Protein AF-A0A9E4C095-F1 (afdb_monomer)

pLDDT: mean 87.99, std 12.73, range [24.22, 98.44]

Radius of gyration: 31.72 Å; Cα contacts (8 Å, |Δi|>4): 831; chains: 1; bounding box: 72×78×76 Å

Secondary structure (DSSP, 8-state):
-PPPP--SS-HHHHHHHHHHHHHHSTT--EEEESTTTTT---TT--EEEEE---GGGHHHHHHHHHHHHTS--SS-EEEEEGGGS-HHHHHHHTTS-EEEES----S--TTPEEEEHHHHS--EE-----GGG--TT-SEEEEETTEEEEEESS-SSSS-EEEEE-SSSTT-EEEESS--EE-TTEEEEE-S-HHHHHHHHHHHHHTTGGG-B-TTSSSSB-HHHHHT-EEEE--HHHHHHHHHHHHHHHHHHHHHHHHHHHHHHHHHHHHHHHHTS-HHHHHHHTT---SS-HHHHTTS-S-EEEETTEEEETT-EEEEHHHHEEEE--EE-GGGSTT-EEEEE-HHHHHHHS--EEEEGGG--S-EEE--TT-EEEE-BSTTS--EEE----TT--EEE-TTEEEEEEPTT--HHHHHHHHTSHHHHHHHHHT---S-SSS-B--HHHHHTSEEEE---S-----

Solvent-accessible surface area (backbone atoms only — not comparable to full-atom values): 26067 Å² total; per-residue (Å²): 131,81,83,75,73,81,51,68,66,53,75,67,56,46,52,53,53,53,52,48,41,53,72,43,47,61,98,42,40,30,35,30,23,60,44,23,35,67,69,68,51,55,87,72,44,54,44,40,32,36,30,65,68,56,83,89,40,50,66,33,54,50,52,37,54,53,53,56,74,72,41,92,59,85,42,56,69,47,78,45,48,52,90,76,49,55,68,82,53,50,60,58,44,70,73,53,57,38,72,75,40,66,77,81,73,90,63,72,69,90,76,44,45,81,42,38,33,41,78,77,59,50,78,38,79,28,54,78,71,58,74,93,77,46,35,80,88,32,85,22,45,25,29,41,21,87,38,77,75,51,21,16,83,65,55,79,43,91,36,37,32,36,38,32,6,25,36,83,46,32,30,39,69,42,79,37,87,47,40,27,27,48,18,57,38,16,30,33,38,76,54,96,46,62,45,55,46,50,28,50,45,56,56,54,67,70,65,52,45,55,78,49,61,40,88,86,82,53,85,25,46,50,64,68,68,54,26,66,38,73,44,76,39,62,51,70,69,55,37,38,52,52,22,50,57,54,45,54,50,51,53,50,52,52,51,51,50,54,50,51,53,51,54,50,51,51,52,45,52,51,46,40,38,58,78,69,71,31,48,50,27,55,21,45,55,70,73,44,85,65,88,54,60,69,81,59,48,69,73,44,42,57,44,75,39,85,52,99,90,41,76,40,53,54,69,44,44,84,48,32,41,46,76,46,35,44,74,60,79,53,70,41,57,37,52,82,40,42,87,44,68,28,44,35,45,37,71,69,32,49,75,69,74,66,47,67,42,83,44,45,9,64,78,35,87,56,71,27,26,48,47,59,57,65,26,35,33,41,42,28,52,38,46,85,53,90,48,68,42,83,46,87,47,56,91,87,54,57,33,29,27,40,71,52,37,46,35,28,34,46,32,84,92,49,47,50,68,56,52,56,46,47,65,70,29,72,68,46,42,54,53,50,39,66,57,48,85,68,90,60,93,67,87,37,58,40,52,70,70,60,57,32,59,36,78,35,82,42,91,47,88,71,88,84,69,85,127

Foldseek 3Di:
DDDAWDWQDDPVLLVLLVVLCCVLPNPKWKKWAPCRLVVNDDQADETEMEIQDDPVSPVSQVVSQVSQVPDPRSYGYHYYYLVPDDPVVNVVCVVGMITSDDDDCPDDPDAWDKDFCCVLFNWDAFAADDPVNADQPADAFEQAQLGGPGHHPDAPDAAKKWKAFWADQALDIDIDRGGHGYYRRIIMGDDPDPLSNLLSSVVSVPPPRSVQQDPPPDGTRDSVVRRRDIDTHHPPVVSSVVSVVVVVVVVVVVVVVVVVVVVVVVLLVVCCCCFPVNVLLCCLLVVHDSVDDPVVSVLFHVDWDQDPVGTDGPQWDKAFLLVFKDWQPAKDQQLVVQADWEFEAEPVCCVRPNGTDTDGSVVVRDMWGWAAALWWWAFQWLLLDGRIDRDHADRPHGYTYHPRTGTIHTDPPDHSSSSRSCCVHPQLSVQSNVQFDDPDSHGTGRDPVSSRRHMGIGSDDDPCPDD

Mean predicted aligned error: 14.76 Å

Structure (mmCIF, N/CA/C/O backbone):
data_AF-A0A9E4C095-F1
#
_entry.id   AF-A0A9E4C095-F1
#
loop_
_atom_site.group_PDB
_atom_site.id
_atom_site.type_symbol
_atom_site.label_atom_id
_atom_site.label_alt_id
_atom_site.label_comp_id
_atom_site.label_asym_id
_atom_site.label_entity_id
_atom_site.label_seq_id
_atom_site.pdbx_PDB_ins_code
_atom_site.Cartn_x
_atom_site.Cartn_y
_atom_site.Cartn_z
_atom_site.occupancy
_atom_site.B_iso_or_equiv
_atom_site.auth_seq_id
_atom_site.auth_comp_id
_atom_site.auth_asym_id
_atom_site.auth_atom_id
_atom_site.pdbx_PDB_model_num
ATOM 1 N N . MET A 1 1 ? 17.125 -26.404 -6.401 1.00 29.09 1 MET A N 1
ATOM 2 C CA . MET A 1 1 ? 16.774 -27.495 -7.334 1.00 29.09 1 MET A CA 1
ATOM 3 C C . MET A 1 1 ? 16.048 -26.858 -8.496 1.00 29.09 1 MET A C 1
ATOM 5 O O . MET A 1 1 ? 15.035 -26.214 -8.259 1.00 29.09 1 MET A O 1
ATOM 9 N N . GLY A 1 2 ? 16.640 -26.899 -9.690 1.00 34.38 2 GLY A N 1
ATOM 10 C CA . GLY A 1 2 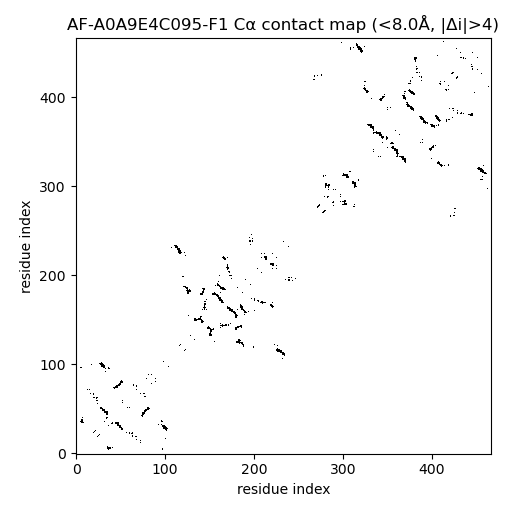? 16.036 -26.310 -10.883 1.00 34.38 2 GLY A CA 1
ATOM 11 C C . GLY A 1 2 ? 14.759 -27.060 -11.240 1.00 34.38 2 GLY A C 1
ATOM 12 O O . GLY A 1 2 ? 14.731 -28.285 -11.168 1.00 34.38 2 GLY A O 1
ATOM 13 N N . ILE A 1 3 ? 13.706 -26.315 -11.557 1.00 37.75 3 ILE A N 1
ATOM 14 C CA . ILE A 1 3 ? 12.447 -26.854 -12.062 1.00 37.75 3 ILE A CA 1
ATOM 15 C C . ILE A 1 3 ? 12.774 -27.581 -13.370 1.00 37.75 3 ILE A C 1
ATOM 17 O O . ILE A 1 3 ? 13.321 -26.978 -14.291 1.00 37.75 3 ILE A O 1
ATOM 21 N N . GLU A 1 4 ? 12.514 -28.884 -13.426 1.00 54.03 4 GLU A N 1
ATOM 22 C CA . GLU A 1 4 ? 12.708 -29.655 -14.650 1.00 54.03 4 GLU A CA 1
ATOM 23 C C . GLU A 1 4 ? 11.759 -29.142 -15.753 1.00 54.03 4 GLU A C 1
ATOM 25 O O . GLU A 1 4 ? 10.588 -28.892 -15.460 1.00 54.03 4 GLU A O 1
ATOM 30 N N . PRO A 1 5 ? 12.201 -29.005 -17.019 1.00 58.38 5 PRO A N 1
ATOM 31 C CA . PRO A 1 5 ? 11.330 -28.520 -18.092 1.00 58.38 5 PRO A CA 1
ATOM 32 C C . PRO A 1 5 ? 10.124 -29.458 -18.263 1.00 58.38 5 PRO A C 1
ATOM 34 O O . PRO A 1 5 ? 10.302 -30.673 -18.243 1.00 58.38 5 PRO A O 1
ATOM 37 N N . ALA A 1 6 ? 8.903 -28.955 -18.430 1.00 72.88 6 ALA A N 1
ATOM 38 C CA . ALA A 1 6 ? 7.708 -29.801 -18.523 1.00 72.88 6 ALA A CA 1
ATOM 39 C C . ALA A 1 6 ? 7.380 -30.152 -19.989 1.00 72.88 6 ALA A C 1
ATOM 41 O O . ALA A 1 6 ? 6.766 -29.348 -20.683 1.00 72.88 6 ALA A O 1
ATOM 42 N N . ILE A 1 7 ? 7.755 -31.350 -20.456 1.00 87.12 7 ILE A N 1
ATOM 43 C CA . ILE A 1 7 ? 7.345 -31.902 -21.766 1.00 87.12 7 ILE A CA 1
ATOM 44 C C . ILE A 1 7 ? 6.691 -33.278 -21.601 1.00 87.12 7 ILE A C 1
ATOM 46 O O . ILE A 1 7 ? 7.011 -34.002 -20.658 1.00 87.12 7 ILE A O 1
ATOM 50 N N . ASP A 1 8 ? 5.815 -33.645 -22.537 1.00 89.75 8 ASP A N 1
ATOM 51 C CA . ASP A 1 8 ? 5.017 -34.879 -22.530 1.00 89.75 8 ASP A CA 1
ATOM 52 C C . ASP A 1 8 ? 5.832 -36.117 -22.972 1.00 89.75 8 ASP A C 1
ATOM 54 O O . ASP A 1 8 ? 5.663 -36.663 -24.072 1.00 89.75 8 ASP A O 1
ATOM 58 N N . ILE A 1 9 ? 6.782 -36.515 -22.115 1.00 88.94 9 ILE A N 1
ATOM 59 C CA . ILE A 1 9 ? 7.549 -37.774 -22.156 1.00 88.94 9 ILE A CA 1
ATOM 60 C C . ILE A 1 9 ? 7.789 -38.291 -20.727 1.00 88.94 9 ILE A C 1
ATOM 62 O O . ILE A 1 9 ? 7.848 -37.518 -19.771 1.00 88.94 9 ILE A O 1
ATOM 66 N N . THR A 1 10 ? 7.968 -39.603 -20.560 1.00 87.75 10 THR A N 1
ATOM 67 C CA . THR A 1 10 ? 8.254 -40.199 -19.243 1.00 87.75 10 THR A CA 1
ATOM 68 C C . THR A 1 10 ? 9.679 -39.898 -18.774 1.00 87.75 10 THR A C 1
ATOM 70 O O . THR A 1 10 ? 10.572 -39.602 -19.571 1.00 87.75 10 THR A O 1
ATOM 73 N N . THR A 1 11 ? 9.933 -40.042 -17.470 1.00 84.50 11 THR A N 1
ATOM 74 C CA . THR A 1 11 ? 11.272 -39.860 -16.885 1.00 84.50 11 THR A CA 1
ATOM 75 C C . THR A 1 11 ? 12.325 -40.773 -17.525 1.00 84.50 11 THR A C 1
ATOM 77 O O . THR A 1 11 ? 13.444 -40.331 -17.771 1.00 84.50 11 THR A O 1
ATOM 80 N N . GLU A 1 12 ? 11.978 -42.022 -17.852 1.00 86.25 12 GLU A N 1
ATOM 81 C CA . GLU A 1 12 ? 12.902 -42.957 -18.513 1.00 86.25 12 GLU A CA 1
ATOM 82 C C . GLU A 1 12 ? 13.170 -42.569 -19.972 1.00 86.25 12 GLU A C 1
ATOM 84 O O . GLU A 1 12 ? 14.323 -42.542 -20.397 1.00 86.25 12 GLU A O 1
ATOM 89 N N . GLN A 1 13 ? 12.137 -42.162 -20.719 1.00 91.38 13 GLN A N 1
ATOM 90 C CA . GLN A 1 13 ? 12.301 -41.654 -22.088 1.00 91.38 13 GLN A CA 1
ATOM 91 C C . GLN A 1 13 ? 13.191 -40.410 -22.109 1.00 91.38 13 GLN A C 1
ATOM 93 O O . GLN A 1 13 ? 14.106 -40.309 -22.924 1.00 91.38 13 GLN A O 1
ATOM 98 N N . ARG A 1 14 ? 12.976 -39.486 -21.167 1.00 89.25 14 ARG A N 1
ATOM 99 C CA . ARG A 1 14 ? 13.822 -38.304 -20.984 1.00 89.25 14 ARG A CA 1
ATOM 100 C C . ARG A 1 14 ? 15.276 -38.685 -20.732 1.00 89.25 14 ARG A C 1
ATOM 102 O O . ARG A 1 14 ? 16.151 -38.116 -21.377 1.00 89.25 14 ARG A O 1
ATOM 109 N N . LYS A 1 15 ? 15.549 -39.634 -19.830 1.00 88.00 15 LYS A N 1
ATOM 110 C CA . LYS A 1 15 ? 16.922 -40.102 -19.567 1.00 88.00 15 LYS A CA 1
ATOM 111 C C . LYS A 1 15 ? 17.584 -40.622 -20.839 1.00 88.00 15 LYS A C 1
ATOM 113 O O . LYS A 1 15 ? 18.732 -40.273 -21.094 1.00 88.00 15 LYS A O 1
ATOM 118 N N . THR A 1 16 ? 16.867 -41.399 -21.652 1.00 92.12 16 THR A N 1
ATOM 119 C CA . THR A 1 16 ? 17.376 -41.876 -22.946 1.00 92.12 16 THR A CA 1
ATOM 120 C C . THR A 1 16 ? 17.697 -40.715 -23.887 1.00 92.12 16 THR A C 1
ATOM 122 O O . THR A 1 16 ? 18.798 -40.672 -24.429 1.00 92.12 16 THR A O 1
ATOM 125 N N . VAL A 1 17 ? 16.786 -39.747 -24.042 1.00 92.44 17 VAL A N 1
ATOM 126 C CA . VAL A 1 17 ? 17.001 -38.586 -24.925 1.00 92.44 17 VAL A CA 1
ATOM 127 C C . VAL A 1 17 ? 18.208 -37.757 -24.481 1.00 92.44 17 VAL A C 1
ATOM 129 O O . VAL A 1 17 ? 19.065 -37.432 -25.301 1.00 92.44 17 VAL A O 1
ATOM 132 N N . LEU A 1 18 ? 18.318 -37.465 -23.183 1.00 91.50 18 LEU A N 1
ATOM 133 C CA . LEU A 1 18 ? 19.435 -36.702 -22.623 1.00 91.50 18 LEU A CA 1
ATOM 134 C C . LEU A 1 18 ? 20.770 -37.447 -22.754 1.00 91.50 18 LEU A C 1
ATOM 136 O O . LEU A 1 18 ? 21.775 -36.834 -23.101 1.00 91.50 18 LEU A O 1
ATOM 140 N N . ALA A 1 19 ? 20.788 -38.764 -22.531 1.00 90.75 19 ALA A N 1
ATOM 141 C CA . ALA A 1 19 ? 21.998 -39.573 -22.670 1.00 90.75 19 ALA A CA 1
ATOM 142 C C . ALA A 1 19 ? 22.506 -39.623 -24.120 1.00 90.75 19 ALA A C 1
ATOM 144 O O . ALA A 1 19 ? 23.715 -39.593 -24.347 1.00 90.75 19 ALA A O 1
ATOM 145 N N . LEU A 1 20 ? 21.600 -39.685 -25.101 1.00 94.62 20 LEU A N 1
ATOM 146 C CA . LEU A 1 20 ? 21.966 -39.650 -26.518 1.00 94.62 20 LEU A CA 1
ATOM 147 C C . LEU A 1 20 ? 22.491 -38.272 -26.936 1.00 94.62 20 LEU A C 1
ATOM 149 O O . LEU A 1 20 ? 23.521 -38.204 -27.607 1.00 94.62 20 LEU A O 1
ATOM 153 N N . LEU A 1 21 ? 21.839 -37.191 -26.492 1.00 92.19 21 LEU A N 1
ATOM 154 C CA . LEU A 1 21 ? 22.309 -35.821 -26.721 1.00 92.19 21 LEU A CA 1
ATOM 155 C C . LEU A 1 21 ? 23.715 -35.610 -26.151 1.00 92.19 21 LEU A C 1
ATOM 157 O O . LEU A 1 21 ? 24.601 -35.192 -26.886 1.00 92.19 21 LEU A O 1
ATOM 161 N N . GLU A 1 22 ? 23.949 -35.979 -24.892 1.00 90.75 22 GLU A N 1
ATOM 162 C CA . GLU A 1 22 ? 25.260 -35.824 -24.248 1.00 90.75 22 GLU A CA 1
ATOM 163 C C . GLU A 1 22 ? 26.347 -36.666 -24.932 1.00 90.75 22 GLU A C 1
ATOM 165 O O . GLU A 1 22 ? 27.478 -36.220 -25.110 1.00 90.75 22 GLU A O 1
ATOM 170 N N . LYS A 1 23 ? 26.012 -37.889 -25.357 1.00 92.31 23 LYS A N 1
ATOM 171 C CA . LYS A 1 23 ? 26.971 -38.798 -25.997 1.00 92.31 23 LYS A CA 1
ATOM 172 C C . LYS A 1 23 ? 27.398 -38.327 -27.385 1.00 92.31 23 LYS A C 1
ATOM 174 O O . LYS A 1 23 ? 28.565 -38.480 -27.743 1.00 92.31 23 LYS A O 1
ATOM 179 N N . HIS A 1 24 ? 26.455 -37.848 -28.192 1.00 92.19 24 HIS A N 1
ATOM 180 C CA . HIS A 1 24 ? 26.703 -37.573 -29.607 1.00 92.19 24 HIS A CA 1
ATOM 181 C C . HIS A 1 24 ? 26.906 -36.088 -29.905 1.00 92.19 24 HIS A C 1
ATOM 183 O O . HIS A 1 24 ? 27.619 -35.776 -30.852 1.00 92.19 24 HIS A O 1
ATOM 189 N N . LEU A 1 25 ? 26.324 -35.187 -29.112 1.00 89.69 25 LEU A N 1
ATOM 190 C CA . LEU A 1 25 ? 26.346 -33.742 -29.336 1.00 89.69 25 LEU A CA 1
ATOM 191 C C . LEU A 1 25 ? 26.507 -32.966 -28.001 1.00 89.69 25 LEU A C 1
ATOM 193 O O . LEU A 1 25 ? 25.621 -32.197 -27.616 1.00 89.69 25 LEU A O 1
ATOM 197 N N . PRO A 1 26 ? 27.614 -33.179 -27.257 1.00 86.25 26 PRO A N 1
ATOM 198 C CA . PRO A 1 26 ? 27.821 -32.577 -25.939 1.00 86.25 26 PRO A CA 1
ATOM 199 C C . PRO A 1 26 ? 27.955 -31.054 -26.015 1.00 86.25 26 PRO A C 1
ATOM 201 O O . PRO A 1 26 ? 28.501 -30.510 -26.974 1.00 86.25 26 PRO A O 1
ATOM 204 N N . ASN A 1 27 ? 27.533 -30.363 -24.952 1.00 81.00 27 ASN A N 1
ATOM 205 C CA . ASN A 1 27 ? 27.565 -28.896 -24.832 1.00 81.00 27 ASN A CA 1
ATOM 206 C C . ASN A 1 27 ? 26.759 -28.129 -25.901 1.00 81.00 27 ASN A C 1
ATOM 208 O O . ASN A 1 27 ? 26.956 -26.924 -26.061 1.00 81.00 27 ASN A O 1
ATOM 212 N N . THR A 1 28 ? 25.838 -28.789 -26.605 1.00 82.81 28 THR A N 1
ATOM 213 C CA . THR A 1 28 ? 24.967 -28.152 -27.600 1.00 82.81 28 THR A CA 1
ATOM 214 C C . THR A 1 28 ? 23.559 -27.932 -27.043 1.00 82.81 28 THR A C 1
ATOM 216 O O . THR A 1 28 ? 22.968 -28.817 -26.424 1.00 82.81 28 THR A O 1
ATOM 219 N N . THR A 1 29 ? 23.004 -26.739 -27.273 1.00 88.62 29 THR A N 1
ATOM 220 C CA . THR A 1 29 ? 21.623 -26.411 -26.893 1.00 88.62 29 THR A CA 1
ATOM 221 C C . THR A 1 29 ? 20.630 -27.204 -27.746 1.00 88.62 29 THR A C 1
ATOM 223 O O . THR A 1 29 ? 20.799 -27.314 -28.963 1.00 88.62 29 THR A O 1
ATOM 226 N N . ALA A 1 30 ? 19.577 -27.724 -27.113 1.00 90.25 30 ALA A N 1
ATOM 227 C CA . ALA A 1 30 ? 18.498 -28.462 -27.763 1.00 90.25 30 ALA A CA 1
ATOM 228 C C . ALA A 1 30 ? 17.129 -27.980 -27.269 1.00 90.25 30 ALA A C 1
ATOM 230 O O . ALA A 1 30 ? 16.884 -27.904 -26.059 1.00 90.25 30 ALA A O 1
ATOM 231 N N . TRP A 1 31 ? 16.225 -27.677 -28.199 1.00 92.94 31 TRP A N 1
ATOM 232 C CA . TRP A 1 31 ? 14.843 -27.285 -27.913 1.00 92.94 31 TRP A CA 1
ATOM 233 C C . TRP A 1 31 ? 13.872 -28.334 -28.432 1.00 92.94 31 TRP A C 1
ATOM 235 O O . TRP A 1 31 ? 14.042 -28.847 -29.534 1.00 92.94 31 TRP A O 1
ATOM 245 N N . VAL A 1 32 ? 12.817 -28.590 -27.668 1.00 92.56 32 VAL A N 1
ATOM 246 C CA . VAL A 1 32 ? 11.664 -29.388 -28.091 1.00 92.56 32 VAL A CA 1
ATOM 247 C C . VAL A 1 32 ? 10.517 -28.447 -28.425 1.00 92.56 32 VAL A C 1
ATOM 249 O O . VAL A 1 32 ? 10.270 -27.489 -27.696 1.00 92.56 32 VAL A O 1
ATOM 252 N N . TYR A 1 33 ? 9.804 -28.718 -29.510 1.00 90.38 33 TYR A N 1
ATOM 253 C CA . TYR A 1 33 ? 8.619 -27.961 -29.907 1.00 90.38 33 TYR A CA 1
ATOM 254 C C . TYR A 1 33 ? 7.491 -28.914 -30.320 1.00 90.38 33 TYR A C 1
ATOM 256 O O . TYR A 1 33 ? 7.587 -30.129 -30.155 1.00 90.38 33 TYR A O 1
ATOM 264 N N . GLY A 1 34 ? 6.366 -28.369 -30.781 1.00 87.38 34 GLY A N 1
ATOM 265 C CA . GLY A 1 34 ? 5.266 -29.187 -31.289 1.00 87.38 34 GLY A CA 1
ATOM 266 C C . GLY A 1 34 ? 4.426 -29.852 -30.195 1.00 87.38 34 GLY A C 1
ATOM 267 O O . GLY A 1 34 ? 4.287 -29.345 -29.080 1.00 87.38 34 GLY A O 1
ATOM 268 N N . SER A 1 35 ? 3.783 -30.968 -30.537 1.00 88.06 35 SER A N 1
ATOM 269 C CA . SER A 1 35 ? 2.695 -31.541 -29.727 1.00 88.06 35 SER A CA 1
ATOM 270 C C . SER A 1 35 ? 3.134 -31.977 -28.321 1.00 88.06 35 SER A C 1
ATOM 272 O O . SER A 1 35 ? 2.402 -31.751 -27.354 1.00 88.06 35 SER A O 1
ATOM 274 N N . ARG A 1 36 ? 4.352 -32.526 -28.191 1.00 89.00 36 ARG A N 1
ATOM 275 C CA . ARG A 1 36 ? 4.931 -32.973 -26.911 1.00 89.00 36 ARG A CA 1
ATOM 276 C C . ARG A 1 36 ? 5.423 -31.824 -26.033 1.00 89.00 36 ARG A C 1
ATOM 278 O O . ARG A 1 36 ? 5.391 -31.949 -24.813 1.00 89.00 36 ARG A O 1
ATOM 285 N N . ALA A 1 37 ? 5.816 -30.692 -26.622 1.00 88.12 37 ALA A N 1
ATOM 286 C CA . ALA A 1 37 ? 6.082 -29.467 -25.864 1.00 88.12 37 ALA A CA 1
ATOM 287 C C . ALA A 1 37 ? 4.789 -28.861 -25.295 1.00 88.12 37 ALA A C 1
ATOM 289 O O . ALA A 1 37 ? 4.768 -28.371 -24.170 1.00 88.12 37 ALA A O 1
ATOM 290 N N . LYS A 1 38 ? 3.691 -28.942 -26.057 1.00 85.38 38 LYS A N 1
ATOM 291 C CA . LYS A 1 38 ? 2.392 -28.342 -25.709 1.00 85.38 38 LYS A CA 1
ATOM 292 C C . LYS A 1 38 ? 1.465 -29.246 -24.889 1.00 85.38 38 LYS A C 1
ATOM 294 O O . LYS A 1 38 ? 0.323 -28.859 -24.670 1.00 85.38 38 LYS A O 1
ATOM 299 N N . TRP A 1 39 ? 1.897 -30.446 -24.487 1.00 87.56 39 TRP A N 1
ATOM 300 C CA . TRP A 1 39 ? 1.049 -31.433 -23.788 1.00 87.56 39 TRP A CA 1
ATOM 301 C C . TRP A 1 39 ? -0.239 -31.805 -24.548 1.00 87.56 39 TRP A C 1
ATOM 303 O O . TRP A 1 39 ? -1.287 -32.071 -23.965 1.00 87.56 39 TRP A O 1
ATOM 313 N N . THR A 1 40 ? -0.161 -31.815 -25.879 1.00 86.75 40 THR A N 1
ATOM 314 C CA . THR A 1 40 ? -1.271 -32.181 -26.784 1.00 86.75 40 THR A CA 1
ATOM 315 C C . THR A 1 40 ? -0.950 -33.420 -27.621 1.00 86.75 40 THR A C 1
ATOM 317 O O . THR A 1 40 ? -1.666 -33.742 -28.572 1.00 86.75 40 THR A O 1
ATOM 320 N N . ALA A 1 41 ? 0.145 -34.111 -27.295 1.00 85.12 41 ALA A N 1
ATOM 321 C CA . ALA A 1 41 ? 0.615 -35.265 -28.036 1.00 85.12 41 ALA A CA 1
ATOM 322 C C . ALA A 1 41 ? -0.291 -3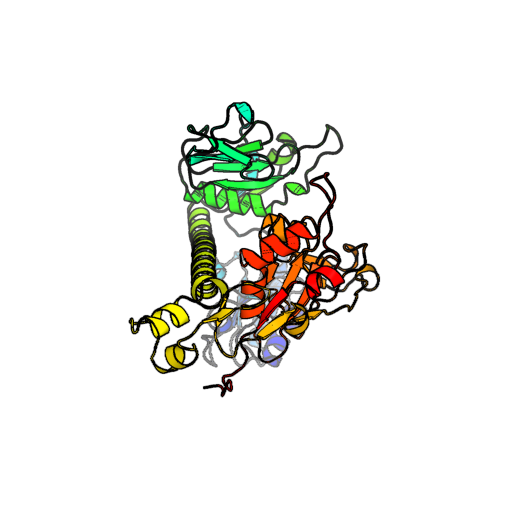6.484 -27.838 1.00 85.12 41 ALA A C 1
ATOM 324 O O . ALA A 1 41 ? -0.914 -36.699 -26.799 1.00 85.12 41 ALA A O 1
ATOM 325 N N . ARG A 1 42 ? -0.355 -37.318 -28.875 1.00 86.94 42 ARG A N 1
ATOM 326 C CA . ARG A 1 42 ? -0.905 -38.673 -28.790 1.00 86.94 42 ARG A CA 1
ATOM 327 C C . ARG A 1 42 ? 0.246 -39.643 -28.503 1.00 86.94 42 ARG A C 1
ATOM 329 O O . ARG A 1 42 ? 1.394 -39.311 -28.791 1.00 86.94 42 ARG A O 1
ATOM 336 N N . PRO A 1 43 ? -0.022 -40.876 -28.035 1.00 79.12 43 PRO A N 1
ATOM 337 C CA . PRO A 1 43 ? 1.041 -41.840 -27.738 1.00 79.12 43 PRO A CA 1
ATOM 338 C C . PRO A 1 43 ? 2.047 -42.060 -28.884 1.00 79.12 43 PRO A C 1
ATOM 340 O O . PRO A 1 43 ? 3.236 -42.207 -28.620 1.00 79.12 43 PRO A O 1
ATOM 343 N N . GLN A 1 44 ? 1.584 -42.014 -30.140 1.00 81.56 44 GLN A N 1
ATOM 344 C CA . GLN A 1 44 ? 2.398 -42.198 -31.352 1.00 81.56 44 GLN A CA 1
ATOM 345 C C . GLN A 1 44 ? 2.981 -40.902 -31.941 1.00 81.56 44 GLN A C 1
ATOM 347 O O . GLN A 1 44 ? 3.687 -40.971 -32.943 1.00 81.56 44 GLN A O 1
ATOM 352 N N . SER A 1 45 ? 2.670 -39.728 -31.379 1.00 89.50 45 SER A N 1
ATOM 353 C CA . SER A 1 45 ? 3.223 -38.457 -31.862 1.00 89.50 45 SER A CA 1
ATOM 354 C C . SER A 1 45 ? 4.747 -38.467 -31.768 1.00 89.50 45 SER A C 1
ATOM 356 O O . SER A 1 45 ? 5.308 -38.997 -30.808 1.00 89.50 45 SER A O 1
ATOM 358 N N . ASP A 1 46 ? 5.418 -37.869 -32.738 1.00 92.88 46 ASP A N 1
ATOM 359 C CA . ASP A 1 46 ? 6.859 -37.652 -32.715 1.00 92.88 46 ASP A CA 1
ATOM 360 C C . ASP A 1 46 ? 7.281 -36.635 -31.646 1.00 92.88 46 ASP A C 1
ATOM 362 O O . ASP A 1 46 ? 6.470 -35.932 -31.033 1.00 92.88 46 ASP A O 1
ATOM 366 N N . LEU A 1 47 ? 8.580 -36.633 -31.362 1.00 93.56 47 LEU A N 1
ATOM 367 C CA . LEU A 1 47 ? 9.258 -35.610 -30.583 1.00 93.56 47 LEU A CA 1
ATOM 368 C C . LEU A 1 47 ? 10.002 -34.685 -31.548 1.00 93.56 47 LEU A C 1
ATOM 370 O O . LEU A 1 47 ? 11.092 -35.024 -32.007 1.00 93.56 47 LEU A O 1
ATOM 374 N N . ASP A 1 48 ? 9.411 -33.528 -31.836 1.00 94.88 48 ASP A N 1
ATOM 375 C CA . ASP A 1 48 ? 10.036 -32.497 -32.660 1.00 94.88 48 ASP A CA 1
ATOM 376 C C . ASP A 1 48 ? 11.126 -31.769 -31.868 1.00 94.88 48 ASP A C 1
ATOM 378 O O . ASP A 1 48 ? 10.869 -31.186 -30.808 1.00 94.88 48 ASP A O 1
ATOM 382 N N . MET A 1 49 ? 12.350 -31.781 -32.387 1.00 93.88 49 MET A N 1
ATOM 383 C CA . MET A 1 49 ? 13.516 -31.203 -31.733 1.00 93.88 49 MET A CA 1
ATOM 384 C C . MET A 1 49 ? 14.377 -30.404 -32.708 1.00 93.88 49 MET A C 1
ATOM 386 O O . MET A 1 49 ? 14.535 -30.746 -33.881 1.00 93.88 49 MET A O 1
ATOM 390 N N . VAL A 1 50 ? 14.978 -29.333 -32.201 1.00 93.62 50 VAL A N 1
ATOM 391 C CA . VAL A 1 50 ? 15.996 -28.566 -32.913 1.00 93.62 50 VAL A CA 1
ATOM 392 C C . VAL A 1 50 ? 17.256 -28.422 -32.066 1.00 93.62 50 VAL A C 1
ATOM 394 O O . VAL A 1 50 ? 17.172 -28.229 -30.853 1.00 93.62 50 VAL A O 1
ATOM 397 N N . VAL A 1 51 ? 18.421 -28.536 -32.704 1.00 92.12 51 VAL A N 1
ATOM 398 C CA . VAL A 1 51 ? 19.740 -28.363 -32.078 1.00 92.12 51 VAL A CA 1
ATOM 399 C C . VAL A 1 51 ? 20.505 -27.203 -32.703 1.00 92.12 51 VAL A C 1
ATOM 401 O O . VAL A 1 51 ? 20.412 -26.949 -33.905 1.00 92.12 51 VAL A O 1
ATOM 404 N N . PHE A 1 52 ? 21.291 -26.518 -31.878 1.00 89.06 52 PHE A N 1
ATOM 405 C CA . PHE A 1 52 ? 22.133 -25.385 -32.270 1.00 89.06 52 PHE A CA 1
ATOM 406 C C . PHE A 1 52 ? 23.557 -25.871 -32.551 1.00 89.06 52 PHE A C 1
ATOM 408 O O . PHE A 1 52 ? 24.482 -25.606 -31.786 1.00 89.06 52 PHE A O 1
ATOM 415 N N . ALA A 1 53 ? 23.699 -26.673 -33.605 1.00 84.81 53 ALA A N 1
ATOM 416 C CA . ALA A 1 53 ? 24.962 -27.285 -34.003 1.00 84.81 53 ALA A CA 1
ATOM 417 C C . ALA A 1 53 ? 25.666 -26.452 -35.084 1.00 84.81 53 ALA A C 1
ATOM 419 O O . ALA A 1 53 ? 25.005 -25.931 -35.981 1.00 84.81 53 ALA A O 1
ATOM 420 N N . THR A 1 54 ? 26.996 -26.363 -35.031 1.00 82.19 54 THR A N 1
ATOM 421 C CA . THR A 1 54 ? 27.788 -25.702 -36.081 1.00 82.19 54 THR A CA 1
ATOM 422 C C . THR A 1 54 ? 28.009 -26.631 -37.286 1.00 82.19 54 THR A C 1
ATOM 424 O O . THR A 1 54 ? 27.871 -27.853 -37.153 1.00 82.19 54 THR A O 1
ATOM 427 N N . PRO A 1 55 ? 28.397 -26.111 -38.470 1.00 77.12 55 PRO A N 1
ATOM 428 C CA . PRO A 1 55 ? 28.690 -26.945 -39.639 1.00 77.12 55 PRO A CA 1
ATOM 429 C C . PRO A 1 55 ? 29.727 -28.047 -39.373 1.00 77.12 55 PRO A C 1
ATOM 431 O O . PRO A 1 55 ? 29.609 -29.152 -39.911 1.00 77.12 55 PRO A O 1
ATOM 434 N N . GLU A 1 56 ? 30.701 -27.801 -38.494 1.00 82.50 56 GLU A N 1
ATOM 435 C CA . GLU A 1 56 ? 31.728 -28.774 -38.093 1.00 82.50 56 GLU A CA 1
ATOM 436 C C . GLU A 1 56 ? 31.147 -29.966 -37.313 1.00 82.50 56 GLU A C 1
ATOM 438 O O . GLU A 1 56 ? 31.737 -31.047 -37.299 1.00 82.50 56 GLU A O 1
ATOM 443 N N . GLN A 1 57 ? 29.971 -29.798 -36.702 1.00 86.38 57 GLN A N 1
ATOM 444 C CA . GLN A 1 57 ? 29.263 -30.832 -35.944 1.00 86.38 57 GLN A CA 1
ATOM 445 C C . GLN A 1 57 ? 28.294 -31.655 -36.812 1.00 86.38 57 GLN A C 1
ATOM 447 O O . GLN A 1 57 ? 27.586 -32.520 -36.297 1.00 86.38 57 GLN A O 1
ATOM 452 N N . SER A 1 58 ? 28.258 -31.456 -38.134 1.00 81.75 58 SER A N 1
ATOM 453 C CA . SER A 1 58 ? 27.313 -32.154 -39.027 1.00 81.75 58 SER A CA 1
ATOM 454 C C . SER A 1 58 ? 27.384 -33.686 -38.923 1.00 81.75 58 SER A C 1
ATOM 456 O O . SER A 1 58 ? 26.357 -34.365 -38.941 1.00 81.75 58 SER A O 1
ATOM 458 N N . SER A 1 59 ? 28.587 -34.250 -38.762 1.00 84.06 59 SER A N 1
ATOM 459 C CA . SER A 1 59 ? 28.785 -35.698 -38.583 1.00 84.06 59 SER A CA 1
ATOM 460 C C . SER A 1 59 ? 28.237 -36.211 -37.245 1.00 84.06 59 SER A C 1
ATOM 462 O O . SER A 1 59 ? 27.711 -37.321 -37.175 1.00 84.06 59 SER A O 1
ATOM 464 N N . GLN A 1 60 ? 28.305 -35.389 -36.196 1.00 91.25 60 GLN A N 1
ATOM 465 C CA . GLN A 1 60 ? 27.747 -35.674 -34.874 1.00 91.25 60 GLN A CA 1
ATOM 466 C C . GLN A 1 60 ? 26.218 -35.629 -34.890 1.00 91.25 60 GLN A C 1
ATOM 468 O O . GLN A 1 60 ? 25.573 -36.531 -34.358 1.00 91.25 60 GLN A O 1
ATOM 473 N N . VAL A 1 61 ? 25.633 -34.632 -35.563 1.00 88.69 61 VAL A N 1
ATOM 474 C CA . VAL A 1 61 ? 24.178 -34.542 -35.763 1.00 88.69 61 VAL A CA 1
ATOM 475 C C . VAL A 1 61 ? 23.666 -35.754 -36.541 1.00 88.69 61 VAL A C 1
ATOM 477 O O . VAL A 1 61 ? 22.640 -36.326 -36.176 1.00 88.69 61 VAL A O 1
ATOM 480 N N . PHE A 1 62 ? 24.388 -36.187 -37.579 1.00 86.88 62 PHE A N 1
ATOM 481 C CA . PHE A 1 62 ? 24.047 -37.403 -38.317 1.00 86.88 62 PHE A CA 1
ATOM 482 C C . PHE A 1 62 ? 24.082 -38.645 -37.414 1.00 86.88 62 PHE A C 1
ATOM 484 O O . PHE A 1 62 ? 23.100 -39.380 -37.351 1.00 86.88 62 PHE A O 1
ATOM 491 N N . ALA A 1 63 ? 25.158 -38.839 -36.647 1.00 90.12 63 ALA A N 1
ATOM 492 C CA . ALA A 1 63 ? 25.266 -39.958 -35.709 1.00 90.12 63 ALA A CA 1
ATOM 493 C C . ALA A 1 63 ? 24.167 -39.941 -34.630 1.00 90.12 63 ALA A C 1
ATOM 495 O O . ALA A 1 63 ? 23.682 -40.995 -34.228 1.00 90.12 63 ALA A O 1
ATOM 496 N N . LEU A 1 64 ? 23.755 -38.754 -34.174 1.00 94.44 64 LEU A N 1
ATOM 497 C CA . LEU A 1 64 ? 22.656 -38.592 -33.225 1.00 94.44 64 LEU A CA 1
ATOM 498 C C . LEU A 1 64 ? 21.300 -38.972 -33.844 1.00 94.44 64 LEU A C 1
ATOM 500 O O . LEU A 1 64 ? 20.494 -39.615 -33.175 1.00 94.44 64 LEU A O 1
ATOM 504 N N . ARG A 1 65 ? 21.047 -38.615 -35.112 1.00 91.56 65 ARG A N 1
ATOM 505 C CA . ARG A 1 65 ? 19.830 -39.033 -35.834 1.00 91.56 65 ARG A CA 1
ATOM 506 C C . ARG A 1 65 ? 19.730 -40.554 -35.926 1.00 91.56 65 ARG A C 1
ATOM 508 O O . ARG A 1 65 ? 18.685 -41.103 -35.588 1.00 91.56 65 ARG A O 1
ATOM 515 N N . GLU A 1 66 ? 20.819 -41.218 -36.308 1.00 90.88 66 GLU A N 1
ATOM 516 C CA . GLU A 1 66 ? 20.881 -42.685 -36.361 1.00 90.88 66 GLU A CA 1
ATOM 517 C C . GLU A 1 66 ? 20.651 -43.296 -34.971 1.00 90.88 66 GLU A C 1
ATOM 519 O O . GLU A 1 66 ? 19.816 -44.182 -34.805 1.00 90.88 66 GLU A O 1
ATOM 524 N N . ALA A 1 67 ? 21.298 -42.754 -33.935 1.00 93.31 67 ALA A N 1
ATOM 525 C CA . ALA A 1 67 ? 21.138 -43.247 -32.569 1.00 93.31 67 ALA A CA 1
ATOM 526 C C . ALA A 1 67 ? 19.704 -43.089 -32.029 1.00 93.31 67 ALA A C 1
ATOM 528 O O . ALA A 1 67 ? 19.245 -43.932 -31.257 1.00 93.31 67 ALA A O 1
ATOM 529 N N . PHE A 1 68 ? 18.975 -42.040 -32.427 1.00 95.50 68 PHE A N 1
ATOM 530 C CA . PHE A 1 68 ? 17.550 -41.918 -32.113 1.00 95.50 68 PHE A CA 1
ATOM 531 C C . PHE A 1 68 ? 16.702 -42.944 -32.862 1.00 95.50 68 PHE A C 1
ATOM 533 O O . PHE A 1 68 ? 15.802 -43.528 -32.254 1.00 95.50 68 PHE A O 1
ATOM 540 N N . ALA A 1 69 ? 16.993 -43.185 -34.142 1.00 90.94 69 ALA A N 1
ATOM 541 C CA . ALA A 1 69 ? 16.287 -44.171 -34.955 1.00 90.94 69 ALA A CA 1
ATOM 542 C C . ALA A 1 69 ? 16.469 -45.609 -34.430 1.00 90.94 69 ALA A C 1
ATOM 544 O O . ALA A 1 69 ? 15.538 -46.407 -34.507 1.00 90.94 69 ALA A O 1
ATOM 545 N N . GLU A 1 70 ? 17.631 -45.919 -33.850 1.00 92.25 70 GLU A N 1
ATOM 546 C CA . GLU A 1 70 ? 17.945 -47.221 -33.242 1.00 92.25 70 GLU A CA 1
ATOM 547 C C . GLU A 1 70 ? 17.525 -47.341 -31.763 1.00 92.25 70 GLU A C 1
ATOM 549 O O . GLU A 1 70 ? 17.690 -48.394 -31.143 1.00 92.25 70 GLU A O 1
ATOM 554 N N . SER A 1 71 ? 17.004 -46.269 -31.160 1.00 92.88 71 SER A N 1
ATOM 555 C CA . SER A 1 71 ? 16.645 -46.259 -29.740 1.00 92.88 71 SER A CA 1
ATOM 556 C C . SER A 1 71 ? 15.341 -47.014 -29.446 1.00 92.88 71 SER A C 1
ATOM 558 O O . SER A 1 71 ? 14.452 -47.126 -30.283 1.00 92.88 71 SER A O 1
ATOM 560 N N . ASN A 1 72 ? 15.171 -47.460 -28.195 1.00 91.38 72 ASN A N 1
ATOM 561 C CA . ASN A 1 72 ? 13.931 -48.094 -27.719 1.00 91.38 72 ASN A CA 1
ATOM 562 C C . ASN A 1 72 ? 12.817 -47.079 -27.367 1.00 91.38 72 ASN A C 1
ATOM 564 O O . ASN A 1 72 ? 11.926 -47.388 -26.570 1.00 91.38 72 ASN A O 1
ATOM 568 N N . LEU A 1 73 ? 12.876 -45.848 -27.887 1.00 90.69 73 LEU A N 1
ATOM 569 C CA . LEU A 1 73 ? 11.817 -44.861 -27.672 1.00 90.69 73 LEU A CA 1
ATOM 570 C C . LEU A 1 73 ? 10.543 -45.299 -28.420 1.00 90.69 73 LEU A C 1
ATOM 572 O O . LEU A 1 73 ? 10.619 -45.705 -29.576 1.00 90.69 73 LEU A O 1
ATOM 576 N N . PRO A 1 74 ? 9.348 -45.200 -27.808 1.00 90.12 74 PRO A N 1
ATOM 577 C CA . PRO A 1 74 ? 8.103 -45.650 -28.440 1.00 90.12 74 PRO A CA 1
ATOM 578 C C . PRO A 1 74 ? 7.573 -44.684 -29.518 1.00 90.12 74 PRO A C 1
ATOM 580 O O . PRO A 1 74 ? 6.462 -44.865 -30.014 1.00 90.12 74 PRO A O 1
ATOM 583 N N . PHE A 1 75 ? 8.335 -43.644 -29.854 1.00 91.88 75 PHE A N 1
ATOM 584 C CA . PHE A 1 75 ? 8.009 -42.617 -30.837 1.00 91.88 75 PHE A CA 1
ATOM 585 C C . PHE A 1 75 ? 9.273 -42.171 -31.577 1.00 91.88 75 PHE A C 1
ATOM 587 O O . PHE A 1 75 ? 10.386 -42.292 -31.063 1.00 91.88 75 PHE A O 1
ATOM 594 N N . ARG A 1 76 ? 9.089 -41.614 -32.777 1.00 92.62 76 ARG A N 1
ATOM 595 C CA . ARG A 1 76 ? 10.172 -41.042 -33.585 1.00 92.62 76 ARG A CA 1
ATOM 596 C C . ARG A 1 76 ? 10.641 -39.708 -32.997 1.00 92.62 76 ARG A C 1
ATOM 598 O O . ARG A 1 76 ? 9.831 -38.956 -32.459 1.00 92.62 76 ARG A O 1
ATOM 605 N N . VAL A 1 77 ? 11.929 -39.404 -33.133 1.00 94.31 77 VAL A N 1
ATOM 606 C CA . VAL A 1 77 ? 12.497 -38.085 -32.817 1.00 94.31 77 VAL A CA 1
ATOM 607 C C . VAL A 1 77 ? 12.855 -37.380 -34.122 1.00 94.31 77 VAL A C 1
ATOM 609 O O . VAL A 1 77 ? 13.715 -37.856 -34.864 1.00 94.31 77 VAL A O 1
ATOM 612 N N . ASP A 1 78 ? 12.211 -36.246 -34.387 1.00 92.31 78 ASP A N 1
ATOM 613 C CA . ASP A 1 78 ? 12.467 -35.422 -35.567 1.00 92.31 78 ASP A CA 1
ATOM 614 C C . ASP A 1 78 ? 13.476 -34.334 -35.225 1.00 92.31 78 ASP A C 1
ATOM 616 O O . ASP A 1 78 ? 13.152 -33.336 -34.588 1.00 92.31 78 ASP A O 1
ATOM 620 N N . LEU A 1 79 ? 14.728 -34.552 -35.631 1.00 91.94 79 LEU A N 1
ATOM 621 C CA . LEU A 1 79 ? 15.852 -33.690 -35.280 1.00 91.94 79 LEU A CA 1
ATOM 622 C C . LEU A 1 79 ? 16.248 -32.760 -36.431 1.00 91.94 79 LEU A C 1
ATOM 624 O O . LEU A 1 79 ? 16.783 -33.212 -37.450 1.00 91.94 79 LEU A O 1
ATOM 628 N N . PHE A 1 80 ? 16.094 -31.455 -36.227 1.00 90.94 80 PHE A N 1
ATOM 629 C CA . PHE A 1 80 ? 16.538 -30.401 -37.143 1.00 90.94 80 PHE A CA 1
ATOM 630 C C . PHE A 1 80 ? 17.752 -29.642 -36.594 1.00 90.94 80 PHE A C 1
ATOM 632 O O . PHE A 1 80 ? 17.928 -29.531 -35.383 1.00 90.94 80 PHE A O 1
ATOM 639 N N . VAL A 1 81 ? 18.582 -29.090 -37.480 1.00 87.50 81 VAL A N 1
ATOM 640 C CA . VAL A 1 81 ? 19.609 -28.102 -37.110 1.00 87.50 81 VAL A CA 1
ATOM 641 C C . VAL A 1 81 ? 18.987 -26.721 -37.264 1.00 87.50 81 VAL A C 1
ATOM 643 O O . VAL A 1 81 ? 18.377 -26.452 -38.297 1.00 87.50 81 VAL A O 1
ATOM 646 N N . TRP A 1 82 ? 19.105 -25.859 -36.253 1.00 89.88 82 TRP A N 1
ATOM 647 C CA . TRP A 1 82 ? 18.445 -24.546 -36.227 1.00 89.88 82 TRP A CA 1
ATOM 648 C C . TRP A 1 82 ? 18.715 -23.719 -37.487 1.00 89.88 82 TRP A C 1
ATOM 650 O O . TRP A 1 82 ? 17.785 -23.161 -38.074 1.00 89.88 82 TRP A O 1
ATOM 660 N N . ASP A 1 83 ? 19.966 -23.718 -37.944 1.00 82.62 83 ASP A N 1
ATOM 661 C CA . ASP A 1 83 ? 20.393 -22.946 -39.108 1.00 82.62 83 ASP A CA 1
ATOM 662 C C . ASP A 1 83 ? 19.827 -23.465 -40.440 1.00 82.62 83 ASP A C 1
ATOM 664 O O . ASP A 1 83 ? 19.659 -22.682 -41.376 1.00 82.62 83 ASP A O 1
ATOM 668 N N . ASP A 1 84 ? 19.392 -24.725 -40.494 1.00 82.81 84 ASP A N 1
ATOM 669 C CA . ASP A 1 84 ? 18.737 -25.315 -41.667 1.00 82.81 84 ASP A CA 1
ATOM 670 C C . ASP A 1 84 ? 17.217 -25.085 -41.672 1.00 82.81 84 ASP A C 1
ATOM 672 O O . ASP A 1 84 ? 16.540 -25.286 -42.686 1.00 82.81 84 ASP A O 1
ATOM 676 N N . VAL A 1 85 ? 16.641 -24.662 -40.541 1.00 83.50 85 VAL A N 1
ATOM 677 C CA . VAL A 1 85 ? 15.202 -24.418 -40.431 1.00 83.50 85 VAL A CA 1
ATOM 678 C C . VAL A 1 85 ? 14.832 -23.127 -41.178 1.00 83.50 85 VAL A C 1
ATOM 680 O O . VAL A 1 85 ? 15.390 -22.074 -40.865 1.00 83.50 85 VAL A O 1
ATOM 683 N N . PRO A 1 86 ? 13.846 -23.134 -42.097 1.00 83.31 86 PRO A N 1
ATOM 684 C CA . PRO A 1 86 ? 13.395 -21.917 -42.775 1.00 83.31 86 PRO A CA 1
ATOM 685 C C . PRO A 1 86 ? 12.889 -20.847 -41.794 1.00 83.31 86 PRO A C 1
ATOM 687 O O . PRO A 1 86 ? 12.154 -21.168 -40.859 1.00 83.31 86 PRO A O 1
ATOM 690 N N . GLU A 1 87 ? 13.176 -19.565 -42.041 1.00 78.19 87 GLU A N 1
ATOM 691 C CA . GLU A 1 87 ? 12.813 -18.448 -41.140 1.00 78.19 87 GLU A CA 1
ATOM 692 C C . GLU A 1 87 ? 11.328 -18.425 -40.742 1.00 78.19 87 GLU A C 1
ATOM 694 O O . GLU A 1 87 ? 10.988 -18.260 -39.568 1.00 78.19 87 GLU A O 1
ATOM 699 N N . ARG A 1 88 ? 10.427 -18.674 -41.705 1.00 76.19 88 ARG A N 1
ATOM 700 C CA . ARG A 1 88 ? 8.976 -18.768 -41.452 1.00 76.19 88 ARG A CA 1
ATOM 701 C C . ARG A 1 88 ? 8.623 -19.823 -40.398 1.00 76.19 88 ARG A C 1
ATOM 703 O O . ARG A 1 88 ? 7.664 -19.646 -39.655 1.00 76.19 88 ARG A O 1
ATOM 710 N N . PHE A 1 89 ? 9.394 -20.909 -40.338 1.00 73.75 89 PHE A N 1
ATOM 711 C CA . PHE A 1 89 ? 9.195 -22.012 -39.404 1.00 73.75 89 PHE A CA 1
ATOM 712 C C . PHE A 1 89 ? 9.903 -21.753 -38.069 1.00 73.75 89 PHE A C 1
ATOM 714 O O . PHE A 1 89 ? 9.337 -22.050 -37.021 1.00 73.75 89 PHE A O 1
ATOM 721 N N . ARG A 1 90 ? 11.059 -21.071 -38.072 1.00 83.62 90 ARG A N 1
ATOM 722 C CA . ARG A 1 90 ? 11.707 -20.578 -36.839 1.00 83.62 90 ARG A CA 1
ATOM 723 C C . ARG A 1 90 ? 10.766 -19.705 -36.009 1.00 83.62 90 ARG A C 1
ATOM 725 O O . ARG A 1 90 ? 10.730 -19.842 -34.789 1.00 83.62 90 ARG A O 1
ATOM 732 N N . LYS A 1 91 ? 9.967 -18.846 -36.660 1.00 79.00 91 LYS A N 1
ATOM 733 C CA . LYS A 1 91 ? 8.948 -18.019 -35.985 1.00 79.00 91 LYS A CA 1
ATOM 734 C C . LYS A 1 91 ? 7.893 -18.863 -35.262 1.00 79.00 91 LYS A C 1
ATOM 736 O O . LYS A 1 91 ? 7.474 -18.482 -34.179 1.00 79.00 91 LYS A O 1
ATOM 741 N N . TYR A 1 92 ? 7.490 -19.994 -35.841 1.00 79.44 92 TYR A N 1
ATOM 742 C CA . TYR A 1 92 ? 6.537 -20.923 -35.227 1.00 79.44 92 TYR A CA 1
ATOM 743 C C . TYR A 1 92 ? 7.152 -21.672 -34.037 1.00 79.44 92 TYR A C 1
ATOM 745 O O . TYR A 1 92 ? 6.536 -21.744 -32.979 1.00 79.44 92 TYR A O 1
ATOM 753 N N . ILE A 1 93 ? 8.388 -22.168 -34.172 1.00 81.44 93 ILE A N 1
ATOM 754 C CA . ILE A 1 93 ? 9.098 -22.861 -33.082 1.00 81.44 93 ILE A CA 1
ATOM 755 C C . ILE A 1 93 ? 9.258 -21.937 -31.866 1.00 81.44 93 ILE A C 1
ATOM 757 O O . ILE A 1 93 ? 8.967 -22.341 -30.745 1.00 81.44 93 ILE A O 1
ATOM 761 N N . LYS A 1 94 ? 9.640 -20.673 -32.090 1.00 81.69 94 LYS A N 1
ATOM 762 C CA . LYS A 1 94 ? 9.840 -19.669 -31.030 1.00 81.69 94 LYS A CA 1
ATOM 763 C C . LYS A 1 94 ? 8.593 -19.329 -30.217 1.00 81.69 94 LYS A C 1
ATOM 765 O O . LYS A 1 94 ? 8.741 -18.766 -29.140 1.00 81.69 94 LYS A O 1
ATOM 770 N N . GLN A 1 95 ? 7.392 -19.619 -30.720 1.00 77.06 95 GLN A N 1
ATOM 771 C CA . GLN A 1 95 ? 6.163 -19.321 -29.983 1.00 77.06 95 GLN A CA 1
ATOM 772 C C . GLN A 1 95 ? 6.021 -20.206 -28.743 1.00 77.06 95 GLN A C 1
ATOM 774 O O . GLN A 1 95 ? 5.626 -19.700 -27.702 1.00 77.06 95 GLN A O 1
ATOM 779 N N . ASP A 1 96 ? 6.375 -21.492 -28.848 1.00 80.44 96 ASP A N 1
ATOM 780 C CA . ASP A 1 96 ? 6.001 -22.510 -27.858 1.00 80.44 96 ASP A CA 1
ATOM 781 C C . ASP A 1 96 ? 7.058 -23.634 -27.742 1.00 80.44 96 ASP A C 1
ATOM 783 O O . ASP A 1 96 ? 6.734 -24.823 -27.841 1.00 80.44 96 ASP A O 1
ATOM 787 N N . TYR A 1 97 ? 8.337 -23.282 -27.590 1.00 87.88 97 TYR A N 1
ATOM 788 C CA . TYR A 1 97 ? 9.411 -24.261 -27.380 1.00 87.88 97 TYR A CA 1
ATOM 789 C C . TYR A 1 97 ? 9.695 -24.497 -25.893 1.00 87.88 97 TYR A C 1
ATOM 791 O O . TYR A 1 97 ? 9.429 -23.655 -25.037 1.00 87.88 97 TYR A O 1
ATOM 799 N N . VAL A 1 98 ? 10.304 -25.641 -25.593 1.00 85.75 98 VAL A N 1
ATOM 800 C CA . VAL A 1 98 ? 10.841 -25.974 -24.274 1.00 85.75 98 VAL A CA 1
ATOM 801 C C . VAL A 1 98 ? 12.323 -26.306 -24.415 1.00 85.75 98 VAL A C 1
ATOM 803 O O . VAL A 1 98 ? 12.706 -27.146 -25.230 1.00 85.75 98 VAL A O 1
ATOM 806 N N . VAL A 1 99 ? 13.174 -25.659 -23.618 1.00 85.50 99 VAL A N 1
ATOM 807 C CA . VAL A 1 99 ? 14.615 -25.953 -23.584 1.00 85.50 99 VAL A CA 1
ATOM 808 C C . VAL A 1 99 ? 14.831 -27.305 -22.905 1.00 85.50 99 VAL A C 1
ATOM 810 O O . VAL A 1 99 ? 14.468 -27.475 -21.742 1.00 85.50 99 VAL A O 1
ATOM 813 N N . LEU A 1 100 ? 15.414 -28.266 -23.624 1.00 85.00 100 LEU A N 1
ATOM 814 C CA . LEU A 1 100 ? 15.682 -29.613 -23.113 1.00 85.00 100 LEU A CA 1
ATOM 815 C C . LEU A 1 100 ? 17.117 -29.762 -22.588 1.00 85.00 100 LEU A C 1
ATOM 817 O O . LEU A 1 100 ? 17.317 -30.377 -21.543 1.00 85.00 100 LEU A O 1
ATOM 821 N N . VAL A 1 101 ? 18.100 -29.191 -23.293 1.00 82.31 101 VAL A N 1
ATOM 822 C CA . VAL A 1 101 ? 19.524 -29.148 -22.909 1.00 82.31 101 VAL A CA 1
ATOM 823 C C . VAL A 1 101 ? 20.089 -27.772 -23.253 1.00 82.31 101 VAL A C 1
ATOM 825 O O . VAL A 1 101 ? 19.721 -27.194 -24.273 1.00 82.31 101 VAL A O 1
ATOM 828 N N . GLY A 1 102 ? 20.991 -27.260 -22.413 1.00 71.06 102 GLY A N 1
ATOM 829 C CA . GLY A 1 102 ? 21.617 -25.945 -22.567 1.00 71.06 102 GLY A CA 1
ATOM 830 C C . GLY A 1 102 ? 21.131 -24.938 -21.527 1.00 71.06 102 GLY A C 1
ATOM 831 O O . GLY A 1 102 ? 20.241 -25.214 -20.722 1.00 71.06 102 GLY A O 1
ATOM 832 N N . LYS A 1 103 ? 21.750 -23.756 -21.510 1.00 52.38 103 LYS A N 1
ATOM 833 C CA . LYS A 1 103 ? 21.223 -22.636 -20.726 1.00 52.38 103 LYS A CA 1
ATOM 834 C C . LYS A 1 103 ? 19.993 -22.105 -21.453 1.00 52.38 103 LYS A C 1
ATOM 836 O O . LYS A 1 103 ? 20.011 -21.990 -22.675 1.00 52.38 103 LYS A O 1
ATOM 841 N N . GLU A 1 104 ? 18.947 -21.767 -20.700 1.00 46.03 104 GLU A N 1
ATOM 842 C CA . GLU A 1 104 ? 17.939 -20.821 -21.172 1.00 46.03 104 GLU A CA 1
ATOM 843 C C . GLU A 1 104 ? 18.731 -19.641 -21.746 1.00 46.03 104 GLU A C 1
ATOM 845 O O . GLU A 1 104 ? 19.529 -19.037 -21.021 1.00 46.03 104 GLU A O 1
ATOM 850 N N . GLU A 1 105 ? 18.605 -19.357 -23.042 1.00 42.41 105 GLU A N 1
ATOM 851 C CA . GLU A 1 105 ? 19.057 -18.075 -23.566 1.00 42.41 105 GLU A CA 1
ATOM 852 C C . GLU A 1 105 ? 18.161 -17.004 -22.931 1.00 42.41 105 GLU A C 1
ATOM 854 O O . GLU A 1 105 ? 17.260 -16.443 -23.543 1.00 42.41 105 GLU A O 1
ATOM 859 N N . ARG A 1 106 ? 18.414 -16.677 -21.660 1.00 39.94 106 ARG A N 1
ATOM 860 C CA . ARG A 1 106 ? 18.159 -15.343 -21.123 1.00 39.94 106 ARG A CA 1
ATOM 861 C C . ARG A 1 106 ? 19.192 -14.425 -21.761 1.00 39.94 106 ARG A C 1
ATOM 863 O O . ARG A 1 106 ? 20.139 -13.984 -21.120 1.00 39.94 106 ARG A O 1
ATOM 870 N N . GLY A 1 107 ? 19.062 -14.235 -23.062 1.00 37.81 107 GLY A N 1
ATOM 871 C CA . GLY A 1 107 ? 20.063 -13.600 -23.892 1.00 37.81 107 GLY A CA 1
ATOM 872 C C . GLY A 1 107 ? 19.438 -13.284 -25.231 1.00 37.81 107 GLY A C 1
ATOM 873 O O . GLY A 1 107 ? 19.510 -14.090 -26.138 1.00 37.81 107 GLY A O 1
ATOM 874 N N . VAL A 1 108 ? 18.843 -12.091 -25.305 1.00 39.94 108 VAL A N 1
ATOM 875 C CA . VAL A 1 108 ? 18.221 -11.492 -26.492 1.00 39.94 108 VAL A CA 1
ATOM 876 C C . VAL A 1 108 ? 16.917 -12.184 -26.902 1.00 39.94 108 VAL A C 1
ATOM 878 O O . VAL A 1 108 ? 16.893 -13.180 -27.612 1.00 39.94 108 VAL A O 1
ATOM 881 N N . LYS A 1 109 ? 15.785 -11.594 -26.492 1.00 44.09 109 LYS A N 1
ATOM 882 C CA . LYS A 1 109 ? 14.523 -11.789 -27.213 1.00 44.09 109 LYS A CA 1
ATOM 883 C C . LYS A 1 109 ? 14.788 -11.421 -28.673 1.00 44.09 109 LYS A C 1
ATOM 885 O O . LYS A 1 109 ? 14.987 -10.243 -28.967 1.00 44.09 109 LYS A O 1
ATOM 890 N N . ASP A 1 110 ? 14.860 -12.411 -29.555 1.00 42.50 110 ASP A N 1
ATOM 891 C CA . ASP A 1 110 ? 15.056 -12.192 -30.987 1.00 42.50 110 ASP A CA 1
ATOM 892 C C . ASP A 1 110 ? 14.043 -11.145 -31.491 1.00 42.50 110 ASP A C 1
ATOM 894 O O . ASP A 1 110 ? 12.835 -11.379 -31.443 1.00 42.50 110 ASP A O 1
ATOM 898 N N . GLY A 1 111 ? 14.537 -9.973 -31.912 1.00 57.75 111 GLY A N 1
ATOM 899 C CA . GLY A 1 111 ? 13.730 -8.823 -32.352 1.00 57.75 111 GLY A CA 1
ATOM 900 C C . GLY A 1 111 ? 13.758 -7.588 -31.439 1.00 57.75 111 GLY A C 1
ATOM 901 O O . GLY A 1 111 ? 13.200 -6.557 -31.808 1.00 57.75 111 GLY A O 1
ATOM 902 N N . TRP A 1 112 ? 14.397 -7.644 -30.265 1.00 79.56 112 TRP A N 1
ATOM 903 C CA . TRP A 1 112 ? 14.578 -6.456 -29.421 1.00 79.56 112 TRP A CA 1
ATOM 904 C C . TRP A 1 112 ? 15.836 -5.690 -29.827 1.00 79.56 112 TRP A C 1
ATOM 906 O O . TRP A 1 112 ? 16.927 -6.250 -29.924 1.00 79.56 112 TRP A O 1
ATOM 916 N N . ASN A 1 113 ? 15.684 -4.387 -30.032 1.00 83.81 113 ASN A N 1
ATOM 917 C CA . ASN A 1 113 ? 16.758 -3.504 -30.453 1.00 83.81 113 ASN A CA 1
ATOM 918 C C . ASN A 1 113 ? 17.551 -3.021 -29.239 1.00 83.81 113 ASN A C 1
ATOM 920 O O . ASN A 1 113 ? 16.975 -2.548 -28.256 1.00 83.81 113 ASN A O 1
ATOM 924 N N . THR A 1 114 ? 18.876 -3.102 -29.322 1.00 89.56 114 THR A N 1
ATOM 925 C CA . THR A 1 114 ? 19.762 -2.445 -28.358 1.00 89.56 114 THR A CA 1
ATOM 926 C C . THR A 1 114 ? 19.773 -0.950 -28.643 1.00 89.56 114 THR A C 1
ATOM 928 O O . THR A 1 114 ? 20.210 -0.529 -29.712 1.00 89.56 114 THR A O 1
ATOM 931 N N . VAL A 1 115 ? 19.318 -0.150 -27.684 1.00 92.69 115 VAL A N 1
ATOM 932 C CA . VAL A 1 115 ? 19.311 1.318 -27.760 1.00 92.69 115 VAL A CA 1
ATOM 933 C C . VAL A 1 115 ? 19.893 1.910 -26.483 1.00 92.69 115 VAL A C 1
ATOM 935 O O . VAL A 1 115 ? 19.941 1.244 -25.443 1.00 92.69 115 VAL A O 1
ATOM 938 N N . THR A 1 116 ? 20.343 3.160 -26.540 1.00 93.94 116 THR A N 1
ATOM 939 C CA . THR A 1 116 ? 20.736 3.892 -25.330 1.00 93.94 116 THR A CA 1
ATOM 940 C C . THR A 1 116 ? 19.520 4.503 -24.638 1.00 93.94 116 THR A C 1
ATOM 942 O O . THR A 1 116 ? 18.504 4.817 -25.268 1.00 93.94 116 THR A O 1
ATOM 945 N N . LEU A 1 117 ? 19.611 4.722 -23.325 1.00 93.38 117 LEU A N 1
ATOM 946 C CA . LEU A 1 117 ? 18.529 5.352 -22.574 1.00 93.38 117 LEU A CA 1
ATOM 947 C C . LEU A 1 117 ? 18.276 6.789 -23.041 1.00 93.38 117 LEU A C 1
ATOM 949 O O . LEU A 1 117 ? 17.128 7.227 -23.058 1.00 93.38 117 LEU A O 1
ATOM 953 N N . GLY A 1 118 ? 19.325 7.505 -23.452 1.00 94.44 118 GLY A N 1
ATOM 954 C CA . GLY A 1 118 ? 19.201 8.854 -24.006 1.00 94.44 118 GLY A CA 1
ATOM 955 C C . GLY A 1 118 ? 18.373 8.904 -25.293 1.00 94.44 118 GLY A C 1
ATOM 956 O O . GLY A 1 118 ? 17.585 9.833 -25.466 1.00 94.44 118 GLY A O 1
ATOM 957 N N . GLU A 1 119 ? 18.501 7.897 -26.161 1.00 93.62 119 GLU A N 1
ATOM 958 C CA . GLU A 1 119 ? 17.700 7.768 -27.387 1.00 93.62 119 GLU A CA 1
ATOM 959 C C . GLU A 1 119 ? 16.263 7.329 -27.082 1.00 93.62 119 GLU A C 1
ATOM 961 O O . GLU A 1 119 ? 15.304 7.873 -27.629 1.00 93.62 119 GLU A O 1
ATOM 966 N N . PHE A 1 120 ? 16.098 6.356 -26.185 1.00 93.94 120 PHE A N 1
ATOM 967 C CA . PHE A 1 120 ? 14.794 5.773 -25.872 1.00 93.94 120 PHE A CA 1
ATOM 968 C C . PHE A 1 120 ? 13.898 6.701 -25.035 1.00 93.94 120 PHE A C 1
ATOM 970 O O . PHE A 1 120 ? 12.694 6.836 -25.292 1.00 93.94 120 PHE A O 1
ATOM 977 N N . ALA A 1 121 ? 14.467 7.350 -24.022 1.00 95.00 121 ALA A N 1
ATOM 978 C CA . ALA A 1 121 ? 13.754 8.128 -23.017 1.00 95.00 12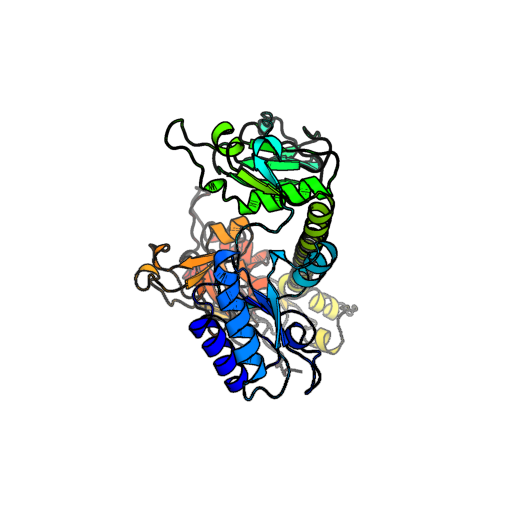1 ALA A CA 1
ATOM 979 C C . ALA A 1 121 ? 14.575 9.370 -22.606 1.00 95.00 121 ALA A C 1
ATOM 981 O O . ALA A 1 121 ? 15.146 9.407 -21.515 1.00 95.00 121 ALA A O 1
ATOM 982 N N . PRO A 1 122 ? 14.649 10.406 -23.462 1.00 95.62 122 PRO A N 1
ATOM 983 C CA . PRO A 1 122 ? 15.460 11.591 -23.198 1.00 95.62 122 PRO A CA 1
ATOM 984 C C . PRO A 1 122 ? 14.945 12.381 -21.988 1.00 95.62 122 PRO A C 1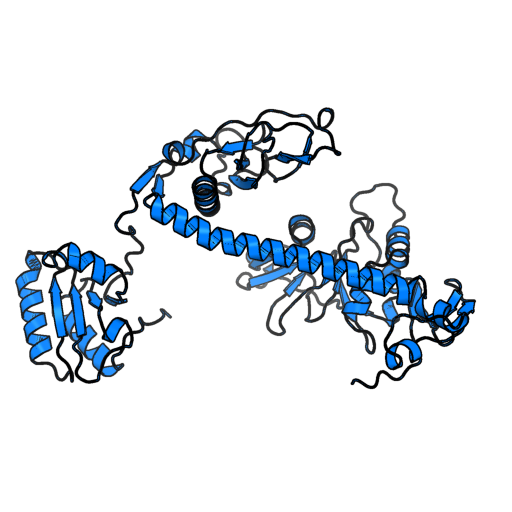
ATOM 986 O O . PRO A 1 122 ? 13.762 12.697 -21.879 1.00 95.62 122 PRO A O 1
ATOM 989 N N . PHE A 1 123 ? 15.858 12.736 -21.079 1.00 96.25 123 PHE A N 1
ATOM 990 C CA . PHE A 1 123 ? 15.521 13.425 -19.827 1.00 96.25 123 PHE A CA 1
ATOM 991 C C . PHE A 1 123 ? 15.515 14.944 -19.999 1.00 96.25 123 PHE A C 1
ATOM 993 O O . PHE A 1 123 ? 16.536 15.547 -20.362 1.00 96.25 123 PHE A O 1
ATOM 1000 N N . THR A 1 124 ? 14.402 15.560 -19.607 1.00 97.38 124 THR A N 1
ATOM 1001 C CA . THR A 1 124 ? 14.217 17.014 -19.556 1.00 97.38 124 THR A CA 1
ATOM 1002 C C . THR A 1 124 ? 14.270 17.502 -18.111 1.00 97.38 124 THR A C 1
ATOM 1004 O O . THR A 1 124 ? 13.809 16.815 -17.206 1.00 97.38 124 THR A O 1
ATOM 1007 N N . TYR A 1 125 ? 14.861 18.671 -17.854 1.00 97.00 125 TYR A N 1
ATOM 1008 C CA . TYR A 1 125 ? 14.927 19.230 -16.500 1.00 97.00 125 TYR A CA 1
ATOM 1009 C C . TYR A 1 125 ? 13.579 19.809 -16.071 1.00 97.00 125 TYR A C 1
ATOM 1011 O O . TYR A 1 125 ? 13.003 20.616 -16.800 1.00 97.00 125 TYR A O 1
ATOM 1019 N N . GLY A 1 126 ? 13.125 19.457 -14.866 1.00 96.56 126 GLY A N 1
ATOM 1020 C CA . GLY A 1 126 ? 11.987 20.121 -14.237 1.00 96.56 126 GLY A CA 1
ATOM 1021 C C . GLY A 1 126 ? 12.261 21.599 -13.937 1.00 96.56 126 GLY A C 1
ATOM 1022 O O . GLY A 1 126 ? 13.402 22.074 -13.983 1.00 96.56 126 GLY A O 1
ATOM 1023 N N . LYS A 1 127 ? 11.200 22.341 -13.613 1.00 97.56 127 LYS A N 1
ATOM 1024 C CA . LYS A 1 127 ? 11.252 23.794 -13.400 1.00 97.56 127 LYS A CA 1
ATOM 1025 C C . LYS A 1 127 ? 10.871 24.147 -11.970 1.00 97.56 127 LYS A C 1
ATOM 1027 O O . LYS A 1 127 ? 9.817 23.747 -11.489 1.00 97.56 127 LYS A O 1
ATOM 1032 N N . GLY A 1 128 ? 11.705 24.939 -11.300 1.00 96.38 128 GLY A N 1
ATOM 1033 C CA . GLY A 1 128 ? 11.487 25.313 -9.903 1.00 96.38 128 GLY A CA 1
ATOM 1034 C C . GLY A 1 128 ? 10.124 25.970 -9.668 1.00 96.38 128 GLY A C 1
ATOM 1035 O O . GLY A 1 128 ? 9.767 26.940 -10.338 1.00 96.38 128 GLY A O 1
ATOM 1036 N N . LEU A 1 129 ? 9.388 25.449 -8.684 1.00 95.75 129 LEU A N 1
ATOM 1037 C CA . LEU A 1 129 ? 8.124 26.001 -8.196 1.00 95.75 129 LEU A CA 1
ATOM 1038 C C . LEU A 1 129 ? 8.138 25.993 -6.654 1.00 95.75 129 LEU A C 1
ATOM 1040 O O . LEU A 1 129 ? 7.804 24.974 -6.031 1.00 95.75 129 LEU A O 1
ATOM 1044 N N . PRO A 1 130 ? 8.595 27.092 -6.018 1.00 93.75 130 PRO A N 1
ATOM 1045 C CA . PRO A 1 130 ? 8.696 27.203 -4.562 1.00 93.75 130 PRO A CA 1
ATOM 1046 C C . PRO A 1 130 ? 7.347 27.016 -3.862 1.00 93.75 130 PRO A C 1
ATOM 1048 O O . PRO A 1 130 ? 6.323 27.424 -4.403 1.00 93.75 130 PRO A O 1
ATOM 1051 N N . VAL A 1 131 ? 7.349 26.470 -2.639 1.00 91.38 131 VAL A N 1
ATOM 1052 C CA . VAL A 1 131 ? 6.125 26.157 -1.867 1.00 91.38 131 VAL A CA 1
ATOM 1053 C C . VAL A 1 131 ? 5.183 27.357 -1.753 1.00 91.38 131 VAL A C 1
ATOM 1055 O O . VAL A 1 131 ? 3.999 27.214 -2.022 1.00 91.38 131 VAL A O 1
ATOM 1058 N N . GLY A 1 132 ? 5.703 28.555 -1.463 1.00 92.00 132 GLY A N 1
ATOM 1059 C CA . GLY A 1 132 ? 4.887 29.773 -1.346 1.00 92.00 132 GLY A CA 1
ATOM 1060 C C . GLY A 1 132 ? 4.243 30.267 -2.651 1.00 92.00 132 GLY A C 1
ATOM 1061 O O . GLY A 1 132 ? 3.476 31.220 -2.616 1.00 92.00 132 GLY A O 1
ATOM 1062 N N . LYS A 1 133 ? 4.561 29.654 -3.798 1.00 93.50 133 LYS A N 1
ATOM 1063 C CA . LYS A 1 133 ? 3.920 29.922 -5.098 1.00 93.50 133 LYS A CA 1
ATOM 1064 C C . LYS A 1 133 ? 2.973 28.806 -5.540 1.00 93.50 133 LYS A C 1
ATOM 1066 O O . LYS A 1 133 ? 2.359 28.919 -6.595 1.00 93.50 133 LYS A O 1
ATOM 1071 N N . ARG A 1 134 ? 2.893 27.716 -4.776 1.00 95.94 134 ARG A N 1
ATOM 1072 C CA . ARG A 1 134 ? 1.974 26.605 -5.036 1.00 95.94 134 ARG A CA 1
ATOM 1073 C C . ARG A 1 134 ? 0.585 26.980 -4.539 1.00 95.94 134 ARG A C 1
ATOM 1075 O O . ARG A 1 134 ? 0.458 27.773 -3.609 1.00 95.94 134 ARG A O 1
ATOM 1082 N N . ASN A 1 135 ? -0.435 26.378 -5.138 1.00 93.62 135 ASN A N 1
ATOM 1083 C CA . ASN A 1 135 ? -1.811 26.531 -4.682 1.00 93.62 135 ASN A CA 1
ATOM 1084 C C . ASN A 1 135 ? -2.301 25.173 -4.161 1.00 93.62 135 ASN A C 1
ATOM 1086 O O . ASN A 1 135 ? -2.586 24.300 -4.979 1.00 93.62 135 ASN A O 1
ATOM 1090 N N . PRO A 1 136 ? -2.403 24.971 -2.832 1.00 90.69 136 PRO A N 1
ATOM 1091 C CA . PRO A 1 136 ? -2.872 23.710 -2.257 1.00 90.69 136 PRO A CA 1
ATOM 1092 C C . PRO A 1 136 ? -4.279 23.302 -2.711 1.00 90.69 136 PRO A C 1
ATOM 1094 O O . PRO A 1 136 ? -4.585 22.117 -2.688 1.00 90.69 136 PRO A O 1
ATOM 1097 N N . SER A 1 137 ? -5.106 24.263 -3.136 1.00 93.25 137 SER A N 1
ATOM 1098 C CA . SER A 1 137 ? -6.455 24.018 -3.663 1.00 93.25 137 SER A CA 1
ATOM 1099 C C . SER A 1 137 ? -6.481 23.733 -5.169 1.00 93.25 137 SER A C 1
ATOM 1101 O O . SER A 1 137 ? -7.553 23.514 -5.729 1.00 93.25 137 SER A O 1
ATOM 1103 N N . GLY A 1 138 ? -5.328 23.789 -5.841 1.00 94.19 138 GLY A N 1
ATOM 1104 C CA . GLY A 1 138 ? -5.206 23.447 -7.253 1.00 94.19 138 GLY A CA 1
ATOM 1105 C C . GLY A 1 138 ? -5.365 21.945 -7.495 1.00 94.19 138 GLY A C 1
ATOM 1106 O O . GLY A 1 138 ? -5.269 21.134 -6.577 1.00 94.19 138 GLY A O 1
ATOM 1107 N N . VAL A 1 139 ? -5.578 21.566 -8.754 1.00 94.75 139 VAL A N 1
ATOM 1108 C CA . VAL A 1 139 ? -5.790 20.162 -9.160 1.00 94.75 139 VAL A CA 1
ATOM 1109 C C . VAL A 1 139 ? -4.594 19.559 -9.894 1.00 94.75 139 VAL A C 1
ATOM 1111 O O . VAL A 1 139 ? -4.558 18.352 -10.120 1.00 94.75 139 VAL A O 1
ATOM 1114 N N . ILE A 1 140 ? -3.603 20.375 -10.269 1.00 97.50 140 ILE A N 1
ATOM 1115 C CA . ILE A 1 140 ? -2.416 19.902 -10.978 1.00 97.50 140 ILE A CA 1
ATOM 1116 C C . ILE A 1 140 ? -1.369 19.435 -9.966 1.00 97.50 140 ILE A C 1
ATOM 1118 O O . ILE A 1 140 ? -0.909 20.245 -9.155 1.00 97.50 140 ILE A O 1
ATOM 1122 N N . PRO A 1 141 ? -0.938 18.164 -10.010 1.00 97.50 141 PRO A N 1
ATOM 1123 C CA . PRO A 1 141 ? 0.059 17.658 -9.083 1.00 97.50 141 PRO A CA 1
ATOM 1124 C C . PRO A 1 141 ? 1.443 18.249 -9.379 1.00 97.50 141 PRO A C 1
ATOM 1126 O O . PRO A 1 141 ? 1.920 18.274 -10.519 1.00 97.50 141 PRO A O 1
ATOM 1129 N N . VAL A 1 142 ? 2.118 18.692 -8.322 1.00 98.06 142 VAL A N 1
ATOM 1130 C CA . VAL A 1 142 ? 3.507 19.157 -8.348 1.00 98.06 142 VAL A CA 1
ATOM 1131 C C . VAL A 1 142 ? 4.392 18.016 -7.871 1.00 98.06 142 VAL A C 1
ATOM 1133 O O . VAL A 1 142 ? 4.246 17.548 -6.744 1.00 98.06 142 VAL A O 1
ATOM 1136 N N . PHE A 1 143 ? 5.335 17.585 -8.701 1.00 97.62 143 PHE A N 1
ATOM 1137 C CA . PHE A 1 143 ? 6.216 16.459 -8.405 1.00 97.62 143 PHE A CA 1
ATOM 1138 C C . PHE A 1 143 ? 7.624 16.917 -8.025 1.00 97.62 143 PHE A C 1
ATOM 1140 O O . PHE A 1 143 ? 8.224 17.751 -8.702 1.00 97.62 143 PHE A O 1
ATOM 1147 N N . GLY A 1 144 ? 8.162 16.321 -6.963 1.00 95.38 144 GLY A N 1
ATOM 1148 C CA . GLY A 1 144 ? 9.578 16.321 -6.605 1.00 95.38 144 GLY A CA 1
ATOM 1149 C C . GLY A 1 144 ? 10.171 14.913 -6.703 1.00 95.38 144 GLY A C 1
ATOM 1150 O O . GLY A 1 144 ? 9.506 13.973 -7.126 1.00 95.38 144 GLY A O 1
ATOM 1151 N N . SER A 1 145 ? 11.422 14.739 -6.273 1.00 91.06 145 SER A N 1
ATOM 1152 C CA . SER A 1 145 ? 12.102 13.430 -6.334 1.00 91.06 145 SER A CA 1
ATOM 1153 C C . SER A 1 145 ? 11.407 12.320 -5.537 1.00 91.06 145 SER A C 1
ATOM 1155 O O . SER A 1 145 ? 11.574 11.146 -5.842 1.00 91.06 145 SER A O 1
ATOM 1157 N N . ASN A 1 146 ? 10.612 12.691 -4.531 1.00 87.38 146 ASN A N 1
ATOM 1158 C CA . ASN A 1 146 ? 9.852 11.777 -3.674 1.00 87.38 146 ASN A CA 1
ATOM 1159 C C . ASN A 1 146 ? 8.396 11.569 -4.110 1.00 87.38 146 ASN A C 1
ATOM 1161 O O . ASN A 1 146 ? 7.616 11.025 -3.339 1.00 87.38 146 ASN A O 1
ATOM 1165 N N . GLY A 1 147 ? 8.019 11.997 -5.315 1.00 92.06 147 GLY A N 1
ATOM 1166 C CA . GLY A 1 147 ? 6.635 11.933 -5.783 1.00 92.06 147 GLY A CA 1
ATOM 1167 C C . GLY A 1 147 ? 5.926 13.274 -5.618 1.00 92.06 147 GLY A C 1
ATOM 1168 O O . GLY A 1 147 ? 6.548 14.329 -5.772 1.00 92.06 147 GLY A O 1
ATOM 1169 N N . ILE A 1 148 ? 4.623 13.252 -5.339 1.00 94.50 148 ILE A N 1
ATOM 1170 C CA . ILE A 1 148 ? 3.806 14.468 -5.222 1.00 94.50 148 ILE A CA 1
ATOM 1171 C C . ILE A 1 148 ? 4.217 15.254 -3.968 1.00 94.50 148 ILE A C 1
ATOM 1173 O O . ILE A 1 148 ? 4.240 14.730 -2.861 1.00 94.50 148 ILE A O 1
ATOM 1177 N N . VAL A 1 149 ? 4.536 16.537 -4.144 1.00 93.88 149 VAL A N 1
ATOM 1178 C CA . VAL A 1 149 ? 4.965 17.467 -3.079 1.00 93.88 149 VAL A CA 1
ATOM 1179 C C . VAL A 1 149 ? 4.017 18.662 -2.916 1.00 93.88 149 VAL A C 1
ATOM 1181 O O . VAL A 1 149 ? 4.364 19.664 -2.284 1.00 93.88 149 VAL A O 1
ATOM 1184 N N . GLY A 1 150 ? 2.842 18.601 -3.537 1.00 95.06 150 GLY A N 1
ATOM 1185 C CA . GLY A 1 150 ? 1.797 19.616 -3.463 1.00 95.06 150 GLY A CA 1
ATOM 1186 C C . GLY A 1 150 ? 1.008 19.718 -4.762 1.00 95.06 150 GLY A C 1
ATOM 1187 O O . GLY A 1 150 ? 1.190 18.911 -5.671 1.00 95.06 150 GLY A O 1
ATOM 1188 N N . TYR A 1 151 ? 0.174 20.751 -4.849 1.00 97.19 151 TYR A N 1
ATOM 1189 C CA . TYR A 1 151 ? -0.682 21.017 -6.000 1.00 97.19 151 TYR A CA 1
ATOM 1190 C C . TYR A 1 151 ? -0.542 22.462 -6.487 1.00 97.19 151 TYR A C 1
ATOM 1192 O O . TYR A 1 151 ? 0.009 23.328 -5.795 1.00 97.19 151 TYR A O 1
ATOM 1200 N N . HIS A 1 152 ? -0.977 22.708 -7.719 1.00 97.06 152 HIS A N 1
ATOM 1201 C CA . HIS A 1 152 ? -0.999 24.025 -8.337 1.00 97.06 152 HIS A CA 1
ATOM 1202 C C . HIS A 1 152 ? -2.119 24.134 -9.384 1.00 97.06 152 HIS A C 1
ATOM 1204 O O . HIS A 1 152 ? -2.812 23.162 -9.678 1.00 97.06 152 HIS A O 1
ATOM 1210 N N . ASP A 1 153 ? -2.303 25.331 -9.936 1.00 96.56 153 ASP A N 1
ATOM 1211 C CA . ASP A 1 153 ? -3.365 25.625 -10.905 1.00 96.56 153 ASP A CA 1
ATOM 1212 C C . ASP A 1 153 ? -2.956 25.314 -12.348 1.00 96.56 153 ASP A C 1
ATOM 1214 O O . ASP A 1 153 ? -3.804 25.081 -13.203 1.00 96.56 153 ASP A O 1
ATOM 1218 N N . SER A 1 154 ? -1.652 25.325 -12.630 1.00 96.56 154 SER A N 1
ATOM 1219 C CA . SER A 1 154 ? -1.102 25.144 -13.975 1.00 96.56 154 SER A CA 1
ATOM 1220 C C . SER A 1 154 ? -0.078 24.017 -14.012 1.00 96.56 154 SER A C 1
ATOM 1222 O O . SER A 1 154 ? 0.602 23.745 -13.018 1.00 96.56 154 SER A O 1
ATOM 1224 N N . SER A 1 155 ? 0.029 23.358 -15.165 1.00 97.06 155 SER A N 1
ATOM 1225 C CA . SER A 1 155 ? 1.001 22.302 -15.437 1.00 97.06 155 SER A CA 1
ATOM 1226 C C . SER A 1 155 ? 2.201 22.829 -16.223 1.00 97.06 155 SER A C 1
ATOM 1228 O O . SER A 1 155 ? 2.129 23.842 -16.916 1.00 97.06 155 SER A O 1
ATOM 1230 N N . LEU A 1 156 ? 3.332 22.133 -16.086 1.00 97.69 156 LEU A N 1
ATOM 1231 C CA . LEU A 1 156 ? 4.506 22.327 -16.946 1.00 97.69 156 LEU A CA 1
ATOM 1232 C C . LEU A 1 156 ? 4.452 21.414 -18.178 1.00 97.69 156 LEU A C 1
ATOM 1234 O O . LEU A 1 156 ? 5.096 21.687 -19.186 1.00 97.69 156 LEU A O 1
ATOM 1238 N N . THR A 1 157 ? 3.736 20.302 -18.050 1.00 97.12 157 THR A N 1
ATOM 1239 C CA . THR A 1 157 ? 3.572 19.263 -19.067 1.00 97.12 157 THR A CA 1
ATOM 1240 C C . THR A 1 157 ? 2.124 19.229 -19.546 1.00 97.12 157 THR A C 1
ATOM 1242 O O . THR A 1 157 ? 1.237 19.689 -18.830 1.00 97.12 157 THR A O 1
ATOM 1245 N N . ASP A 1 158 ? 1.885 18.665 -20.731 1.00 94.38 158 ASP A N 1
ATOM 1246 C CA . ASP A 1 158 ? 0.567 18.684 -21.391 1.00 94.38 158 ASP A CA 1
ATOM 1247 C C . ASP A 1 158 ? -0.131 17.312 -21.410 1.00 94.38 158 ASP A C 1
ATOM 1249 O O . ASP A 1 158 ? -1.224 17.166 -21.953 1.00 94.38 158 ASP A O 1
ATOM 1253 N N . GLY A 1 159 ? 0.480 16.282 -20.821 1.00 92.75 159 GLY A N 1
ATOM 1254 C CA . GLY A 1 159 ? -0.044 14.920 -20.855 1.00 92.75 159 GLY A CA 1
ATOM 1255 C C . GLY A 1 159 ? 0.704 13.968 -19.924 1.00 92.75 159 GLY A C 1
ATOM 1256 O O . GLY A 1 159 ? 1.414 14.427 -19.021 1.00 92.75 159 GLY A O 1
ATOM 1257 N N . PRO A 1 160 ? 0.564 12.645 -20.135 1.00 94.38 160 PRO A N 1
ATOM 1258 C CA . PRO A 1 160 ? 1.221 11.647 -19.310 1.00 94.38 160 PRO A CA 1
ATOM 1259 C C . PRO A 1 160 ? 2.726 11.874 -19.234 1.00 94.38 160 PRO A C 1
ATOM 1261 O O . PRO A 1 160 ? 3.404 12.056 -20.250 1.00 94.38 160 PRO A O 1
ATOM 1264 N N . THR A 1 161 ? 3.240 11.865 -18.012 1.00 97.81 161 THR A N 1
ATOM 1265 C CA . THR A 1 161 ? 4.606 12.286 -17.719 1.00 97.81 161 THR A CA 1
ATOM 1266 C C . THR A 1 161 ? 5.266 11.290 -16.783 1.00 97.81 161 THR A C 1
ATOM 1268 O O . THR A 1 161 ? 4.701 10.906 -15.760 1.00 97.81 161 THR A O 1
ATOM 1271 N N . ILE A 1 162 ? 6.492 10.898 -17.117 1.00 98.06 162 ILE A N 1
ATOM 1272 C CA . ILE A 1 162 ? 7.382 10.159 -16.220 1.00 98.06 162 ILE A CA 1
ATOM 1273 C C . ILE A 1 162 ? 8.233 11.183 -15.483 1.00 98.06 162 ILE A C 1
ATOM 1275 O O . ILE A 1 162 ? 8.799 12.070 -16.121 1.00 98.06 162 ILE A O 1
ATOM 1279 N N . ILE A 1 163 ? 8.354 11.055 -14.167 1.00 98.12 163 ILE A N 1
ATOM 1280 C CA . ILE A 1 163 ? 9.177 11.921 -13.325 1.00 98.12 163 ILE A CA 1
ATOM 1281 C C . ILE A 1 163 ? 10.277 11.072 -12.696 1.00 98.12 163 ILE A C 1
ATOM 1283 O O . ILE A 1 163 ? 10.002 10.018 -12.136 1.00 98.12 163 ILE A O 1
ATOM 1287 N N . ILE A 1 164 ? 11.523 11.531 -12.775 1.00 96.88 164 ILE A N 1
ATOM 1288 C CA . ILE A 1 164 ? 12.691 10.823 -12.244 1.00 96.88 164 ILE A CA 1
ATOM 1289 C C . ILE A 1 164 ? 13.388 11.714 -11.219 1.00 96.88 164 ILE A C 1
ATOM 1291 O O . ILE A 1 164 ? 13.742 12.862 -11.507 1.00 96.88 164 ILE A O 1
ATOM 1295 N N . GLY A 1 165 ? 13.613 11.194 -10.017 1.00 94.50 165 GLY A N 1
ATOM 1296 C CA . GLY A 1 165 ? 14.323 11.896 -8.956 1.00 94.50 165 GLY A CA 1
ATOM 1297 C C . GLY A 1 165 ? 15.773 12.189 -9.339 1.00 94.50 165 GLY A C 1
ATOM 1298 O O . GLY A 1 165 ? 16.573 11.280 -9.557 1.00 94.50 165 GLY A O 1
ATOM 1299 N N . ARG A 1 166 ? 16.139 13.473 -9.407 1.00 92.06 166 ARG A N 1
ATOM 1300 C CA . ARG A 1 166 ? 17.509 13.906 -9.722 1.00 92.06 166 ARG A CA 1
ATOM 1301 C C . ARG A 1 166 ? 18.300 14.232 -8.460 1.00 92.06 166 ARG A C 1
ATOM 1303 O O . ARG A 1 166 ? 19.473 13.890 -8.399 1.00 92.06 166 ARG A O 1
ATOM 1310 N N . LYS A 1 167 ? 17.701 14.925 -7.486 1.00 87.31 167 LYS A N 1
ATOM 1311 C CA . LYS A 1 167 ? 18.347 15.339 -6.222 1.00 87.31 167 LYS A CA 1
ATOM 1312 C C . LYS A 1 167 ? 17.506 14.929 -5.016 1.00 87.31 167 LYS A C 1
ATOM 1314 O O . LYS A 1 167 ? 16.290 15.092 -5.049 1.00 87.31 167 LYS A O 1
ATOM 1319 N N . GLY A 1 168 ? 18.136 14.463 -3.939 1.00 82.94 168 GLY A N 1
ATOM 1320 C CA . GLY A 1 168 ? 17.437 13.889 -2.783 1.00 82.94 168 GLY A CA 1
ATOM 1321 C C . GLY A 1 168 ? 17.250 12.390 -2.982 1.00 82.94 168 GLY A C 1
ATOM 1322 O O . GLY A 1 168 ? 18.225 11.651 -2.914 1.00 82.94 168 GLY A O 1
ATOM 1323 N N . THR A 1 169 ? 16.031 11.951 -3.288 1.00 81.12 169 THR A N 1
ATOM 1324 C CA . THR A 1 169 ? 15.756 10.542 -3.619 1.00 81.12 169 THR A CA 1
ATOM 1325 C C . THR A 1 169 ? 16.093 10.276 -5.074 1.00 81.12 169 THR A C 1
ATOM 1327 O O . THR A 1 169 ? 15.266 10.403 -5.976 1.00 81.12 169 THR A O 1
ATOM 1330 N N . VAL A 1 170 ? 17.374 10.015 -5.289 1.00 86.50 170 VAL A N 1
ATOM 1331 C CA . VAL A 1 170 ? 17.985 9.800 -6.598 1.00 86.50 170 VAL A CA 1
ATOM 1332 C C . VAL A 1 170 ? 17.389 8.563 -7.266 1.00 86.50 170 VAL A C 1
ATOM 1334 O O . VAL A 1 170 ? 17.235 7.528 -6.628 1.00 86.50 170 VAL A O 1
ATOM 1337 N N . GLY A 1 171 ? 17.053 8.675 -8.551 1.00 86.50 171 GLY A N 1
ATOM 1338 C CA . GLY A 1 171 ? 16.642 7.551 -9.391 1.00 86.50 171 GLY A CA 1
ATOM 1339 C C . GLY A 1 171 ? 15.201 7.075 -9.214 1.00 86.50 171 GLY A C 1
ATOM 1340 O O . GLY A 1 171 ? 14.733 6.313 -10.050 1.00 86.50 171 GLY A O 1
ATOM 1341 N N . ALA A 1 172 ? 14.464 7.558 -8.207 1.00 90.44 172 ALA A N 1
ATOM 1342 C CA . ALA A 1 172 ? 13.060 7.192 -8.028 1.00 90.44 172 ALA A CA 1
ATOM 1343 C C . ALA A 1 172 ? 12.219 7.592 -9.251 1.00 90.44 172 ALA A C 1
ATOM 1345 O O . ALA A 1 172 ? 12.236 8.754 -9.662 1.00 90.44 172 ALA A O 1
ATOM 1346 N N . VAL A 1 173 ? 11.481 6.631 -9.809 1.00 94.50 173 VAL A N 1
ATOM 1347 C CA . VAL A 1 173 ? 10.656 6.806 -11.011 1.00 94.50 173 VAL A CA 1
ATOM 1348 C C . VAL A 1 173 ? 9.182 6.871 -10.617 1.00 94.50 173 VAL A C 1
ATOM 1350 O O . VAL A 1 173 ? 8.648 5.940 -10.019 1.00 94.50 173 VAL A O 1
ATOM 1353 N N . HIS A 1 174 ? 8.515 7.956 -10.994 1.00 95.25 174 HIS A N 1
ATOM 1354 C CA . HIS A 1 174 ? 7.091 8.201 -10.767 1.00 95.25 174 HIS A CA 1
ATOM 1355 C C . HIS A 1 174 ? 6.369 8.388 -12.102 1.00 95.25 174 HIS A C 1
ATOM 1357 O O . HIS A 1 174 ? 6.972 8.821 -13.086 1.00 95.25 174 HIS A O 1
ATOM 1363 N N . TYR A 1 175 ? 5.070 8.107 -12.129 1.00 95.25 175 TYR A N 1
ATOM 1364 C CA . TYR A 1 175 ? 4.223 8.283 -13.306 1.00 95.25 175 TYR A CA 1
ATOM 1365 C C . TYR A 1 175 ? 3.027 9.167 -12.969 1.00 95.25 175 TYR A C 1
ATOM 1367 O O . TYR A 1 175 ? 2.360 8.963 -11.956 1.00 95.25 175 TYR A O 1
ATOM 1375 N N . SER A 1 176 ? 2.741 10.135 -13.834 1.00 95.25 176 SER A N 1
ATOM 1376 C CA . SER A 1 176 ? 1.500 10.898 -13.810 1.00 95.25 176 SER A CA 1
ATOM 1377 C C . SER A 1 176 ? 0.713 10.600 -15.080 1.00 95.25 176 SER A C 1
ATOM 1379 O O . SER A 1 176 ? 1.228 10.775 -16.184 1.00 95.25 176 SER A O 1
ATOM 1381 N N . SER A 1 177 ? -0.532 10.148 -14.926 1.00 91.75 177 SER A N 1
ATOM 1382 C CA . SER A 1 177 ? -1.468 9.926 -16.038 1.00 91.75 177 SER A CA 1
ATOM 1383 C C . SER A 1 177 ? -2.094 11.223 -16.563 1.00 91.75 177 SER A C 1
ATOM 1385 O O . SER A 1 177 ? -2.748 11.209 -17.603 1.00 91.75 177 SER A O 1
ATOM 1387 N N . ILE A 1 178 ? -1.887 12.336 -15.857 1.00 93.31 178 ILE A N 1
ATOM 1388 C CA . ILE A 1 178 ? -2.425 13.663 -16.160 1.00 93.31 178 ILE A CA 1
ATOM 1389 C C . ILE A 1 178 ? -1.285 14.685 -16.307 1.00 93.31 178 ILE A C 1
ATOM 1391 O O . ILE A 1 178 ? -0.167 14.421 -15.856 1.00 93.31 178 ILE A O 1
ATOM 1395 N N . PRO A 1 179 ? -1.551 15.862 -16.904 1.00 96.75 179 PRO A N 1
ATOM 1396 C CA . PRO A 1 179 ? -0.632 16.995 -16.866 1.00 96.75 179 PRO A CA 1
ATOM 1397 C C . PRO A 1 179 ? -0.146 17.297 -15.443 1.00 96.75 179 PRO A C 1
ATOM 1399 O O . PRO A 1 179 ? -0.939 17.359 -14.502 1.00 96.75 179 PRO A O 1
ATOM 1402 N N . CYS A 1 180 ? 1.158 17.509 -15.278 1.00 97.94 180 CYS A N 1
ATOM 1403 C CA . CYS A 1 180 ? 1.773 17.771 -13.977 1.00 97.94 180 CYS A CA 1
ATOM 1404 C C . CYS A 1 180 ? 2.868 18.847 -14.034 1.00 97.94 180 CYS A C 1
ATOM 1406 O O . CYS A 1 180 ? 3.265 19.317 -15.110 1.00 97.94 180 CYS A O 1
ATOM 1408 N N . TRP A 1 181 ? 3.380 19.233 -12.861 1.00 98.44 181 TRP A N 1
ATOM 1409 C CA . TRP A 1 181 ? 4.536 20.122 -12.727 1.00 98.44 181 TRP A CA 1
ATOM 1410 C C . TRP A 1 181 ? 5.734 19.424 -12.055 1.00 98.44 181 TRP A C 1
ATOM 1412 O O . TRP A 1 181 ? 5.823 19.405 -10.825 1.00 98.44 181 TRP A O 1
ATOM 1422 N N . PRO A 1 182 ? 6.702 18.891 -12.822 1.00 98.06 182 PRO A N 1
ATOM 1423 C CA . PRO A 1 182 ? 7.979 18.412 -12.288 1.00 98.06 182 PRO A CA 1
ATOM 1424 C C . PRO A 1 182 ? 8.886 19.581 -11.867 1.00 98.06 182 PRO A C 1
ATOM 1426 O O . PRO A 1 182 ? 9.179 20.468 -12.676 1.00 98.06 182 PRO A O 1
ATOM 1429 N N . ILE A 1 183 ? 9.352 19.606 -10.614 1.00 97.50 183 ILE A N 1
ATOM 1430 C CA . ILE A 1 183 ? 10.225 20.681 -10.104 1.00 97.50 183 ILE A CA 1
ATOM 1431 C C . ILE A 1 183 ? 11.709 20.444 -10.422 1.00 97.50 183 ILE A C 1
ATOM 1433 O O . ILE A 1 183 ? 12.113 19.374 -10.868 1.00 97.50 183 ILE A O 1
ATOM 1437 N N . ASP A 1 184 ? 12.551 21.442 -10.168 1.00 94.81 184 ASP A N 1
ATOM 1438 C CA . ASP A 1 184 ? 13.987 21.488 -10.492 1.00 94.81 184 ASP A CA 1
ATOM 1439 C C . ASP A 1 184 ? 14.852 20.382 -9.852 1.00 94.81 184 ASP A C 1
ATOM 1441 O O . ASP A 1 184 ? 15.983 20.134 -10.288 1.00 94.81 184 ASP A O 1
ATOM 1445 N N . THR A 1 185 ? 14.321 19.675 -8.853 1.00 93.50 185 THR A N 1
ATOM 1446 C CA . THR A 1 185 ? 14.941 18.479 -8.262 1.00 93.50 185 THR A CA 1
ATOM 1447 C C . THR A 1 185 ? 14.687 17.199 -9.058 1.00 93.50 185 THR A C 1
ATOM 1449 O O . THR A 1 185 ? 15.196 16.149 -8.669 1.00 93.50 185 THR A O 1
ATOM 1452 N N . THR A 1 186 ? 13.966 17.273 -10.179 1.00 96.69 186 THR A N 1
ATOM 1453 C CA . THR A 1 186 ? 13.566 16.126 -11.006 1.00 96.69 186 THR A CA 1
ATOM 1454 C C . THR A 1 186 ? 14.007 16.265 -12.462 1.00 96.69 186 THR A C 1
ATOM 1456 O O . THR A 1 186 ? 14.248 17.366 -12.971 1.00 96.69 186 THR A O 1
ATOM 1459 N N . PHE A 1 187 ? 14.105 15.123 -13.134 1.00 97.56 187 PHE A N 1
ATOM 1460 C CA . PHE A 1 187 ? 13.961 15.023 -14.579 1.00 97.56 187 PHE A CA 1
ATOM 1461 C C . PHE A 1 187 ? 12.536 14.599 -14.928 1.00 97.56 187 PHE A C 1
ATOM 1463 O O . PHE A 1 187 ? 11.853 13.991 -14.106 1.00 97.56 187 PHE A O 1
ATOM 1470 N N . PHE A 1 188 ? 12.111 14.856 -16.159 1.00 98.06 188 PHE A N 1
ATOM 1471 C CA . PHE A 1 188 ? 10.869 14.317 -16.686 1.00 98.06 188 PHE A CA 1
ATOM 1472 C C . PHE A 1 188 ? 10.983 13.883 -18.148 1.00 98.06 188 PHE A C 1
ATOM 1474 O O . PHE A 1 188 ? 11.864 14.343 -18.883 1.00 98.06 188 PHE A O 1
ATOM 1481 N N . ILE A 1 189 ? 10.075 12.996 -18.553 1.00 97.81 189 ILE A N 1
ATOM 1482 C CA . ILE A 1 189 ? 9.895 12.509 -19.923 1.00 97.81 189 ILE A CA 1
ATOM 1483 C C . ILE A 1 189 ? 8.409 12.613 -20.265 1.00 97.81 189 ILE A C 1
ATOM 1485 O O . ILE A 1 189 ? 7.562 12.160 -19.496 1.00 97.81 189 ILE A O 1
ATOM 1489 N N . THR A 1 190 ? 8.105 13.173 -21.431 1.00 95.19 190 THR A N 1
ATOM 1490 C CA . THR A 1 190 ? 6.755 13.251 -22.003 1.00 95.19 190 THR A CA 1
ATOM 1491 C C . THR A 1 190 ? 6.704 12.520 -23.343 1.00 95.19 190 THR A C 1
ATOM 1493 O O . THR A 1 190 ? 7.732 12.145 -23.915 1.00 95.19 190 THR A O 1
ATOM 1496 N N . GLY A 1 191 ? 5.499 12.305 -23.859 1.00 89.69 191 GLY A N 1
ATOM 1497 C CA . GLY A 1 191 ? 5.291 11.777 -25.200 1.00 89.69 191 GLY A CA 1
ATOM 1498 C C . GLY A 1 191 ? 3.839 11.911 -25.636 1.00 89.69 191 GLY A C 1
ATOM 1499 O O . GLY A 1 191 ? 2.942 12.021 -24.806 1.00 89.69 191 GLY A O 1
ATOM 1500 N N . ASN A 1 192 ? 3.623 11.885 -26.949 1.00 87.88 192 ASN A N 1
ATOM 1501 C CA . ASN A 1 192 ? 2.290 12.032 -27.537 1.00 87.88 192 ASN A CA 1
ATOM 1502 C C . ASN A 1 192 ? 1.449 10.756 -27.424 1.00 87.88 192 ASN A C 1
ATOM 1504 O O . ASN A 1 192 ? 0.232 10.814 -27.559 1.00 87.88 192 ASN A O 1
ATOM 1508 N N . ASP A 1 193 ? 2.096 9.609 -27.201 1.00 90.75 193 ASP A N 1
ATOM 1509 C CA . ASP A 1 193 ? 1.432 8.319 -27.087 1.00 90.75 193 ASP A CA 1
ATOM 1510 C C . ASP A 1 193 ? 1.461 7.801 -25.640 1.00 90.75 193 ASP A C 1
ATOM 1512 O O . ASP A 1 193 ? 2.515 7.349 -25.172 1.00 90.75 193 ASP A O 1
ATOM 1516 N N . PRO A 1 194 ? 0.323 7.821 -24.925 1.00 90.56 194 PRO A N 1
ATOM 1517 C CA . PRO A 1 194 ? 0.250 7.368 -23.541 1.00 90.56 194 PRO A CA 1
ATOM 1518 C C . PRO A 1 194 ? 0.723 5.926 -23.330 1.00 90.56 194 PRO A C 1
ATOM 1520 O O . PRO A 1 194 ? 1.352 5.643 -22.309 1.00 90.56 194 PRO A O 1
ATOM 1523 N N . ALA A 1 195 ? 0.466 5.020 -24.282 1.00 88.81 195 ALA A N 1
ATOM 1524 C CA . ALA A 1 195 ? 0.845 3.616 -24.151 1.00 88.81 195 ALA A CA 1
ATOM 1525 C C . ALA A 1 195 ? 2.368 3.457 -24.203 1.00 88.81 195 ALA A C 1
ATOM 1527 O O . ALA A 1 195 ? 2.935 2.716 -23.397 1.00 88.81 195 ALA A O 1
ATOM 1528 N N . LEU A 1 196 ? 3.045 4.194 -25.086 1.00 92.62 196 LEU A N 1
ATOM 1529 C CA . LEU A 1 196 ? 4.508 4.174 -25.173 1.00 92.62 196 LEU A CA 1
ATOM 1530 C C . LEU A 1 196 ? 5.170 4.891 -23.997 1.00 92.62 196 LEU A C 1
ATOM 1532 O O . LEU A 1 196 ? 6.199 4.432 -23.504 1.00 92.62 196 LEU A O 1
ATOM 1536 N N . VAL A 1 197 ? 4.581 5.981 -23.497 1.00 95.62 197 VAL A N 1
ATOM 1537 C CA . VAL A 1 197 ? 5.067 6.632 -22.268 1.00 95.62 197 VAL A CA 1
ATOM 1538 C C . VAL A 1 197 ? 4.945 5.672 -21.079 1.00 95.62 197 VAL A C 1
ATOM 1540 O O . VAL A 1 197 ? 5.891 5.531 -20.308 1.00 95.62 197 VAL A O 1
ATOM 1543 N N . LYS A 1 198 ? 3.828 4.949 -20.952 1.00 94.06 198 LYS A N 1
ATOM 1544 C CA . LYS A 1 198 ? 3.633 3.963 -19.877 1.00 94.06 198 LYS A CA 1
ATOM 1545 C C . LYS A 1 198 ? 4.576 2.753 -20.029 1.00 94.06 198 LYS A C 1
ATOM 1547 O O . LYS A 1 198 ? 5.137 2.300 -19.039 1.00 94.06 198 LYS A O 1
ATOM 1552 N N . PHE A 1 199 ? 4.888 2.314 -21.255 1.00 95.12 199 PHE A N 1
ATOM 1553 C CA . PHE A 1 199 ? 5.952 1.323 -21.489 1.00 95.12 199 PHE A CA 1
ATOM 1554 C C . PHE A 1 199 ? 7.326 1.816 -21.007 1.00 95.12 199 PHE A C 1
ATOM 1556 O O . PHE A 1 199 ? 8.018 1.106 -20.276 1.00 95.12 199 PHE A O 1
ATOM 1563 N N . LYS A 1 200 ? 7.711 3.047 -21.374 1.00 96.38 200 LYS A N 1
ATOM 1564 C CA . LYS A 1 200 ? 8.965 3.671 -20.916 1.00 96.38 200 LYS A CA 1
ATOM 1565 C C . LYS A 1 200 ? 9.029 3.742 -19.393 1.00 96.38 200 LYS A C 1
ATOM 1567 O O . LYS A 1 200 ? 10.093 3.496 -18.835 1.00 96.38 200 LYS A O 1
ATOM 1572 N N . TYR A 1 201 ? 7.908 4.040 -18.737 1.00 96.12 201 TYR A N 1
ATOM 1573 C CA . TYR A 1 201 ? 7.806 4.029 -17.279 1.00 96.12 201 TYR A CA 1
ATOM 1574 C C . TYR A 1 201 ? 8.164 2.655 -16.705 1.00 96.12 201 TYR A C 1
ATOM 1576 O O . TYR A 1 201 ? 9.093 2.573 -15.906 1.00 96.12 201 TYR A O 1
ATOM 1584 N N . TYR A 1 202 ? 7.531 1.576 -17.178 1.00 93.44 202 TYR A N 1
ATOM 1585 C CA . TYR A 1 202 ? 7.849 0.223 -16.708 1.00 93.44 202 TYR A CA 1
ATOM 1586 C C . TYR A 1 202 ? 9.308 -0.163 -16.953 1.00 93.44 202 TYR A C 1
ATOM 1588 O O . TYR A 1 202 ? 9.946 -0.728 -16.067 1.00 93.44 202 TYR A O 1
ATOM 1596 N N . ALA A 1 203 ? 9.853 0.167 -18.127 1.00 92.50 203 ALA A N 1
ATOM 1597 C CA . ALA A 1 203 ? 11.253 -0.097 -18.440 1.00 92.50 203 ALA A CA 1
ATOM 1598 C C . ALA A 1 203 ? 12.193 0.644 -17.471 1.00 92.50 203 ALA A C 1
ATOM 1600 O O . ALA A 1 203 ? 13.101 0.037 -16.908 1.00 92.50 203 ALA A O 1
ATOM 1601 N N . LEU A 1 204 ? 11.944 1.933 -17.222 1.00 93.12 204 LEU A N 1
ATOM 1602 C CA . LEU A 1 204 ? 12.725 2.756 -16.293 1.00 93.12 204 LEU A CA 1
ATOM 1603 C C . LEU A 1 204 ? 12.651 2.250 -14.850 1.00 93.12 204 LEU A C 1
ATOM 1605 O O . LEU A 1 204 ? 13.676 2.226 -14.171 1.00 93.12 204 LEU A O 1
ATOM 1609 N N . SER A 1 205 ? 11.479 1.803 -14.396 1.00 89.19 205 SER A N 1
ATOM 1610 C CA . SER A 1 205 ? 11.288 1.244 -13.052 1.00 89.19 205 SER A CA 1
ATOM 1611 C C . SER A 1 205 ? 12.080 -0.044 -12.804 1.00 89.19 205 SER A C 1
ATOM 1613 O O . SER A 1 205 ? 12.331 -0.379 -11.653 1.00 89.19 205 SER A O 1
ATOM 1615 N N . MET A 1 206 ? 12.494 -0.757 -13.856 1.00 84.44 206 MET A N 1
ATOM 1616 C CA . MET A 1 206 ? 13.314 -1.971 -13.745 1.00 84.44 206 MET A CA 1
ATOM 1617 C C . MET A 1 206 ? 14.818 -1.715 -13.913 1.00 84.44 206 MET A C 1
ATOM 1619 O O . MET A 1 206 ? 15.617 -2.615 -13.663 1.00 84.44 206 MET A O 1
ATOM 1623 N N . LEU A 1 207 ? 15.228 -0.515 -14.340 1.00 85.94 207 LEU A N 1
ATOM 1624 C CA . LEU A 1 207 ? 16.639 -0.204 -14.606 1.00 85.94 207 LEU A CA 1
ATOM 1625 C C . LEU A 1 207 ? 17.469 0.046 -13.337 1.00 85.94 207 LEU A C 1
ATOM 1627 O O . LEU A 1 207 ? 18.695 0.100 -13.430 1.00 85.94 207 LEU A O 1
ATOM 1631 N N . GLY A 1 208 ? 16.832 0.199 -12.172 1.00 83.88 208 GLY A N 1
ATOM 1632 C CA . GLY A 1 208 ? 17.527 0.412 -10.901 1.00 83.88 208 GLY A CA 1
ATOM 1633 C C . GLY A 1 208 ? 18.307 1.730 -10.856 1.00 83.88 208 GLY A C 1
ATOM 1634 O O . GLY A 1 208 ? 19.455 1.762 -10.404 1.00 83.88 208 GLY A O 1
ATOM 1635 N N . LEU A 1 209 ? 17.722 2.821 -11.372 1.00 85.62 209 LEU A N 1
ATOM 1636 C CA . LEU A 1 209 ? 18.370 4.141 -11.444 1.00 85.62 209 LEU A CA 1
ATOM 1637 C C . LEU A 1 209 ? 18.790 4.673 -10.063 1.00 85.62 209 LEU A C 1
ATOM 1639 O O . LEU A 1 209 ? 19.714 5.480 -9.960 1.00 85.62 209 LEU A O 1
ATOM 1643 N N . GLU A 1 210 ? 18.145 4.216 -8.995 1.00 81.06 210 GLU A N 1
ATOM 1644 C CA . GLU A 1 210 ? 18.471 4.506 -7.598 1.00 81.06 210 GLU A CA 1
ATOM 1645 C C . GLU A 1 210 ? 19.873 4.034 -7.187 1.00 81.06 210 GLU A C 1
ATOM 1647 O O . GLU A 1 210 ? 20.486 4.614 -6.290 1.00 81.06 210 GLU A O 1
ATOM 1652 N N . HIS A 1 211 ? 20.429 3.036 -7.879 1.00 79.81 211 HIS A N 1
ATOM 1653 C CA . HIS A 1 211 ? 21.789 2.543 -7.657 1.00 79.81 211 HIS A CA 1
ATOM 1654 C C . HIS A 1 211 ? 22.854 3.347 -8.415 1.00 79.81 211 HIS A C 1
ATOM 1656 O O . HIS A 1 211 ? 24.042 3.049 -8.313 1.00 79.81 211 HIS A O 1
ATOM 1662 N N . MET A 1 212 ? 22.454 4.368 -9.179 1.00 74.44 212 MET A N 1
ATOM 1663 C CA . MET A 1 212 ? 23.348 5.179 -10.013 1.00 74.44 212 MET A CA 1
ATOM 1664 C C . MET A 1 212 ? 23.756 6.506 -9.359 1.00 74.44 212 MET A C 1
ATOM 1666 O O . MET A 1 212 ? 24.089 7.466 -10.054 1.00 74.44 212 MET A O 1
ATOM 1670 N N . ASN A 1 213 ? 23.723 6.588 -8.029 1.00 66.62 213 ASN A N 1
ATOM 1671 C CA . ASN A 1 213 ? 24.200 7.772 -7.325 1.00 66.62 213 ASN A CA 1
ATOM 1672 C C . ASN A 1 213 ? 25.720 7.920 -7.527 1.00 66.62 213 ASN A C 1
ATOM 1674 O O . ASN A 1 213 ? 26.488 7.038 -7.150 1.00 66.62 213 ASN A O 1
ATOM 1678 N N . SER A 1 214 ? 26.156 9.016 -8.150 1.00 58.41 214 SER A N 1
ATOM 1679 C CA . SER A 1 214 ? 27.576 9.266 -8.406 1.00 58.41 214 SER A CA 1
ATOM 1680 C C . SER A 1 214 ? 28.235 9.949 -7.202 1.00 58.41 214 SER A C 1
ATOM 1682 O O . SER A 1 214 ? 27.951 11.117 -6.934 1.00 58.41 214 SER A O 1
ATOM 1684 N N . ASP A 1 215 ? 29.167 9.273 -6.524 1.00 52.44 215 ASP A N 1
ATOM 1685 C CA . ASP A 1 215 ? 29.949 9.850 -5.410 1.00 52.44 215 ASP A CA 1
ATOM 1686 C C . ASP A 1 215 ? 30.910 10.975 -5.853 1.00 52.44 215 ASP A C 1
ATOM 1688 O O . ASP A 1 215 ? 31.421 11.738 -5.034 1.00 52.44 215 ASP A O 1
ATOM 1692 N N . SER A 1 216 ? 31.160 11.112 -7.157 1.00 49.41 216 SER A N 1
ATOM 1693 C CA . SER A 1 216 ? 32.233 11.941 -7.717 1.00 49.41 216 SER A CA 1
ATOM 1694 C C . SER A 1 216 ? 31.857 13.396 -8.048 1.00 49.41 216 SER A C 1
ATOM 1696 O O . SER A 1 216 ? 32.762 14.199 -8.263 1.00 49.41 216 SER A O 1
ATOM 1698 N N . ALA A 1 217 ? 30.571 13.780 -8.065 1.00 42.25 217 ALA A N 1
ATOM 1699 C CA . ALA A 1 217 ? 30.140 15.147 -8.431 1.00 42.25 217 ALA A CA 1
ATOM 1700 C C . ALA A 1 217 ? 29.047 15.761 -7.523 1.00 42.25 217 ALA A C 1
ATOM 1702 O O . ALA A 1 217 ? 28.451 16.788 -7.858 1.00 42.25 217 ALA A O 1
ATOM 1703 N N . GLY A 1 218 ? 28.811 15.166 -6.351 1.00 54.09 218 GLY A N 1
ATOM 1704 C CA . GLY A 1 218 ? 27.742 15.541 -5.421 1.00 54.09 218 GLY A CA 1
ATOM 1705 C C . GLY A 1 218 ? 26.493 14.662 -5.579 1.00 54.09 218 GLY A C 1
ATOM 1706 O O . GLY A 1 218 ? 26.296 14.059 -6.631 1.00 54.09 218 GLY A O 1
ATOM 1707 N N . PRO A 1 219 ? 25.641 14.572 -4.542 1.00 64.25 219 PRO A N 1
ATOM 1708 C CA . PRO A 1 219 ? 24.537 13.617 -4.508 1.00 64.25 219 PRO A CA 1
ATOM 1709 C C . PRO A 1 219 ? 23.504 13.932 -5.598 1.00 64.25 219 PRO A C 1
ATOM 1711 O O . PRO A 1 219 ? 22.890 15.008 -5.599 1.00 64.25 219 PRO A O 1
ATOM 1714 N N . GLY A 1 220 ? 23.299 12.999 -6.527 1.00 74.06 220 GLY A N 1
ATOM 1715 C CA . GLY A 1 220 ? 22.333 13.165 -7.606 1.00 74.06 220 GLY A CA 1
ATOM 1716 C C . GLY A 1 220 ? 22.469 12.170 -8.757 1.00 74.06 220 GLY A C 1
ATOM 1717 O O . GLY A 1 220 ? 23.513 11.554 -8.949 1.00 74.06 220 GLY A O 1
ATOM 1718 N N . LEU A 1 221 ? 21.406 12.047 -9.558 1.00 84.94 221 LEU A N 1
ATOM 1719 C CA . LEU A 1 221 ? 21.426 11.244 -10.781 1.00 84.94 221 LEU A CA 1
ATOM 1720 C C . LEU A 1 221 ? 22.152 12.029 -11.877 1.00 84.94 221 LEU A C 1
ATOM 1722 O O . LEU A 1 221 ? 21.661 13.070 -12.335 1.00 84.94 221 LEU A O 1
ATOM 1726 N N . ASN A 1 222 ? 23.305 11.530 -12.315 1.00 88.88 222 ASN A N 1
ATOM 1727 C CA . ASN A 1 222 ? 24.003 12.091 -13.462 1.00 88.88 222 ASN A CA 1
ATOM 1728 C C . ASN A 1 222 ? 23.261 11.715 -14.754 1.00 88.88 222 ASN A C 1
ATOM 1730 O O . ASN A 1 222 ? 23.097 10.542 -15.085 1.00 88.88 222 ASN A O 1
ATOM 1734 N N . ARG A 1 223 ? 22.806 12.731 -15.496 1.00 91.69 223 ARG A N 1
ATOM 1735 C CA . ARG A 1 223 ? 22.047 12.533 -16.736 1.00 91.69 223 ARG A CA 1
ATOM 1736 C C . ARG A 1 223 ? 22.862 11.813 -17.807 1.00 91.69 223 ARG A C 1
ATOM 1738 O O . ARG A 1 223 ? 22.307 10.965 -18.490 1.00 91.69 223 ARG A O 1
ATOM 1745 N N . SER A 1 224 ? 24.136 12.159 -17.964 1.00 90.56 224 SER A N 1
ATOM 1746 C CA . SER A 1 224 ? 24.997 11.562 -18.987 1.00 90.56 224 SER A CA 1
ATOM 1747 C C . SER A 1 224 ? 25.236 10.083 -18.698 1.00 90.56 224 SER A C 1
ATOM 1749 O O . SER A 1 224 ? 25.102 9.261 -19.599 1.00 90.56 224 SER A O 1
ATOM 1751 N N . ASP A 1 225 ? 25.492 9.740 -17.434 1.00 88.44 225 ASP A N 1
ATOM 1752 C CA . ASP A 1 225 ? 25.699 8.349 -17.017 1.00 88.44 225 ASP A CA 1
ATOM 1753 C C . ASP A 1 225 ? 24.415 7.526 -17.174 1.00 88.44 225 ASP A C 1
ATOM 1755 O O . ASP A 1 225 ? 24.458 6.387 -17.639 1.00 88.44 225 ASP A O 1
ATOM 1759 N N . ALA A 1 226 ? 23.259 8.111 -16.836 1.00 90.44 226 ALA A N 1
ATOM 1760 C CA . ALA A 1 226 ? 21.960 7.495 -17.088 1.00 90.44 226 ALA A CA 1
ATOM 1761 C C . ALA A 1 226 ? 21.724 7.285 -18.591 1.00 90.44 226 ALA A C 1
ATOM 1763 O O . ALA A 1 226 ? 21.391 6.181 -19.011 1.00 90.44 226 ALA A O 1
ATOM 1764 N N . HIS A 1 227 ? 21.940 8.315 -19.414 1.00 93.81 227 HIS A N 1
ATOM 1765 C CA . HIS A 1 227 ? 21.721 8.271 -20.864 1.00 93.81 227 HIS A CA 1
ATOM 1766 C C . HIS A 1 227 ? 22.633 7.284 -21.590 1.00 93.81 227 HIS A C 1
ATOM 1768 O O . HIS A 1 227 ? 22.212 6.738 -22.605 1.00 93.81 227 HIS A O 1
ATOM 1774 N N . ALA A 1 228 ? 23.829 7.016 -21.063 1.00 90.19 228 ALA A N 1
ATOM 1775 C CA . ALA A 1 228 ? 24.776 6.060 -21.631 1.00 90.19 228 ALA A CA 1
ATOM 1776 C C . ALA A 1 228 ? 24.402 4.585 -21.393 1.00 90.19 228 ALA A C 1
ATOM 1778 O O . ALA A 1 228 ? 24.995 3.699 -22.011 1.00 90.19 228 ALA A O 1
ATOM 1779 N N . ARG A 1 229 ? 23.441 4.287 -20.507 1.00 89.19 229 ARG A N 1
ATOM 1780 C CA . ARG A 1 229 ? 23.000 2.906 -20.265 1.00 89.19 229 ARG A CA 1
ATOM 1781 C C . ARG A 1 229 ? 22.323 2.336 -21.504 1.00 89.19 229 ARG A C 1
ATOM 1783 O O . ARG A 1 229 ? 21.460 2.979 -22.096 1.00 89.19 229 ARG A O 1
ATOM 1790 N N . THR A 1 230 ? 22.694 1.113 -21.860 1.00 87.69 230 THR A N 1
ATOM 1791 C CA . THR A 1 230 ? 22.040 0.356 -22.923 1.00 87.69 230 THR A CA 1
ATOM 1792 C C . THR A 1 230 ? 20.891 -0.464 -22.360 1.00 87.69 230 THR A C 1
ATOM 1794 O O . THR A 1 230 ? 20.957 -0.984 -21.244 1.00 87.69 230 THR A O 1
ATOM 1797 N N . LEU A 1 231 ? 19.828 -0.577 -23.144 1.00 89.12 231 LEU A N 1
ATOM 1798 C CA . LEU A 1 231 ? 18.675 -1.405 -22.842 1.00 89.12 231 LEU A CA 1
ATOM 1799 C C . LEU A 1 231 ? 18.195 -2.103 -24.113 1.00 89.12 231 LEU A C 1
ATOM 1801 O O . LEU A 1 231 ? 18.392 -1.613 -25.226 1.00 89.12 231 LEU A O 1
ATOM 1805 N N . LEU A 1 232 ? 17.567 -3.258 -23.925 1.00 86.44 232 LEU A N 1
ATOM 1806 C CA . LEU A 1 232 ? 16.878 -3.969 -24.991 1.00 86.44 232 LEU A CA 1
ATOM 1807 C C . LEU A 1 232 ? 15.437 -3.469 -25.039 1.00 86.44 232 LEU A C 1
ATOM 1809 O O . LEU A 1 232 ? 14.747 -3.477 -24.018 1.00 86.44 232 LEU A O 1
ATOM 1813 N N . VAL A 1 233 ? 14.991 -3.042 -26.215 1.00 88.81 233 VAL A N 1
ATOM 1814 C CA . VAL A 1 233 ? 13.661 -2.465 -26.419 1.00 88.81 233 VAL A CA 1
ATOM 1815 C C . VAL A 1 233 ? 12.932 -3.229 -27.530 1.00 88.81 233 VAL A C 1
ATOM 1817 O O . VAL A 1 233 ? 13.487 -3.369 -28.621 1.00 88.81 233 VAL A O 1
ATOM 1820 N N . PRO A 1 234 ? 11.699 -3.712 -27.291 1.00 86.38 234 PRO A N 1
ATOM 1821 C CA . PRO A 1 234 ? 10.901 -4.371 -28.320 1.00 86.38 234 PRO A CA 1
ATOM 1822 C C . PRO A 1 234 ? 10.529 -3.425 -29.459 1.00 86.38 234 PRO A C 1
ATOM 1824 O O . PRO A 1 234 ? 10.560 -2.202 -29.312 1.00 86.38 234 PRO A O 1
ATOM 1827 N N . GLU A 1 235 ? 10.031 -3.982 -30.559 1.00 85.50 235 GLU A N 1
ATOM 1828 C CA . GLU A 1 235 ? 9.268 -3.192 -31.525 1.00 85.50 235 GLU A CA 1
ATOM 1829 C C . GLU A 1 235 ? 8.017 -2.563 -30.890 1.00 85.50 235 GLU A C 1
ATOM 1831 O O . GLU A 1 235 ? 7.443 -3.067 -29.922 1.00 85.50 235 GLU A O 1
ATOM 1836 N N . GLU A 1 236 ? 7.568 -1.446 -31.462 1.00 85.44 236 GLU A N 1
ATOM 1837 C CA . GLU A 1 236 ? 6.504 -0.611 -30.900 1.00 85.44 236 GLU A CA 1
ATOM 1838 C C . GLU A 1 236 ? 5.203 -1.383 -30.607 1.00 85.44 236 GLU A C 1
ATOM 1840 O O . GLU A 1 236 ? 4.549 -1.151 -29.590 1.00 85.44 236 GLU A O 1
ATOM 1845 N N . PHE A 1 237 ? 4.840 -2.345 -31.458 1.00 80.19 237 PHE A N 1
ATOM 1846 C CA . PHE A 1 237 ? 3.658 -3.182 -31.246 1.00 80.19 237 PHE A CA 1
ATOM 1847 C C . PHE A 1 237 ? 3.744 -4.011 -29.951 1.00 80.19 237 PHE A C 1
ATOM 1849 O O . PHE A 1 237 ? 2.782 -4.073 -29.178 1.00 80.19 237 PHE A O 1
ATOM 1856 N N . GLU A 1 238 ? 4.903 -4.616 -29.672 1.00 81.88 238 GLU A N 1
ATOM 1857 C CA . GLU A 1 238 ? 5.117 -5.373 -28.435 1.00 81.88 238 GLU A CA 1
ATOM 1858 C C . GLU A 1 238 ? 5.199 -4.422 -27.228 1.00 81.88 238 GLU A C 1
ATOM 1860 O O . GLU A 1 238 ? 4.610 -4.726 -26.191 1.00 81.88 238 GLU A O 1
ATOM 1865 N N . GLN A 1 239 ? 5.794 -3.228 -27.367 1.00 87.19 239 GLN A N 1
ATOM 1866 C CA . GLN A 1 239 ? 5.771 -2.197 -26.311 1.00 87.19 239 GLN A CA 1
ATOM 1867 C C . GLN A 1 239 ? 4.339 -1.843 -25.883 1.00 87.19 239 GLN A C 1
ATOM 1869 O O . GLN A 1 239 ? 4.026 -1.813 -24.690 1.00 87.19 239 GLN A O 1
ATOM 1874 N N . ARG A 1 240 ? 3.450 -1.608 -26.856 1.00 83.38 240 ARG A N 1
ATOM 1875 C CA . ARG A 1 240 ? 2.029 -1.306 -26.613 1.00 83.38 240 ARG A CA 1
ATOM 1876 C C . ARG A 1 240 ? 1.307 -2.469 -25.947 1.00 83.38 240 ARG A C 1
ATOM 1878 O O . ARG A 1 240 ? 0.542 -2.246 -25.014 1.00 83.38 240 ARG A O 1
ATOM 1885 N N . THR A 1 241 ? 1.576 -3.694 -26.393 1.00 77.88 241 THR A N 1
ATOM 1886 C CA . THR A 1 241 ? 0.977 -4.907 -25.820 1.00 77.88 241 THR A CA 1
ATOM 1887 C C . THR A 1 241 ? 1.383 -5.081 -24.356 1.00 77.88 241 THR A C 1
ATOM 1889 O O . THR A 1 241 ? 0.522 -5.262 -23.496 1.00 77.88 241 THR A O 1
ATOM 1892 N N . ILE A 1 242 ? 2.677 -4.942 -24.048 1.00 82.44 242 ILE A N 1
ATOM 1893 C CA . ILE A 1 242 ? 3.200 -4.998 -22.674 1.00 82.44 242 ILE A CA 1
ATOM 1894 C C . ILE A 1 242 ? 2.560 -3.903 -21.815 1.00 82.44 242 ILE A C 1
ATOM 1896 O O . ILE A 1 242 ? 2.064 -4.180 -20.725 1.00 82.44 242 ILE A O 1
ATOM 1900 N N . SER A 1 243 ? 2.531 -2.670 -22.326 1.00 87.81 243 SER A N 1
ATOM 1901 C CA . SER A 1 243 ? 1.939 -1.519 -21.643 1.00 87.81 243 SER A CA 1
ATOM 1902 C C . SER A 1 243 ? 0.453 -1.708 -21.342 1.00 87.81 243 SER A C 1
ATOM 1904 O O . SER A 1 243 ? 0.002 -1.375 -20.250 1.00 87.81 243 SER A O 1
ATOM 1906 N N . HIS A 1 244 ? -0.307 -2.291 -22.270 1.00 80.94 244 HIS A N 1
ATOM 1907 C CA . HIS A 1 244 ? -1.723 -2.582 -22.068 1.00 80.94 244 HIS A CA 1
ATOM 1908 C C . HIS A 1 244 ? -1.949 -3.628 -20.968 1.00 80.94 244 HIS A C 1
ATOM 1910 O O . HIS A 1 244 ? -2.782 -3.416 -20.085 1.00 80.94 244 HIS A O 1
ATOM 1916 N N . ILE A 1 245 ? -1.193 -4.730 -20.989 1.00 79.81 245 ILE A N 1
ATOM 1917 C CA . ILE A 1 245 ? -1.315 -5.806 -19.994 1.00 79.81 245 ILE A CA 1
ATOM 1918 C C . ILE A 1 245 ? -0.957 -5.288 -18.598 1.00 79.81 245 ILE A C 1
ATOM 1920 O O . ILE A 1 245 ? -1.766 -5.398 -17.677 1.00 79.81 245 ILE A O 1
ATOM 1924 N N . LEU A 1 246 ? 0.228 -4.689 -18.443 1.00 84.19 246 LEU A N 1
ATOM 1925 C CA . LEU A 1 246 ? 0.676 -4.141 -17.159 1.00 84.19 246 LEU A CA 1
ATOM 1926 C C . LEU A 1 246 ? -0.224 -2.987 -16.705 1.00 84.19 246 LEU A C 1
ATOM 1928 O O . LEU A 1 246 ? -0.596 -2.913 -15.538 1.00 84.19 246 LEU A O 1
ATOM 1932 N N . GLY A 1 247 ? -0.661 -2.147 -17.644 1.00 86.75 247 GLY A N 1
ATOM 1933 C CA . GLY A 1 247 ? -1.570 -1.044 -17.370 1.00 86.75 247 GLY A CA 1
ATOM 1934 C C . GLY A 1 247 ? -2.914 -1.509 -16.827 1.00 86.75 247 GLY A C 1
ATOM 1935 O O . GLY A 1 247 ? -3.407 -0.908 -15.882 1.00 86.75 247 GLY A O 1
ATOM 1936 N N . THR A 1 248 ? -3.463 -2.603 -17.356 1.00 84.69 248 THR A N 1
ATOM 1937 C CA . THR A 1 248 ? -4.716 -3.194 -16.859 1.00 84.69 248 THR A CA 1
ATOM 1938 C C . THR A 1 248 ? -4.569 -3.704 -15.422 1.00 84.69 248 THR A C 1
ATOM 1940 O O . THR A 1 248 ? -5.503 -3.602 -14.625 1.00 84.69 248 THR A O 1
ATOM 1943 N N . LEU A 1 249 ? -3.396 -4.240 -15.069 1.00 84.62 249 LEU A N 1
ATOM 1944 C CA . LEU A 1 249 ? -3.106 -4.668 -13.700 1.00 84.62 249 LEU A CA 1
ATOM 1945 C C . LEU A 1 249 ? -2.984 -3.471 -12.754 1.00 84.62 249 LEU A C 1
ATOM 1947 O O . LEU A 1 249 ? -3.581 -3.503 -11.680 1.00 84.62 249 LEU A O 1
ATOM 1951 N N . ASP A 1 250 ? -2.293 -2.405 -13.161 1.00 86.56 250 ASP A N 1
ATOM 1952 C CA . ASP A 1 250 ? -2.205 -1.167 -12.375 1.00 86.56 250 ASP A CA 1
ATOM 1953 C C . ASP A 1 250 ? -3.585 -0.543 -12.145 1.00 86.56 250 ASP A C 1
ATOM 1955 O O . ASP A 1 250 ? -3.920 -0.178 -11.017 1.00 86.56 250 ASP A O 1
ATOM 1959 N N . ASP A 1 251 ? -4.421 -0.484 -13.186 1.00 86.12 251 ASP A N 1
ATOM 1960 C CA . ASP A 1 251 ? -5.784 0.040 -13.086 1.00 86.12 251 ASP A CA 1
ATOM 1961 C C . ASP A 1 251 ? -6.620 -0.805 -12.108 1.00 86.12 251 ASP A C 1
ATOM 1963 O O . ASP A 1 251 ? -7.410 -0.274 -11.322 1.00 86.12 251 ASP A O 1
ATOM 1967 N N . LYS A 1 252 ? -6.416 -2.130 -12.094 1.00 91.94 252 LYS A N 1
ATOM 1968 C CA . LYS A 1 252 ? -7.080 -3.032 -11.145 1.00 91.94 252 LYS A CA 1
ATOM 1969 C C . LYS A 1 252 ? -6.567 -2.859 -9.714 1.00 91.94 252 LYS A C 1
ATOM 1971 O O . LYS A 1 252 ? -7.374 -2.928 -8.785 1.00 91.94 252 LYS A O 1
ATOM 1976 N N . ILE A 1 253 ? -5.267 -2.634 -9.524 1.00 85.81 253 ILE A N 1
ATOM 1977 C CA . ILE A 1 253 ? -4.675 -2.331 -8.214 1.00 85.81 253 ILE A CA 1
ATOM 1978 C C . ILE A 1 253 ? -5.280 -1.039 -7.664 1.00 85.81 253 ILE A C 1
ATOM 1980 O O . ILE A 1 253 ? -5.750 -1.024 -6.527 1.00 85.81 253 ILE A O 1
ATOM 1984 N N . GLU A 1 254 ? -5.330 0.013 -8.477 1.00 87.75 254 GLU A N 1
ATOM 1985 C CA . GLU A 1 254 ? -5.901 1.307 -8.102 1.00 87.75 254 GLU A CA 1
ATOM 1986 C C . GLU A 1 254 ? -7.397 1.198 -7.776 1.00 87.75 254 GLU A C 1
ATOM 1988 O O . GLU A 1 254 ? -7.849 1.693 -6.743 1.00 87.75 254 GLU A O 1
ATOM 1993 N N . LEU A 1 255 ? -8.170 0.480 -8.596 1.00 90.06 255 LEU A N 1
ATOM 1994 C CA . LEU A 1 255 ? -9.587 0.235 -8.326 1.00 90.06 255 LEU A CA 1
ATOM 1995 C C . LEU A 1 255 ? -9.798 -0.510 -6.999 1.00 90.06 255 LEU A C 1
ATOM 1997 O O . LEU A 1 255 ? -10.682 -0.150 -6.225 1.00 90.06 255 LEU A O 1
ATOM 2001 N N . ASN A 1 256 ? -8.990 -1.538 -6.725 1.00 89.88 256 ASN A N 1
ATOM 2002 C CA . ASN A 1 256 ? -9.079 -2.292 -5.475 1.00 89.88 256 ASN A CA 1
ATOM 2003 C C . ASN A 1 256 ? -8.685 -1.433 -4.261 1.00 89.88 256 ASN A C 1
ATOM 2005 O O . ASN A 1 256 ? -9.314 -1.560 -3.214 1.00 89.88 256 ASN A O 1
ATOM 2009 N N . ARG A 1 257 ? -7.695 -0.539 -4.392 1.00 86.81 257 ARG A N 1
ATOM 2010 C CA . ARG A 1 257 ? -7.325 0.416 -3.333 1.00 86.81 257 ARG A CA 1
ATOM 2011 C C . ARG A 1 257 ? -8.472 1.368 -3.006 1.00 86.81 257 ARG A C 1
ATOM 2013 O O . ARG A 1 257 ? -8.869 1.432 -1.850 1.00 86.81 257 ARG A O 1
ATOM 2020 N N . ARG A 1 258 ? -9.087 1.993 -4.016 1.00 88.62 258 ARG A N 1
ATOM 2021 C CA . ARG A 1 258 ? -10.264 2.867 -3.823 1.00 88.62 258 ARG A CA 1
ATOM 2022 C C . ARG A 1 258 ? -11.446 2.134 -3.202 1.00 88.62 258 ARG A C 1
ATOM 2024 O O . ARG A 1 258 ? -12.159 2.683 -2.367 1.00 88.62 258 ARG A O 1
ATOM 2031 N N . MET A 1 259 ? -11.668 0.887 -3.617 1.00 93.12 259 MET A N 1
ATOM 2032 C CA . MET A 1 259 ? -12.706 0.045 -3.030 1.00 93.12 259 MET A CA 1
ATOM 2033 C C . MET A 1 259 ? -12.420 -0.230 -1.550 1.00 93.12 259 MET A C 1
ATOM 2035 O O . MET A 1 259 ? -13.330 -0.102 -0.738 1.00 93.12 259 MET A O 1
ATOM 2039 N N . ASN A 1 260 ? -11.173 -0.545 -1.189 1.00 89.44 260 ASN A N 1
ATOM 2040 C CA . ASN A 1 260 ? -10.776 -0.733 0.207 1.00 89.44 260 ASN A CA 1
ATOM 2041 C C . ASN A 1 260 ? -10.964 0.550 1.029 1.00 89.44 260 ASN A C 1
ATOM 2043 O O . ASN A 1 260 ? -11.554 0.479 2.101 1.00 89.44 260 ASN A O 1
ATOM 2047 N N . GLU A 1 261 ? -10.546 1.709 0.510 1.00 89.81 261 GLU A N 1
ATOM 2048 C CA . GLU A 1 261 ? -10.756 3.015 1.155 1.00 89.81 261 GLU A CA 1
ATOM 2049 C C . GLU A 1 261 ? -12.248 3.286 1.396 1.00 89.81 261 GLU A C 1
ATOM 2051 O O . GLU A 1 261 ? -12.651 3.604 2.511 1.00 89.81 261 GLU A O 1
ATOM 2056 N N . THR A 1 262 ? -13.092 3.064 0.384 1.00 93.19 262 THR A N 1
ATOM 2057 C CA . THR A 1 262 ? -14.548 3.265 0.497 1.00 93.19 262 THR A CA 1
ATOM 2058 C C . THR A 1 262 ? -15.168 2.325 1.536 1.00 93.19 262 THR A C 1
ATOM 2060 O O . THR A 1 262 ? -15.982 2.745 2.357 1.00 93.19 262 THR A O 1
ATOM 2063 N N . LEU A 1 263 ? -14.788 1.043 1.528 1.00 93.38 263 LEU A N 1
ATOM 2064 C CA . LEU A 1 263 ? -15.281 0.056 2.495 1.00 93.38 263 LEU A CA 1
ATOM 2065 C C . LEU A 1 263 ? -14.846 0.397 3.923 1.00 93.38 263 LEU A C 1
ATOM 2067 O O . LEU A 1 263 ? -15.621 0.231 4.865 1.00 93.38 263 LEU A O 1
ATOM 2071 N N . GLU A 1 264 ? -13.626 0.896 4.084 1.00 91.25 264 GLU A N 1
ATOM 2072 C CA . GLU A 1 264 ? -13.097 1.347 5.364 1.00 91.25 264 GLU A CA 1
ATOM 2073 C C . GLU A 1 264 ? -13.837 2.590 5.876 1.00 91.25 264 GLU A C 1
ATOM 2075 O O . GLU A 1 264 ? -14.226 2.632 7.045 1.00 91.25 264 GLU A O 1
ATOM 2080 N N . GLU A 1 265 ? -14.102 3.575 5.016 1.00 92.25 265 GLU A N 1
ATOM 2081 C CA . GLU A 1 265 ? -14.908 4.751 5.361 1.00 92.25 265 GLU A CA 1
ATOM 2082 C C . GLU A 1 265 ? -16.326 4.362 5.787 1.00 92.25 265 GLU A C 1
ATOM 2084 O O . GLU A 1 265 ? -16.811 4.835 6.819 1.00 92.25 265 GLU A O 1
ATOM 2089 N N . MET A 1 266 ? -16.968 3.447 5.054 1.00 93.62 266 MET A N 1
ATOM 2090 C CA . MET A 1 266 ? -18.276 2.902 5.424 1.00 93.62 266 MET A CA 1
ATOM 2091 C C . MET A 1 266 ? -18.231 2.202 6.787 1.00 93.62 266 MET A C 1
ATOM 2093 O O . MET A 1 266 ? -19.090 2.453 7.634 1.00 93.62 266 MET A O 1
ATOM 2097 N N . ALA A 1 267 ? -17.220 1.363 7.034 1.00 92.00 267 ALA A N 1
ATOM 2098 C CA . ALA A 1 267 ? -17.052 0.674 8.312 1.00 92.00 267 ALA A CA 1
ATOM 2099 C C . ALA A 1 267 ? -16.863 1.664 9.472 1.00 92.00 267 ALA A C 1
ATOM 2101 O O . ALA A 1 267 ? -17.488 1.511 10.522 1.00 92.00 267 ALA A O 1
ATOM 2102 N N . ARG A 1 268 ? -16.061 2.719 9.280 1.00 91.19 268 ARG A N 1
ATOM 2103 C CA . ARG A 1 268 ? -15.856 3.774 10.285 1.00 91.19 268 ARG A CA 1
ATOM 2104 C C . ARG A 1 268 ? -17.124 4.581 10.546 1.00 91.19 268 ARG A C 1
ATOM 2106 O O . ARG A 1 268 ? -17.405 4.886 11.703 1.00 91.19 268 ARG A O 1
ATOM 2113 N N . ALA A 1 269 ? -17.885 4.913 9.505 1.00 92.62 269 ALA A N 1
ATOM 2114 C CA . ALA A 1 269 ? -19.147 5.636 9.639 1.00 92.62 269 ALA A CA 1
ATOM 2115 C C . ALA A 1 269 ? -20.177 4.819 10.434 1.00 92.62 269 ALA A C 1
ATOM 2117 O O . ALA A 1 269 ? -20.765 5.337 11.384 1.00 92.62 269 ALA A O 1
ATOM 2118 N N . LEU A 1 270 ? -20.328 3.529 10.111 1.00 92.31 270 LEU A N 1
ATOM 2119 C CA . LEU A 1 270 ? -21.186 2.610 10.864 1.00 92.31 270 LEU A CA 1
ATOM 2120 C C . LEU A 1 270 ? -20.712 2.456 12.309 1.00 92.31 270 LEU A C 1
ATOM 2122 O O . LEU A 1 270 ? -21.520 2.547 13.229 1.00 92.31 270 LEU A O 1
ATOM 2126 N N . PHE A 1 271 ? -19.405 2.289 12.530 1.00 93.06 271 PHE A N 1
ATOM 2127 C CA . PHE A 1 271 ? -18.858 2.171 13.878 1.00 93.06 271 PHE A CA 1
ATOM 2128 C C . PHE A 1 271 ? -19.138 3.420 14.717 1.00 93.06 271 PHE A C 1
ATOM 2130 O O . PHE A 1 271 ? -19.581 3.310 15.858 1.00 93.06 271 PHE A O 1
ATOM 2137 N N . LYS A 1 272 ? -18.916 4.613 14.151 1.00 92.19 272 LYS A N 1
ATOM 2138 C CA . LYS A 1 272 ? -19.215 5.878 14.828 1.00 92.19 272 LYS A CA 1
ATOM 2139 C C . LYS A 1 272 ? -20.702 5.963 15.175 1.00 92.19 272 LYS A C 1
ATOM 2141 O O . LYS A 1 272 ? -21.032 6.199 16.330 1.00 92.19 272 LYS A O 1
ATOM 2146 N N . SER A 1 273 ? -21.578 5.695 14.211 1.00 93.12 273 SER A N 1
ATOM 2147 C CA . SER A 1 273 ? -23.028 5.714 14.415 1.00 93.12 273 SER A CA 1
ATOM 2148 C C . SER A 1 273 ? -23.467 4.752 15.529 1.00 93.12 273 SER A C 1
ATOM 2150 O O . SER A 1 273 ? -24.219 5.134 16.422 1.00 93.12 273 SER A O 1
ATOM 2152 N N . TRP A 1 274 ? -22.963 3.516 15.538 1.00 92.38 274 TRP A N 1
ATOM 2153 C CA . TRP A 1 274 ? -23.452 2.473 16.447 1.00 92.38 274 TRP A CA 1
ATOM 2154 C C . TRP A 1 274 ? -22.803 2.497 17.833 1.00 92.38 274 TRP A C 1
ATOM 2156 O O . TRP A 1 274 ? -23.479 2.202 18.816 1.00 92.38 274 TRP A O 1
ATOM 2166 N N . PHE A 1 275 ? -21.514 2.832 17.923 1.00 91.00 275 PHE A N 1
ATOM 2167 C CA . PHE A 1 275 ? -20.716 2.675 19.148 1.00 91.00 275 PHE A CA 1
ATOM 2168 C C . PHE A 1 275 ? -20.195 3.993 19.734 1.00 91.00 275 PHE A C 1
ATOM 2170 O O . PHE A 1 275 ? -19.616 3.971 20.817 1.00 91.00 275 PHE A O 1
ATOM 2177 N N . VAL A 1 276 ? -20.371 5.125 19.043 1.00 89.94 276 VAL A N 1
ATOM 2178 C CA . VAL A 1 276 ? -19.961 6.452 19.539 1.00 89.94 276 VAL A CA 1
ATOM 2179 C C . VAL A 1 276 ? -21.165 7.381 19.686 1.00 89.94 276 VAL A C 1
ATOM 2181 O O . VAL A 1 276 ? -21.354 7.972 20.743 1.00 89.94 276 VAL A O 1
ATOM 2184 N N . ASP A 1 277 ? -21.993 7.499 18.647 1.00 92.00 277 ASP A N 1
ATOM 2185 C CA . ASP A 1 277 ? -23.172 8.377 18.647 1.00 92.00 277 ASP A CA 1
ATOM 2186 C C . ASP A 1 277 ? -24.431 7.672 19.196 1.00 92.00 277 ASP A C 1
ATOM 2188 O O . ASP A 1 277 ? -25.371 8.325 19.666 1.00 92.00 277 ASP A O 1
ATOM 2192 N N . PHE A 1 278 ? -24.413 6.333 19.182 1.00 94.12 278 PHE A N 1
ATOM 2193 C CA . PHE A 1 278 ? -25.492 5.433 19.598 1.00 94.12 278 PHE A CA 1
ATOM 2194 C C . PHE A 1 278 ? -26.803 5.634 18.818 1.00 94.12 278 PHE A C 1
ATOM 2196 O O . PHE A 1 278 ? -27.893 5.507 19.380 1.00 94.12 278 PHE A O 1
ATOM 2203 N N . ASP A 1 279 ? -26.728 5.923 17.516 1.00 94.56 279 ASP A N 1
ATOM 2204 C CA . ASP A 1 279 ? -27.906 6.197 16.680 1.00 94.56 279 ASP A CA 1
ATOM 2205 C C . ASP A 1 279 ? -28.956 5.072 16.704 1.00 94.56 279 ASP A C 1
ATOM 2207 O O . ASP A 1 279 ? -30.142 5.402 16.805 1.00 94.56 279 ASP A O 1
ATOM 2211 N N . PRO A 1 280 ? -28.599 3.765 16.676 1.00 95.25 280 PRO A N 1
ATOM 2212 C CA . PRO A 1 280 ? -29.597 2.700 16.786 1.00 95.25 280 PRO A CA 1
ATOM 2213 C C . PRO A 1 280 ? -30.351 2.720 18.123 1.00 95.25 280 PRO A C 1
ATOM 2215 O O . PRO A 1 280 ? -31.562 2.522 18.145 1.00 95.25 280 PRO A O 1
ATOM 2218 N N . VAL A 1 281 ? -29.661 3.026 19.229 1.00 95.06 281 VAL A N 1
ATOM 2219 C CA . VAL A 1 281 ? -30.267 3.137 20.569 1.00 95.06 281 VAL A CA 1
ATOM 2220 C C . VAL A 1 281 ? -31.226 4.321 20.615 1.00 95.06 281 VAL A C 1
ATOM 2222 O O . VAL A 1 281 ? -32.359 4.187 21.071 1.00 95.06 281 VAL A O 1
ATOM 2225 N N . ARG A 1 282 ? -30.814 5.473 20.071 1.00 95.12 282 ARG A N 1
ATOM 2226 C CA . ARG A 1 282 ? -31.664 6.671 19.981 1.00 95.12 282 ARG A CA 1
ATOM 2227 C C . ARG A 1 282 ? -32.884 6.442 19.086 1.00 95.12 282 ARG A C 1
ATOM 2229 O O . ARG A 1 282 ? -33.976 6.891 19.414 1.00 95.12 282 ARG A O 1
ATOM 2236 N N . ALA A 1 283 ? -32.728 5.718 17.979 1.00 94.38 283 ALA A N 1
ATOM 2237 C CA . ALA A 1 283 ? -33.849 5.337 17.125 1.00 94.38 283 ALA A CA 1
ATOM 2238 C C . ALA A 1 283 ? -34.830 4.401 17.853 1.00 94.38 283 ALA A C 1
ATOM 2240 O O . ALA A 1 283 ? -36.033 4.657 17.802 1.00 94.38 283 ALA A O 1
ATOM 2241 N N . ASN A 1 284 ? -34.335 3.404 18.598 1.00 93.25 284 ASN A N 1
ATOM 2242 C CA . ASN A 1 284 ? -35.167 2.534 19.436 1.00 93.25 284 ASN A CA 1
ATOM 2243 C C . ASN A 1 284 ? -35.923 3.330 20.520 1.00 93.25 284 ASN A C 1
ATOM 2245 O O . ASN A 1 284 ? -37.134 3.161 20.652 1.00 93.25 284 ASN A O 1
ATOM 2249 N N . MET A 1 285 ? -35.251 4.252 21.227 1.00 94.75 285 MET A N 1
ATOM 2250 C CA . MET A 1 285 ? -35.864 5.159 22.221 1.00 94.75 285 MET A CA 1
ATOM 2251 C C . MET A 1 285 ? -37.037 5.966 21.644 1.00 94.75 285 MET A C 1
ATOM 2253 O O . MET A 1 285 ? -38.039 6.202 22.318 1.00 94.75 285 MET A O 1
ATOM 2257 N N . GLU A 1 286 ? -36.898 6.420 20.398 1.00 95.25 286 GLU A N 1
ATOM 2258 C CA . GLU A 1 286 ? -37.872 7.268 19.704 1.00 95.25 286 GLU A CA 1
ATOM 2259 C C . GLU A 1 286 ? -38.922 6.461 18.918 1.00 95.25 286 GLU A C 1
ATOM 2261 O O . GLU A 1 286 ? -39.811 7.049 18.298 1.00 95.25 286 GLU A O 1
ATOM 2266 N N . GLY A 1 287 ? -38.828 5.126 18.910 1.00 92.06 287 GLY A N 1
ATOM 2267 C CA . GLY A 1 287 ? -39.685 4.254 18.103 1.00 92.06 287 GLY A CA 1
ATOM 2268 C C . GLY A 1 287 ? -39.529 4.463 16.590 1.00 92.06 287 GLY A C 1
ATOM 2269 O O . GLY A 1 287 ? -40.468 4.206 15.834 1.00 92.06 287 GLY A O 1
ATOM 2270 N N . ARG A 1 288 ? -38.374 4.967 16.139 1.00 94.88 288 ARG A N 1
ATOM 2271 C CA . ARG A 1 288 ? -38.046 5.149 14.718 1.00 94.88 288 ARG A CA 1
ATOM 2272 C C . ARG A 1 288 ? -37.430 3.884 14.129 1.00 94.88 288 ARG A C 1
ATOM 2274 O O . ARG A 1 288 ? -36.804 3.097 14.829 1.00 94.88 288 ARG A O 1
ATOM 2281 N N . ASP A 1 289 ? -37.555 3.733 12.812 1.00 91.25 289 ASP A N 1
ATOM 2282 C CA . ASP A 1 289 ? -36.817 2.706 12.079 1.00 91.25 289 ASP A CA 1
ATOM 2283 C C . ASP A 1 289 ? -35.301 2.953 12.198 1.00 91.25 289 ASP A C 1
ATOM 2285 O O . ASP A 1 289 ? -34.817 4.061 11.947 1.00 91.25 289 ASP A O 1
ATOM 2289 N N . THR A 1 290 ? -34.565 1.917 12.600 1.00 89.94 290 THR A N 1
ATOM 2290 C CA . THR A 1 290 ? -33.099 1.933 12.716 1.00 89.94 290 THR A CA 1
ATOM 2291 C C . THR A 1 290 ? -32.416 1.757 11.358 1.00 89.94 290 THR A C 1
ATOM 2293 O O . THR A 1 290 ? -31.223 2.031 11.237 1.00 89.94 290 THR A O 1
ATOM 2296 N N . GLY A 1 291 ? -33.140 1.266 10.343 1.00 90.81 291 GLY A N 1
ATOM 2297 C CA . GLY A 1 291 ? -32.570 0.833 9.066 1.00 90.81 291 GLY A CA 1
ATOM 2298 C C . GLY A 1 291 ? -31.770 -0.473 9.161 1.00 90.81 291 GLY A C 1
ATOM 2299 O O . GLY A 1 291 ? -31.129 -0.870 8.187 1.00 90.81 291 GLY A O 1
ATOM 2300 N N . LEU A 1 292 ? -31.789 -1.145 10.319 1.00 91.69 292 LEU A N 1
ATOM 2301 C CA . LEU A 1 292 ? -31.100 -2.410 10.564 1.00 91.69 292 LEU A CA 1
ATOM 2302 C C . LEU A 1 292 ? -32.067 -3.595 10.459 1.00 91.69 292 LEU A C 1
ATOM 2304 O O . LEU A 1 292 ? -33.254 -3.458 10.765 1.00 91.69 292 LEU A O 1
ATOM 2308 N N . PRO A 1 293 ? -31.575 -4.794 10.096 1.00 93.38 293 PRO A N 1
ATOM 2309 C CA . PRO A 1 293 ? -32.362 -6.014 10.220 1.00 93.38 293 PRO A CA 1
ATOM 2310 C C . PRO A 1 293 ? -32.915 -6.176 11.649 1.00 93.38 293 PRO A C 1
ATOM 2312 O O . PRO A 1 293 ? -32.181 -5.901 12.603 1.00 93.38 293 PRO A O 1
ATOM 2315 N N . PRO A 1 294 ? -34.156 -6.668 11.837 1.00 89.50 294 PRO A N 1
ATOM 2316 C CA . PRO A 1 294 ? -34.790 -6.727 13.158 1.00 89.50 294 PRO A CA 1
ATOM 2317 C C . PRO A 1 294 ? -33.968 -7.458 14.226 1.00 89.50 294 PRO A C 1
ATOM 2319 O O . PRO A 1 294 ? -33.934 -7.041 15.380 1.00 89.50 294 PRO A O 1
ATOM 2322 N N . ASN A 1 295 ? -33.260 -8.524 13.843 1.00 90.56 295 ASN A N 1
ATOM 2323 C CA . ASN A 1 295 ? -32.399 -9.283 14.751 1.00 90.56 295 ASN A CA 1
ATOM 2324 C C . ASN A 1 295 ? -31.157 -8.500 15.204 1.00 90.56 295 ASN A C 1
ATOM 2326 O O . ASN A 1 295 ? -30.640 -8.781 16.277 1.00 90.56 295 ASN A O 1
ATOM 2330 N N . VAL A 1 296 ? -30.680 -7.544 14.402 1.00 89.31 296 VAL A N 1
ATOM 2331 C CA . VAL A 1 296 ? -29.552 -6.666 14.744 1.00 89.31 296 VAL A CA 1
ATOM 2332 C C . VAL A 1 296 ? -30.044 -5.464 15.544 1.00 89.31 296 VAL A C 1
ATOM 2334 O O . VAL A 1 296 ? -29.436 -5.121 16.551 1.00 89.31 296 VAL A O 1
ATOM 2337 N N . ALA A 1 297 ? -31.172 -4.860 15.154 1.00 89.25 297 ALA A N 1
ATOM 2338 C CA . ALA A 1 297 ? -31.794 -3.760 15.896 1.00 89.25 297 ALA A CA 1
ATOM 2339 C C . ALA A 1 297 ? -32.104 -4.150 17.353 1.00 89.25 297 ALA A C 1
ATOM 2341 O O . ALA A 1 297 ? -31.897 -3.349 18.261 1.00 89.25 297 ALA A O 1
ATOM 2342 N N . ALA A 1 298 ? -32.524 -5.401 17.573 1.00 89.50 298 ALA A N 1
ATOM 2343 C CA . ALA A 1 298 ? -32.798 -5.963 18.895 1.00 89.50 298 ALA A CA 1
ATOM 2344 C C . ALA A 1 298 ? -31.553 -6.134 19.790 1.00 89.50 298 ALA A C 1
ATOM 2346 O O . ALA A 1 298 ? -31.706 -6.371 20.986 1.00 89.50 298 ALA A O 1
ATOM 2347 N N . LEU A 1 299 ? -30.334 -6.031 19.243 1.00 89.50 299 LEU A N 1
ATOM 2348 C CA . LEU A 1 299 ? -29.096 -6.053 20.036 1.00 89.50 299 LEU A CA 1
ATOM 2349 C C . LEU A 1 299 ? -28.823 -4.711 20.730 1.00 89.50 299 LEU A C 1
ATOM 2351 O O . LEU A 1 299 ? -28.003 -4.656 21.646 1.00 89.50 299 LEU A O 1
ATOM 2355 N N . PHE A 1 300 ? -29.484 -3.636 20.294 1.00 92.31 300 PHE A N 1
ATOM 2356 C CA . PHE A 1 300 ? -29.339 -2.303 20.866 1.00 92.31 300 PHE A CA 1
ATOM 2357 C C . PHE A 1 300 ? -30.482 -2.027 21.850 1.00 92.31 300 PHE A C 1
ATOM 2359 O O . PHE A 1 300 ? -31.645 -2.218 21.487 1.00 92.31 300 PHE A O 1
ATOM 2366 N N . PRO A 1 301 ? -30.195 -1.555 23.077 1.00 93.06 301 PRO A N 1
ATOM 2367 C CA . PRO A 1 301 ? -31.241 -1.184 24.027 1.00 93.06 301 PRO A CA 1
ATOM 2368 C C . PRO A 1 301 ? -32.056 0.018 23.523 1.00 93.06 301 PRO A C 1
ATOM 2370 O O . PRO A 1 301 ? -31.684 0.690 22.561 1.00 93.06 301 PRO A O 1
ATOM 2373 N N . ASP A 1 302 ? -33.165 0.308 24.194 1.00 93.69 302 ASP A N 1
ATOM 2374 C CA . ASP A 1 302 ? -34.063 1.438 23.922 1.00 93.69 302 ASP A CA 1
ATOM 2375 C C . ASP A 1 302 ? -33.921 2.554 24.970 1.00 93.69 302 ASP A C 1
ATOM 2377 O O . ASP A 1 302 ? -34.847 3.334 25.200 1.00 93.69 302 ASP A O 1
ATOM 2381 N N . ARG A 1 303 ? -32.755 2.628 25.627 1.00 94.88 303 ARG A N 1
ATOM 2382 C CA . ARG A 1 303 ? -32.464 3.596 26.686 1.00 94.88 303 ARG A CA 1
ATOM 2383 C C . ARG A 1 303 ? -30.975 3.927 26.776 1.00 94.88 303 ARG A C 1
ATOM 2385 O O . ARG A 1 303 ? -30.122 3.051 26.643 1.00 94.88 303 ARG A O 1
ATOM 2392 N N . LEU A 1 304 ? -30.686 5.192 27.080 1.00 94.75 304 LEU A N 1
ATOM 2393 C CA . LEU A 1 304 ? -29.373 5.671 27.511 1.00 94.75 304 LEU A CA 1
ATOM 2394 C C . LEU A 1 304 ? -29.371 5.949 29.022 1.00 94.75 304 LEU A C 1
ATOM 2396 O O . LEU A 1 304 ? -30.367 6.414 29.581 1.00 94.75 304 LEU A O 1
ATOM 2400 N N . VAL A 1 305 ? -28.242 5.682 29.673 1.00 94.19 305 VAL A N 1
ATOM 2401 C CA . VAL A 1 305 ? -27.996 5.910 31.102 1.00 94.19 305 VAL A CA 1
ATOM 2402 C C . VAL A 1 305 ? -26.723 6.739 31.294 1.00 94.19 305 VAL A C 1
ATOM 2404 O O . VAL A 1 305 ? -25.795 6.669 30.491 1.00 94.19 305 VAL A O 1
ATOM 2407 N N . GLY A 1 306 ? -26.672 7.559 32.345 1.00 93.50 306 GLY A N 1
ATOM 2408 C CA . GLY A 1 306 ? -25.497 8.384 32.637 1.00 93.50 306 GLY A CA 1
ATOM 2409 C C . GLY A 1 306 ? -24.305 7.557 33.132 1.00 93.50 306 GLY A C 1
ATOM 2410 O O . GLY A 1 306 ? -24.477 6.647 33.940 1.00 93.50 306 GLY A O 1
ATOM 2411 N N . SER A 1 307 ? -23.099 7.906 32.683 1.00 90.81 307 SER A N 1
ATOM 2412 C CA . SER A 1 307 ? -21.835 7.286 33.096 1.00 90.81 307 SER A CA 1
ATOM 2413 C C . SER A 1 307 ? -20.690 8.304 33.175 1.00 90.81 307 SER A C 1
ATOM 2415 O O . SER A 1 307 ? -20.845 9.469 32.804 1.00 90.81 307 SER A O 1
ATOM 2417 N N . GLU A 1 308 ? -19.512 7.851 33.611 1.00 86.06 308 GLU A N 1
ATOM 2418 C CA . GLU A 1 308 ? -18.285 8.661 33.652 1.00 86.06 308 GLU A CA 1
ATOM 2419 C C . GLU A 1 308 ? -17.812 9.130 32.262 1.00 86.06 308 GLU A C 1
ATOM 2421 O O . GLU A 1 308 ? -17.115 10.139 32.163 1.00 86.06 308 GLU A O 1
ATOM 2426 N N . LEU A 1 309 ? -18.217 8.440 31.187 1.00 84.31 309 LEU A N 1
ATOM 2427 C CA . LEU A 1 309 ? -17.907 8.798 29.795 1.00 84.31 309 LEU A CA 1
ATOM 2428 C C . LEU A 1 309 ? -19.063 9.530 29.088 1.00 84.31 309 LEU A C 1
ATOM 2430 O O . LEU A 1 309 ? -19.027 9.708 27.873 1.00 84.31 309 LEU A O 1
ATOM 2434 N N . GLY A 1 310 ? -20.080 9.969 29.837 1.00 88.69 310 GLY A N 1
ATOM 2435 C CA . GLY A 1 310 ? -21.309 10.555 29.299 1.00 88.69 310 GLY A CA 1
ATOM 2436 C C . GLY A 1 310 ? -22.459 9.550 29.241 1.00 88.69 310 GLY A C 1
ATOM 2437 O O . GLY A 1 310 ? -22.459 8.546 29.952 1.00 88.69 310 GLY A O 1
ATOM 2438 N N . GLU A 1 311 ? -23.475 9.836 28.431 1.00 92.94 311 GLU A N 1
ATOM 2439 C CA . GLU A 1 311 ? -24.588 8.905 28.218 1.00 92.94 311 GLU A CA 1
ATOM 2440 C C . GLU A 1 311 ? -24.116 7.666 27.450 1.00 92.94 311 GLU A C 1
ATOM 2442 O O . GLU A 1 311 ? -23.513 7.798 26.387 1.00 92.94 311 GLU A O 1
ATOM 2447 N N . ILE A 1 312 ? -24.417 6.475 27.965 1.00 92.94 312 ILE A N 1
ATOM 2448 C CA . ILE A 1 312 ? -24.112 5.189 27.324 1.00 92.94 312 ILE A CA 1
ATOM 2449 C C . ILE A 1 312 ? -25.374 4.319 27.238 1.00 92.94 312 ILE A C 1
ATOM 2451 O O . ILE A 1 312 ? -26.311 4.540 28.007 1.00 92.94 312 ILE A O 1
ATOM 2455 N N . PRO A 1 313 ? -25.434 3.330 26.334 1.00 94.12 313 PRO A N 1
ATOM 2456 C CA . PRO A 1 313 ? -26.569 2.411 26.243 1.00 94.12 313 PRO A CA 1
ATOM 2457 C C . PRO A 1 313 ? -26.801 1.624 27.541 1.00 94.12 313 PRO A C 1
ATOM 2459 O O . PRO A 1 313 ? -25.852 1.167 28.177 1.00 94.12 313 PRO A O 1
ATOM 2462 N N . GLU A 1 314 ? -28.063 1.450 27.940 1.00 93.31 314 GLU A N 1
ATOM 2463 C CA . GLU A 1 314 ? -28.413 0.638 29.111 1.00 93.31 314 GLU A CA 1
ATOM 2464 C C . GLU A 1 314 ? -27.880 -0.798 28.961 1.00 93.31 314 GLU A C 1
ATOM 2466 O O . GLU A 1 314 ? -28.043 -1.437 27.922 1.00 93.31 314 GLU A O 1
ATOM 2471 N N . GLY A 1 315 ? -27.215 -1.302 30.003 1.00 89.94 315 GLY A N 1
ATOM 2472 C CA . GLY A 1 315 ? -26.565 -2.616 30.000 1.00 89.94 315 GLY A CA 1
ATOM 2473 C C . GLY A 1 315 ? -25.115 -2.612 29.508 1.00 89.94 315 GLY A C 1
ATOM 2474 O O . GLY A 1 315 ? -24.405 -3.580 29.764 1.00 89.94 315 GLY A O 1
ATOM 2475 N N . TRP A 1 316 ? -24.643 -1.536 28.870 1.00 92.00 316 TRP A N 1
ATOM 2476 C CA . TRP A 1 316 ? -23.222 -1.382 28.548 1.00 92.00 316 TRP A CA 1
ATOM 2477 C C . TRP A 1 316 ? -22.455 -0.882 29.776 1.00 92.00 316 TRP A C 1
ATOM 2479 O O . TRP A 1 316 ? -23.005 -0.186 30.631 1.00 92.00 316 TRP A O 1
ATOM 2489 N N . GLU A 1 317 ? -21.170 -1.221 29.856 1.00 91.31 317 GLU A N 1
ATOM 2490 C CA . GLU A 1 317 ? -20.307 -0.841 30.978 1.00 91.31 317 GLU A CA 1
ATOM 2491 C C . GLU A 1 317 ? -19.231 0.159 30.546 1.00 91.31 317 GLU A C 1
ATOM 2493 O O . GLU A 1 317 ? -18.850 0.243 29.376 1.00 91.31 317 GLU A O 1
ATOM 2498 N N . VAL A 1 318 ? -18.716 0.919 31.511 1.00 90.88 318 VAL A N 1
ATOM 2499 C CA . VAL A 1 318 ? -17.491 1.703 31.338 1.00 90.88 318 VAL A CA 1
ATOM 2500 C C . VAL A 1 318 ? -16.324 0.856 31.824 1.00 90.88 318 VAL A C 1
ATOM 2502 O O . VAL A 1 318 ? -16.285 0.469 32.990 1.00 90.88 318 VAL A O 1
ATOM 2505 N N . GLY A 1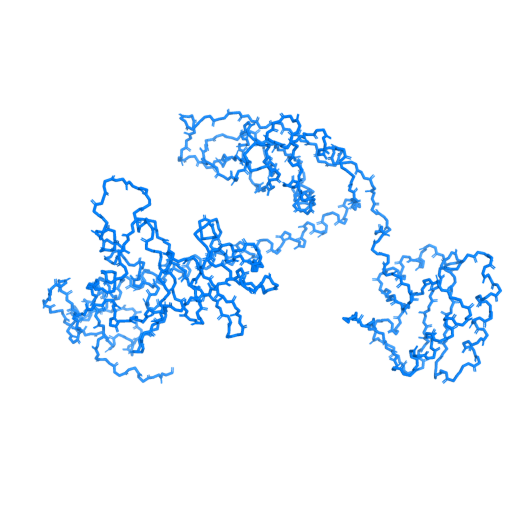 319 ? -15.366 0.599 30.940 1.00 92.31 319 GLY A N 1
ATOM 2506 C CA . GLY A 1 319 ? -14.099 -0.038 31.284 1.00 92.31 319 GLY A CA 1
ATOM 2507 C C . GLY A 1 319 ? -12.930 0.687 30.634 1.00 92.31 319 GLY A C 1
ATOM 2508 O O . GLY A 1 319 ? -13.007 1.882 30.332 1.00 92.31 319 GLY A O 1
ATOM 2509 N N . CYS A 1 320 ? -11.835 -0.026 30.410 1.00 94.69 320 CYS A N 1
ATOM 2510 C CA . CYS A 1 320 ? -10.644 0.500 29.762 1.00 94.69 320 CYS A CA 1
ATOM 2511 C C . CYS A 1 320 ? -10.314 -0.243 28.467 1.00 94.69 320 CYS A C 1
ATOM 2513 O O . CYS A 1 320 ? -10.760 -1.361 28.209 1.00 94.69 320 CYS A O 1
ATOM 2515 N N . PHE A 1 321 ? -9.481 0.370 27.632 1.00 96.38 321 PHE A N 1
ATOM 2516 C CA . PHE A 1 321 ? -9.037 -0.236 26.383 1.00 96.38 321 PHE A CA 1
ATOM 2517 C C . PHE A 1 321 ? -8.353 -1.597 26.608 1.00 96.38 321 PHE A C 1
ATOM 2519 O O . PHE A 1 321 ? -8.524 -2.512 25.805 1.00 96.38 321 PHE A O 1
ATOM 2526 N N . GLY A 1 322 ? -7.642 -1.771 27.725 1.00 96.38 322 GLY A N 1
ATOM 2527 C CA . GLY A 1 322 ? -7.024 -3.036 28.136 1.00 96.38 322 GLY A CA 1
ATOM 2528 C C . GLY A 1 322 ? -8.007 -4.173 28.448 1.00 96.38 322 GLY A C 1
ATOM 2529 O O . GLY A 1 322 ? -7.598 -5.336 28.419 1.00 96.38 322 GLY A O 1
ATOM 2530 N N . ASP A 1 323 ? -9.287 -3.872 28.675 1.00 95.19 323 ASP A N 1
ATOM 2531 C CA . ASP A 1 323 ? -10.344 -4.885 28.815 1.00 95.19 323 ASP A CA 1
ATOM 2532 C C . ASP A 1 323 ? -10.777 -5.445 27.448 1.00 95.19 323 ASP A C 1
ATOM 2534 O O . ASP A 1 323 ? -11.308 -6.550 27.352 1.00 95.19 323 ASP A O 1
ATOM 2538 N N . ILE A 1 324 ? -10.494 -4.707 26.369 1.00 96.00 324 ILE A N 1
ATOM 2539 C CA . ILE A 1 324 ? -10.861 -5.040 24.986 1.00 96.00 324 ILE A CA 1
ATOM 2540 C C . ILE A 1 324 ? -9.687 -5.702 24.252 1.00 96.00 324 ILE A C 1
ATOM 2542 O O . ILE A 1 324 ? -9.893 -6.509 23.342 1.00 96.00 324 ILE A O 1
ATOM 2546 N N . VAL A 1 325 ? -8.445 -5.385 24.634 1.00 97.31 325 VAL A N 1
ATOM 2547 C CA . VAL A 1 325 ? -7.236 -5.868 23.951 1.00 97.31 325 VAL A CA 1
ATOM 2548 C C . VAL A 1 325 ? -6.214 -6.497 24.887 1.00 97.31 325 VAL A C 1
ATOM 2550 O O . VAL A 1 325 ? -6.078 -6.151 26.057 1.00 97.31 325 VAL A O 1
ATOM 2553 N N . GLU A 1 326 ? -5.413 -7.391 24.328 1.00 96.88 326 GLU A N 1
ATOM 2554 C CA . GLU A 1 326 ? -4.189 -7.890 24.931 1.00 96.88 326 GLU A CA 1
ATOM 2555 C C . GLU A 1 326 ? -2.975 -7.385 24.154 1.00 96.88 326 GLU A C 1
ATOM 2557 O O . GLU A 1 326 ? -2.944 -7.418 22.924 1.00 96.88 326 GLU A O 1
ATOM 2562 N N . GLN A 1 327 ? -1.960 -6.905 24.872 1.00 97.31 327 GLN A N 1
ATOM 2563 C CA . GLN A 1 327 ? -0.720 -6.450 24.257 1.00 97.31 327 GLN A CA 1
ATOM 2564 C C . GLN A 1 327 ? 0.285 -7.603 24.159 1.00 97.31 327 GLN A C 1
ATOM 2566 O O . GLN A 1 327 ? 0.804 -8.051 25.183 1.00 97.31 327 GLN A O 1
ATOM 2571 N N . ASN A 1 328 ? 0.668 -7.987 22.941 1.00 96.19 328 ASN A N 1
ATOM 2572 C CA . ASN A 1 328 ? 1.823 -8.851 22.726 1.00 96.19 328 ASN A CA 1
ATOM 2573 C C . ASN A 1 328 ? 3.121 -8.050 22.969 1.00 96.19 328 ASN A C 1
ATOM 2575 O O . ASN A 1 328 ? 3.318 -6.942 22.454 1.00 96.19 328 ASN A O 1
ATOM 2579 N N . ARG A 1 329 ? 4.008 -8.600 23.805 1.00 96.62 329 ARG A N 1
ATOM 2580 C CA . ARG A 1 329 ? 5.283 -7.975 24.201 1.00 96.62 329 ARG A CA 1
ATOM 2581 C C . ARG A 1 329 ? 6.509 -8.730 23.699 1.00 96.62 329 ARG A C 1
ATOM 2583 O O . ARG A 1 329 ? 7.627 -8.309 24.009 1.00 96.62 329 ARG A O 1
ATOM 2590 N N . ASP A 1 330 ? 6.307 -9.780 22.914 1.00 96.88 330 ASP A N 1
ATOM 2591 C CA . ASP A 1 330 ? 7.363 -10.620 22.375 1.00 96.88 330 ASP A CA 1
ATOM 2592 C C . ASP A 1 330 ? 8.305 -9.792 21.509 1.00 96.88 330 ASP A C 1
ATOM 2594 O O . ASP A 1 330 ? 7.906 -8.926 20.717 1.00 96.88 330 ASP A O 1
ATOM 2598 N N . LYS A 1 331 ? 9.595 -10.059 21.681 1.00 96.56 331 LYS A N 1
ATOM 2599 C CA . LYS A 1 331 ? 10.665 -9.383 20.960 1.00 96.56 331 LYS A CA 1
ATOM 2600 C C . LYS A 1 331 ? 11.383 -10.361 20.057 1.00 96.56 331 LYS A C 1
ATOM 2602 O O . LYS A 1 331 ? 11.565 -11.522 20.399 1.00 96.56 331 LYS A O 1
ATOM 2607 N N . GLU A 1 332 ? 11.833 -9.839 18.930 1.00 95.69 332 GLU A N 1
ATOM 2608 C CA . GLU A 1 332 ? 12.681 -10.535 17.977 1.00 95.69 332 GLU A CA 1
ATOM 2609 C C . GLU A 1 332 ? 13.962 -9.718 17.797 1.00 95.69 332 GLU A C 1
ATOM 2611 O O . GLU A 1 332 ? 13.920 -8.482 17.777 1.00 95.69 332 GLU A O 1
ATOM 2616 N N . SER A 1 333 ? 15.097 -10.398 17.646 1.00 96.44 333 SER A N 1
ATOM 2617 C CA . SER A 1 333 ? 16.385 -9.788 17.300 1.00 96.44 333 SER A CA 1
ATOM 2618 C C . SER A 1 333 ? 16.775 -10.224 15.884 1.00 96.44 333 SER A C 1
ATOM 2620 O O . SER A 1 333 ? 17.539 -11.177 15.744 1.00 96.44 333 SER A O 1
ATOM 2622 N N . PRO A 1 334 ? 16.271 -9.563 14.822 1.00 94.69 334 PRO A N 1
ATOM 2623 C CA . PRO A 1 334 ? 16.454 -10.027 13.443 1.00 94.69 334 PRO A CA 1
ATOM 2624 C C . PRO A 1 334 ? 17.921 -10.154 13.025 1.00 94.69 334 PRO A C 1
ATOM 2626 O O . PRO A 1 334 ? 18.281 -11.093 12.322 1.00 94.69 334 PRO A O 1
ATOM 2629 N N . PHE A 1 335 ? 18.780 -9.261 13.524 1.00 91.62 335 PHE A N 1
ATOM 2630 C CA . PHE A 1 335 ? 20.226 -9.288 13.290 1.00 91.62 335 PHE A CA 1
ATOM 2631 C C . PHE A 1 335 ? 20.916 -10.560 13.812 1.00 91.62 335 PHE A C 1
ATOM 2633 O O . PHE A 1 335 ? 22.010 -10.881 13.357 1.00 91.62 335 PHE A O 1
ATOM 2640 N N . ALA A 1 336 ? 20.303 -11.292 14.750 1.00 94.88 336 ALA A N 1
ATOM 2641 C CA . ALA A 1 336 ? 20.811 -12.581 15.220 1.00 94.88 336 ALA A CA 1
ATOM 2642 C C . ALA A 1 336 ? 20.495 -13.733 14.247 1.00 94.88 336 ALA A C 1
ATOM 2644 O O . ALA A 1 336 ? 21.080 -14.808 14.358 1.00 94.88 336 ALA A O 1
ATOM 2645 N N . THR A 1 337 ? 19.592 -13.518 13.285 1.00 93.69 337 THR A N 1
ATOM 2646 C CA . THR A 1 337 ? 19.259 -14.470 12.220 1.00 93.69 337 THR A CA 1
ATOM 2647 C C . THR A 1 337 ? 19.358 -13.774 10.854 1.00 93.69 337 THR A C 1
ATOM 2649 O O . THR A 1 337 ? 18.329 -13.449 10.254 1.00 93.69 337 THR A O 1
ATOM 2652 N N . PRO A 1 338 ? 20.580 -13.497 10.361 1.00 90.25 338 PRO A N 1
ATOM 2653 C CA . PRO A 1 338 ? 20.803 -12.624 9.204 1.00 90.25 338 PRO A CA 1
ATOM 2654 C C . PRO A 1 338 ? 20.129 -13.115 7.915 1.00 90.25 338 PRO A C 1
ATOM 2656 O O . PRO A 1 338 ? 19.662 -12.304 7.114 1.00 90.25 338 PRO A O 1
ATOM 2659 N N . ASP A 1 339 ? 20.014 -14.434 7.750 1.00 93.12 339 ASP A N 1
ATOM 2660 C CA . ASP A 1 339 ? 19.418 -15.070 6.572 1.00 93.12 339 ASP A CA 1
ATOM 2661 C C . ASP A 1 339 ? 17.891 -15.164 6.609 1.00 93.12 339 ASP A C 1
ATOM 2663 O O . ASP A 1 339 ? 17.266 -15.450 5.587 1.00 93.12 339 ASP A O 1
ATOM 2667 N N . THR A 1 340 ? 17.274 -14.910 7.763 1.00 93.25 340 THR A N 1
ATOM 2668 C CA . THR A 1 340 ? 15.817 -14.939 7.883 1.00 93.25 340 THR A CA 1
ATOM 2669 C C . THR A 1 340 ? 15.218 -13.743 7.161 1.00 93.25 340 THR A C 1
ATOM 2671 O O . THR A 1 340 ? 15.627 -12.601 7.376 1.00 93.25 340 THR A O 1
ATOM 2674 N N . VAL A 1 341 ? 14.207 -14.006 6.339 1.00 93.56 341 VAL A N 1
ATOM 2675 C CA . VAL A 1 341 ? 13.372 -12.978 5.723 1.00 93.56 341 VAL A CA 1
ATOM 2676 C C . VAL A 1 341 ? 12.203 -12.672 6.652 1.00 93.56 341 VAL A C 1
ATOM 2678 O O . VAL A 1 341 ? 11.522 -13.585 7.120 1.00 93.56 341 VAL A O 1
ATOM 2681 N N . PHE A 1 342 ? 11.981 -11.390 6.918 1.00 95.12 342 PHE A N 1
ATOM 2682 C CA . PHE A 1 342 ? 10.907 -10.902 7.767 1.00 95.12 342 PHE A CA 1
ATOM 2683 C C . P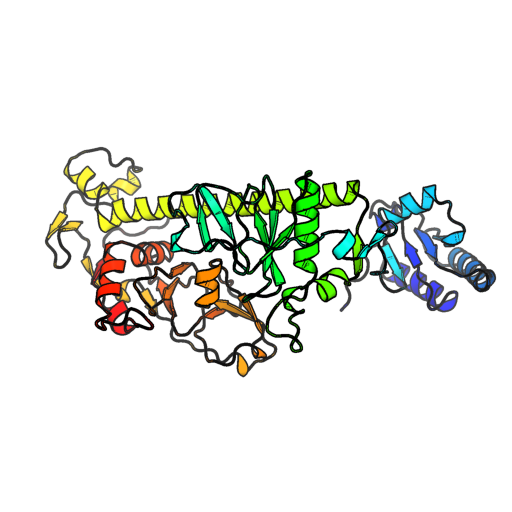HE A 1 342 ? 9.952 -10.004 6.987 1.00 95.12 342 PHE A C 1
ATOM 2685 O O . PHE A 1 342 ? 10.385 -9.174 6.183 1.00 95.12 342 PHE A O 1
ATOM 2692 N N . ARG A 1 343 ? 8.658 -10.101 7.307 1.00 96.06 343 ARG A N 1
ATOM 2693 C CA . ARG A 1 343 ? 7.672 -9.079 6.946 1.00 96.06 343 ARG A CA 1
ATOM 2694 C C . ARG A 1 343 ? 7.700 -7.979 8.000 1.00 96.06 343 ARG A C 1
ATOM 2696 O O . ARG A 1 343 ? 7.328 -8.193 9.153 1.00 96.06 343 ARG A O 1
ATOM 2703 N N . HIS A 1 344 ? 8.211 -6.815 7.622 1.00 96.12 344 HIS A N 1
ATOM 2704 C CA . HIS A 1 344 ? 8.542 -5.724 8.525 1.00 96.12 344 HIS A CA 1
ATOM 2705 C C . HIS A 1 344 ? 7.543 -4.566 8.407 1.00 96.12 344 HIS A C 1
ATOM 2707 O O . HIS A 1 344 ? 7.491 -3.838 7.415 1.00 96.12 344 HIS A O 1
ATOM 2713 N N . PHE A 1 345 ? 6.773 -4.369 9.475 1.00 96.94 345 PHE A N 1
ATOM 2714 C CA . PHE A 1 345 ? 5.840 -3.260 9.654 1.00 96.94 345 PHE A CA 1
ATOM 2715 C C . PHE A 1 345 ? 6.560 -2.085 10.338 1.00 96.94 345 PHE A C 1
ATOM 2717 O O . PHE A 1 345 ? 6.702 -2.028 11.567 1.00 96.94 345 PHE A O 1
ATOM 2724 N N . SER A 1 346 ? 7.081 -1.153 9.543 1.00 95.25 346 SER A N 1
ATOM 2725 C CA . SER A 1 346 ? 7.874 -0.011 10.018 1.00 95.25 346 SER A CA 1
ATOM 2726 C C . SER A 1 346 ? 7.088 1.308 9.941 1.00 95.25 346 SER A C 1
ATOM 2728 O O . SER A 1 346 ? 6.087 1.400 9.234 1.00 95.25 346 SER A O 1
ATOM 2730 N N . ILE A 1 347 ? 7.522 2.342 10.680 1.00 93.38 347 ILE A N 1
ATOM 2731 C CA . ILE A 1 347 ? 6.932 3.692 10.558 1.00 93.38 347 ILE A CA 1
ATOM 2732 C C . ILE A 1 347 ? 7.091 4.227 9.120 1.00 93.38 347 ILE A C 1
ATOM 2734 O O . ILE A 1 347 ? 6.084 4.638 8.551 1.00 93.38 347 ILE A O 1
ATOM 2738 N N . PRO A 1 348 ? 8.283 4.152 8.482 1.00 90.19 348 PRO A N 1
ATOM 2739 C CA . PRO A 1 348 ? 8.432 4.587 7.091 1.00 90.19 348 PRO A CA 1
ATOM 2740 C C . PRO A 1 348 ? 7.553 3.812 6.106 1.00 90.19 348 PRO A C 1
ATOM 2742 O O . PRO A 1 348 ? 7.023 4.402 5.173 1.00 90.19 348 PRO A O 1
ATOM 2745 N N . ALA A 1 349 ? 7.378 2.503 6.312 1.00 89.00 349 ALA A N 1
ATOM 2746 C CA . ALA A 1 349 ? 6.515 1.680 5.469 1.00 89.00 349 ALA A CA 1
ATOM 2747 C C . ALA A 1 349 ? 5.037 2.087 5.583 1.00 89.00 349 ALA A C 1
ATOM 2749 O O . ALA A 1 349 ? 4.329 2.102 4.576 1.00 89.00 349 ALA A O 1
ATOM 2750 N N . PHE A 1 350 ? 4.587 2.458 6.791 1.00 93.75 350 PHE A N 1
ATOM 2751 C CA . PHE A 1 350 ? 3.233 2.972 7.001 1.00 93.75 350 PHE A CA 1
ATOM 2752 C C . PHE A 1 350 ? 3.040 4.312 6.289 1.00 93.75 350 PHE A C 1
ATOM 2754 O O . PHE A 1 350 ? 2.107 4.460 5.510 1.00 93.75 350 PHE A O 1
ATOM 2761 N N . ASP A 1 351 ? 3.958 5.255 6.511 1.00 87.19 351 ASP A N 1
ATOM 2762 C CA . ASP A 1 351 ? 3.856 6.623 5.988 1.00 87.19 351 ASP A CA 1
ATOM 2763 C C . ASP A 1 351 ? 3.986 6.703 4.463 1.00 87.19 351 ASP A C 1
ATOM 2765 O O . ASP A 1 351 ? 3.545 7.679 3.862 1.00 87.19 351 ASP A O 1
ATOM 2769 N N . LYS A 1 352 ? 4.618 5.702 3.842 1.00 79.56 352 LYS A N 1
ATOM 2770 C CA . LYS A 1 352 ? 4.810 5.653 2.396 1.00 79.56 352 LYS A CA 1
ATOM 2771 C C . LYS A 1 352 ? 3.560 5.141 1.679 1.00 79.56 352 LYS A C 1
ATOM 2773 O O . LYS A 1 352 ? 2.908 5.905 0.983 1.00 79.56 352 LYS A O 1
ATOM 2778 N N . ASP A 1 353 ? 3.250 3.858 1.858 1.00 80.38 353 ASP A N 1
ATOM 2779 C CA . ASP A 1 353 ? 2.232 3.156 1.062 1.00 80.38 353 ASP A CA 1
ATOM 2780 C C . ASP A 1 353 ? 1.325 2.262 1.928 1.00 80.38 353 ASP A C 1
ATOM 2782 O O . ASP A 1 353 ? 0.570 1.455 1.388 1.00 80.38 353 ASP A O 1
ATOM 2786 N N . GLN A 1 354 ? 1.446 2.328 3.263 1.00 88.06 354 GLN A N 1
ATOM 2787 C CA . GLN A 1 354 ? 0.787 1.403 4.197 1.00 88.06 354 GLN A CA 1
ATOM 2788 C C . GLN A 1 354 ? 0.951 -0.069 3.789 1.00 88.06 354 GLN A C 1
ATOM 2790 O O . GLN A 1 354 ? 0.030 -0.880 3.881 1.00 88.06 354 GLN A O 1
ATOM 2795 N N . TRP A 1 355 ? 2.162 -0.423 3.348 1.00 87.94 355 TRP A N 1
ATOM 2796 C CA . TRP A 1 355 ? 2.511 -1.780 2.940 1.00 87.94 355 TRP A CA 1
ATOM 2797 C C . TRP A 1 355 ? 3.772 -2.268 3.660 1.00 87.94 355 TRP A C 1
ATOM 2799 O O . TRP A 1 355 ? 4.793 -1.579 3.617 1.00 87.94 355 TRP A O 1
ATOM 2809 N N . PRO A 1 356 ? 3.751 -3.435 4.329 1.00 92.12 356 PRO A N 1
ATOM 2810 C CA . PRO A 1 356 ? 4.921 -3.945 5.032 1.00 92.12 356 PRO A CA 1
ATOM 2811 C C . PRO A 1 356 ? 6.031 -4.346 4.057 1.00 92.12 356 PRO A C 1
ATOM 2813 O O . PRO A 1 356 ? 5.782 -4.869 2.970 1.00 92.12 356 PRO A O 1
ATOM 2816 N N . GLN A 1 357 ? 7.278 -4.132 4.463 1.00 88.81 357 GLN A N 1
ATOM 2817 C CA . GLN A 1 357 ? 8.443 -4.427 3.633 1.00 88.81 357 GLN A CA 1
ATOM 2818 C C . GLN A 1 357 ? 8.937 -5.853 3.873 1.00 88.81 357 GLN A C 1
ATOM 2820 O O . GLN A 1 357 ? 8.824 -6.382 4.974 1.00 88.81 357 GLN A O 1
ATOM 2825 N N . THR A 1 358 ? 9.507 -6.478 2.845 1.00 90.19 358 THR A N 1
ATOM 2826 C CA . THR A 1 358 ? 10.239 -7.742 2.998 1.00 90.19 358 THR A CA 1
ATOM 2827 C C . THR A 1 358 ? 11.710 -7.418 3.225 1.00 90.19 358 THR A C 1
ATOM 2829 O O . THR A 1 358 ? 12.361 -6.865 2.340 1.00 90.19 358 THR A O 1
ATOM 2832 N N . GLU A 1 359 ? 12.239 -7.737 4.404 1.00 88.00 359 GLU A N 1
ATOM 2833 C CA . GLU A 1 359 ? 13.613 -7.401 4.788 1.00 88.00 359 GLU A CA 1
ATOM 2834 C C . GLU A 1 359 ? 14.336 -8.609 5.387 1.00 88.00 359 GLU A C 1
ATOM 2836 O O . GLU A 1 359 ? 13.786 -9.345 6.206 1.00 88.00 359 GLU A O 1
ATOM 2841 N N . ARG A 1 360 ? 15.599 -8.811 4.996 1.00 89.69 360 ARG A N 1
ATOM 2842 C CA . ARG A 1 360 ? 16.476 -9.811 5.621 1.00 89.69 360 ARG A CA 1
ATOM 2843 C C . ARG A 1 360 ? 16.963 -9.330 6.984 1.00 89.69 360 ARG A C 1
ATOM 2845 O O . ARG A 1 360 ? 17.216 -8.138 7.167 1.00 89.69 360 ARG A O 1
ATOM 2852 N N . GLY A 1 361 ? 17.160 -10.263 7.912 1.00 91.19 361 GLY A N 1
ATOM 2853 C CA . GLY A 1 361 ? 17.633 -9.981 9.267 1.00 91.19 361 GLY A CA 1
ATOM 2854 C C . GLY A 1 361 ? 18.933 -9.172 9.313 1.00 91.19 361 GLY A C 1
ATOM 2855 O O . GLY A 1 361 ? 19.069 -8.295 10.164 1.00 91.19 361 GLY A O 1
ATOM 2856 N N . GLU A 1 362 ? 19.845 -9.381 8.357 1.00 91.75 362 GLU A N 1
ATOM 2857 C CA . GLU A 1 362 ? 21.114 -8.638 8.244 1.00 91.75 362 GLU A CA 1
ATOM 2858 C C . GLU A 1 362 ? 20.933 -7.119 8.054 1.00 91.75 362 GLU A C 1
ATOM 2860 O O . GLU A 1 362 ? 21.761 -6.325 8.507 1.00 91.75 362 GLU A O 1
ATOM 2865 N N . ASN A 1 363 ? 19.818 -6.703 7.444 1.00 90.00 363 ASN A N 1
ATOM 2866 C CA . ASN A 1 363 ? 19.503 -5.296 7.194 1.00 90.00 363 ASN A CA 1
ATOM 2867 C C . ASN A 1 363 ? 18.814 -4.631 8.396 1.00 90.00 363 ASN A C 1
ATOM 2869 O O . ASN A 1 363 ? 18.761 -3.403 8.490 1.00 90.00 363 ASN A O 1
ATOM 2873 N N . ILE A 1 364 ? 18.343 -5.421 9.366 1.00 91.38 364 ILE A N 1
ATOM 2874 C CA . ILE A 1 364 ? 17.573 -4.942 10.512 1.00 91.38 364 ILE A CA 1
ATOM 2875 C C . ILE A 1 364 ? 18.451 -4.944 11.769 1.00 91.38 364 ILE A C 1
ATOM 2877 O O . ILE A 1 364 ? 18.490 -5.884 12.561 1.00 91.38 364 ILE A O 1
ATOM 2881 N N . LYS A 1 365 ? 19.128 -3.818 11.996 1.00 90.81 365 LYS A N 1
ATOM 2882 C CA . LYS A 1 365 ? 20.146 -3.642 13.054 1.00 90.81 365 LYS A CA 1
ATOM 2883 C C . LYS A 1 365 ? 19.595 -3.336 14.453 1.00 90.81 365 LYS A C 1
ATOM 2885 O O . LYS A 1 365 ? 20.328 -2.883 15.324 1.00 90.81 365 LYS A O 1
ATOM 2890 N N . SER A 1 366 ? 18.294 -3.500 14.665 1.00 92.19 366 SER A N 1
ATOM 2891 C CA . SER A 1 366 ? 17.628 -3.168 15.931 1.00 92.19 366 SER A CA 1
ATOM 2892 C C . SER A 1 366 ? 16.646 -4.258 16.323 1.00 92.19 366 SER A C 1
ATOM 2894 O O . SER A 1 366 ? 16.094 -4.941 15.462 1.00 92.19 366 SER A O 1
ATOM 2896 N N . GLN A 1 367 ? 16.413 -4.401 17.626 1.00 96.25 367 GLN A N 1
ATOM 2897 C CA . GLN A 1 367 ? 15.373 -5.281 18.146 1.00 96.25 367 GLN A CA 1
ATOM 2898 C C . GLN A 1 367 ? 13.991 -4.808 17.676 1.00 96.25 367 GLN A C 1
ATOM 2900 O O . GLN A 1 367 ? 13.726 -3.603 17.610 1.00 96.25 367 GLN A O 1
ATOM 2905 N N . LYS A 1 368 ? 13.107 -5.757 17.369 1.00 97.62 368 LYS A N 1
ATOM 2906 C CA . LYS A 1 368 ? 11.739 -5.520 16.897 1.00 97.62 368 LYS A CA 1
ATOM 2907 C C . LYS A 1 368 ? 10.726 -6.215 17.801 1.00 97.62 368 LYS A C 1
ATOM 2909 O O . LYS A 1 368 ? 11.091 -7.074 18.601 1.00 97.62 368 LYS A O 1
ATOM 2914 N N . SER A 1 369 ? 9.461 -5.817 17.707 1.00 98.06 369 SER A N 1
ATOM 2915 C CA . SER A 1 369 ? 8.369 -6.582 18.322 1.00 98.06 369 SER A CA 1
ATOM 2916 C C . SER A 1 369 ? 7.889 -7.638 17.333 1.00 98.06 369 SER A C 1
ATOM 2918 O O . SER A 1 369 ? 7.812 -7.354 16.137 1.00 98.06 369 SER A O 1
ATOM 2920 N N . ARG A 1 370 ? 7.571 -8.838 17.813 1.00 97.50 370 ARG A N 1
ATOM 2921 C CA . ARG A 1 370 ? 6.955 -9.878 16.985 1.00 97.50 370 ARG A CA 1
ATOM 2922 C C . ARG A 1 370 ? 5.500 -9.508 16.698 1.00 97.50 370 ARG A C 1
ATOM 2924 O O . ARG A 1 370 ? 4.822 -8.966 17.567 1.00 97.50 370 ARG A O 1
ATOM 2931 N N . VAL A 1 371 ? 5.036 -9.796 15.487 1.00 98.06 371 VAL A N 1
ATOM 2932 C CA . VAL A 1 371 ? 3.650 -9.555 15.074 1.00 98.06 371 VAL A CA 1
ATOM 2933 C C . VAL A 1 371 ? 2.967 -10.910 14.881 1.00 98.06 371 VAL A C 1
ATOM 2935 O O . VAL A 1 371 ? 3.322 -11.622 13.944 1.00 98.06 371 VAL A O 1
ATOM 2938 N N . PRO A 1 372 ? 2.038 -11.308 15.767 1.00 95.94 372 PRO A N 1
ATOM 2939 C CA . PRO A 1 372 ? 1.248 -12.515 15.570 1.00 95.94 372 PRO A CA 1
ATOM 2940 C C . PRO A 1 372 ? 0.143 -12.293 14.518 1.00 95.94 372 PRO A C 1
ATOM 2942 O O . PRO A 1 372 ? -0.179 -11.142 14.199 1.00 95.94 372 PRO A O 1
ATOM 2945 N N . PRO A 1 373 ? -0.487 -13.373 14.019 1.00 94.69 373 PRO A N 1
ATOM 2946 C CA . PRO A 1 373 ? -1.722 -13.277 13.246 1.00 94.69 373 PRO A CA 1
ATOM 2947 C C . PRO A 1 373 ? -2.807 -12.497 13.998 1.00 94.69 373 PRO A C 1
ATOM 2949 O O . PRO A 1 373 ? -2.851 -12.483 15.233 1.00 94.69 373 PRO A O 1
ATOM 2952 N N . GLU A 1 374 ? -3.696 -11.850 13.246 1.00 92.88 374 GLU A N 1
ATOM 2953 C CA . GLU A 1 374 ? -4.801 -11.045 13.784 1.00 92.88 374 GLU A CA 1
ATOM 2954 C C . GLU A 1 374 ? -4.392 -9.844 14.662 1.00 92.88 374 GLU A C 1
ATOM 2956 O O . GLU A 1 374 ? -5.199 -9.311 15.427 1.00 92.88 374 GLU A O 1
ATOM 2961 N N . ALA A 1 375 ? -3.152 -9.362 14.544 1.00 97.06 375 ALA A N 1
ATOM 2962 C CA . ALA A 1 375 ? -2.693 -8.201 15.300 1.00 97.06 375 ALA A CA 1
ATOM 2963 C C . ALA A 1 375 ? -3.190 -6.860 14.722 1.00 97.06 375 ALA A C 1
ATOM 2965 O O . ALA A 1 375 ? -3.242 -6.644 13.507 1.00 97.06 375 ALA A O 1
ATOM 2966 N N . ILE A 1 376 ? -3.478 -5.910 15.607 1.00 98.06 376 ILE A N 1
ATOM 2967 C CA . ILE A 1 376 ? -3.564 -4.478 15.314 1.00 98.06 376 ILE A CA 1
ATOM 2968 C C . ILE A 1 376 ? -2.291 -3.810 15.818 1.00 98.06 376 ILE A C 1
ATOM 2970 O O . ILE A 1 376 ? -1.885 -4.018 16.962 1.00 98.06 376 ILE A O 1
ATOM 2974 N N . LEU A 1 377 ? -1.649 -3.005 14.969 1.00 98.44 377 LEU A N 1
ATOM 2975 C CA . LEU A 1 377 ? -0.440 -2.271 15.348 1.00 98.44 377 LEU A CA 1
ATOM 2976 C C . LEU A 1 377 ? -0.774 -0.795 15.516 1.00 98.44 377 LEU A C 1
ATOM 2978 O O . LEU A 1 377 ? -0.942 -0.085 14.529 1.00 98.44 377 LEU A O 1
ATOM 2982 N N . LEU A 1 378 ? -0.848 -0.334 16.760 1.00 98.31 378 LEU A N 1
ATOM 2983 C CA . LEU A 1 378 ? -1.145 1.059 17.096 1.00 98.31 378 LEU A CA 1
ATOM 2984 C C . LEU A 1 378 ? 0.157 1.811 17.381 1.00 98.31 378 LEU A C 1
ATOM 2986 O O . LEU A 1 378 ? 0.893 1.443 18.300 1.00 98.31 378 LEU A O 1
ATOM 2990 N N . SER A 1 379 ? 0.470 2.854 16.610 1.00 97.00 379 SER A N 1
ATOM 2991 C CA . SER A 1 379 ? 1.657 3.671 16.887 1.00 97.00 379 SER A CA 1
ATOM 2992 C C . SER A 1 379 ? 1.473 4.444 18.181 1.00 97.00 379 SER A C 1
ATOM 2994 O O . SER A 1 379 ? 0.494 5.167 18.351 1.00 97.00 379 SER A O 1
ATOM 2996 N N . LYS A 1 380 ? 2.466 4.355 19.065 1.00 94.75 380 LYS A N 1
ATOM 2997 C CA . LYS A 1 380 ? 2.569 5.255 20.218 1.00 94.75 380 LYS A CA 1
ATOM 2998 C C . LYS A 1 380 ? 3.399 6.503 19.920 1.00 94.75 380 LYS A C 1
ATOM 3000 O O . LYS A 1 380 ? 3.404 7.415 20.737 1.00 94.75 380 LYS A O 1
ATOM 3005 N N . LEU A 1 381 ? 4.122 6.528 18.798 1.00 93.88 381 LEU A N 1
ATOM 3006 C CA . LEU A 1 381 ? 4.950 7.651 18.362 1.00 93.88 381 LEU A CA 1
ATOM 3007 C C . LEU A 1 381 ? 4.101 8.677 17.607 1.00 93.88 381 LEU A C 1
ATOM 3009 O O . LEU A 1 381 ? 3.403 8.301 16.663 1.00 93.88 381 LEU A O 1
ATOM 3013 N N . ASN A 1 382 ? 4.228 9.950 17.994 1.00 92.00 382 ASN A N 1
ATOM 3014 C CA . ASN A 1 382 ? 3.465 11.098 17.497 1.00 92.00 382 ASN A CA 1
ATOM 3015 C C . ASN A 1 382 ? 1.979 10.749 17.300 1.00 92.00 382 ASN A C 1
ATOM 3017 O O . ASN A 1 382 ? 1.535 10.658 16.152 1.00 92.00 382 ASN A O 1
ATOM 3021 N N . PRO A 1 383 ? 1.225 10.512 18.391 1.00 90.81 383 PRO A N 1
ATOM 3022 C CA . PRO A 1 383 ? -0.148 10.028 18.315 1.00 90.81 383 PRO A CA 1
ATOM 3023 C C . PRO A 1 383 ? -1.086 10.875 17.462 1.00 90.81 383 PRO A C 1
ATOM 3025 O O . PRO A 1 383 ? -2.043 10.297 16.974 1.00 90.81 383 PRO A O 1
ATOM 3028 N N . GLU A 1 384 ? -0.802 12.164 17.217 1.00 89.81 384 GLU A N 1
ATOM 3029 C CA . GLU A 1 384 ? -1.557 13.031 16.286 1.00 89.81 384 GLU A CA 1
ATOM 3030 C C . GLU A 1 384 ? -1.639 12.459 14.860 1.00 89.81 384 GLU A C 1
ATOM 3032 O O . GLU A 1 384 ? -2.598 12.705 14.134 1.00 89.81 384 GLU A O 1
ATOM 3037 N N . ILE A 1 385 ? -0.659 11.644 14.460 1.00 91.31 385 ILE A N 1
ATOM 3038 C CA . ILE A 1 385 ? -0.668 10.947 13.177 1.00 91.31 385 ILE A CA 1
ATOM 3039 C C . ILE A 1 385 ? -1.322 9.581 13.386 1.00 91.31 385 ILE A C 1
ATOM 3041 O O . ILE A 1 385 ? -0.822 8.737 14.135 1.00 91.31 385 ILE A O 1
ATOM 3045 N N . GLU A 1 386 ? -2.437 9.354 12.699 1.00 93.56 386 GLU A N 1
ATOM 3046 C CA . GLU A 1 386 ? -3.232 8.131 12.787 1.00 93.56 386 GLU A CA 1
ATOM 3047 C C . GLU A 1 386 ? -2.526 6.944 12.113 1.00 93.56 386 GLU A C 1
ATOM 3049 O O . GLU A 1 386 ? -2.799 6.589 10.970 1.00 93.56 386 GLU A O 1
ATOM 3054 N N . ARG A 1 387 ? -1.589 6.318 12.835 1.00 96.25 387 ARG A N 1
ATOM 3055 C CA . ARG A 1 387 ? -0.888 5.115 12.371 1.00 96.25 387 ARG A CA 1
ATOM 3056 C C . ARG A 1 387 ? -1.422 3.861 13.045 1.00 96.25 387 ARG A C 1
ATOM 3058 O O . ARG A 1 387 ? -0.992 3.517 14.151 1.00 96.25 387 ARG A O 1
ATOM 3065 N N . VAL A 1 388 ? -2.331 3.177 12.357 1.00 97.00 388 VAL A N 1
ATOM 3066 C CA . VAL A 1 388 ? -2.939 1.924 12.813 1.00 97.00 388 VAL A CA 1
ATOM 3067 C C . VAL A 1 388 ? -2.883 0.891 11.694 1.00 97.00 388 VAL A C 1
ATOM 3069 O O . VAL A 1 388 ? -3.554 1.041 10.678 1.00 97.00 388 VAL A O 1
ATOM 3072 N N . TRP A 1 389 ? -2.113 -0.182 11.878 1.00 97.06 389 TRP A N 1
ATOM 3073 C CA . TRP A 1 389 ? -2.120 -1.294 10.927 1.00 97.06 389 TRP A CA 1
ATOM 3074 C C . TRP A 1 389 ? -3.219 -2.295 11.250 1.00 97.06 389 TRP A C 1
ATOM 3076 O O . TRP A 1 389 ? -3.280 -2.816 12.367 1.00 97.06 389 TRP A O 1
ATOM 3086 N N . PHE A 1 390 ? -3.972 -2.676 10.223 1.00 94.88 390 PHE A N 1
ATOM 3087 C CA . PHE A 1 390 ? -4.661 -3.960 10.168 1.00 94.88 390 PHE A CA 1
ATOM 3088 C C . PHE A 1 390 ? -3.681 -5.012 9.604 1.00 94.88 390 PHE A C 1
ATOM 3090 O O . PHE A 1 390 ? -3.717 -5.353 8.428 1.00 94.88 390 PHE A O 1
ATOM 3097 N N . ALA A 1 391 ? -2.715 -5.456 10.422 1.00 94.44 391 ALA A N 1
ATOM 3098 C CA . ALA A 1 391 ? -1.629 -6.360 10.010 1.00 94.44 391 ALA A CA 1
ATOM 3099 C C . ALA A 1 391 ? -2.092 -7.756 9.527 1.00 94.44 391 ALA A C 1
ATOM 3101 O O . ALA A 1 391 ? -2.310 -8.667 10.326 1.00 94.44 391 ALA A O 1
ATOM 3102 N N . ASP A 1 392 ? -2.274 -7.935 8.226 1.00 90.19 392 ASP A N 1
ATOM 3103 C CA . ASP A 1 392 ? -2.584 -9.235 7.623 1.00 90.19 392 ASP A CA 1
ATOM 3104 C C . ASP A 1 392 ? -1.326 -10.120 7.580 1.00 90.19 392 ASP A C 1
ATOM 3106 O O . ASP A 1 392 ? -0.429 -9.886 6.768 1.00 90.19 392 ASP A O 1
ATOM 3110 N N . VAL A 1 393 ? -1.224 -11.074 8.509 1.00 92.69 393 VAL A N 1
ATOM 3111 C CA . VAL A 1 393 ? -0.047 -11.932 8.725 1.00 92.69 393 VAL A CA 1
ATOM 3112 C C . VAL A 1 393 ? -0.492 -13.388 8.751 1.00 92.69 393 VAL A C 1
ATOM 3114 O O . VAL A 1 393 ? -1.332 -13.766 9.572 1.00 92.69 393 VAL A O 1
ATOM 3117 N N . ALA A 1 394 ? 0.101 -14.208 7.882 1.00 89.31 394 ALA A N 1
ATOM 3118 C CA . ALA A 1 394 ? -0.164 -15.643 7.847 1.00 89.31 394 ALA A CA 1
ATOM 3119 C C . ALA A 1 394 ? 0.443 -16.361 9.066 1.00 89.31 394 ALA A C 1
ATOM 3121 O O . ALA A 1 394 ? 1.424 -15.910 9.657 1.00 89.31 394 ALA A O 1
ATOM 3122 N N . SER A 1 395 ? -0.116 -17.510 9.450 1.00 86.62 395 SER A N 1
ATOM 3123 C CA . SER A 1 395 ? 0.308 -18.248 10.653 1.00 86.62 395 SER A CA 1
ATOM 3124 C C . SER A 1 395 ? 1.761 -18.734 10.626 1.00 86.62 395 SER A C 1
ATOM 3126 O O . SER A 1 395 ? 2.371 -18.913 11.678 1.00 86.62 395 SER A O 1
ATOM 3128 N N . ASP A 1 396 ? 2.307 -18.976 9.439 1.00 87.56 396 ASP A N 1
ATOM 3129 C CA . ASP A 1 396 ? 3.674 -19.437 9.190 1.00 87.56 396 ASP A CA 1
ATOM 3130 C C . ASP A 1 396 ? 4.644 -18.293 8.846 1.00 87.56 396 ASP A C 1
ATOM 3132 O O . ASP A 1 396 ? 5.853 -18.508 8.719 1.00 87.56 396 ASP A O 1
ATOM 3136 N N . GLU A 1 397 ? 4.142 -17.063 8.741 1.00 89.50 397 GLU A N 1
ATOM 3137 C CA . GLU A 1 397 ? 4.931 -15.902 8.364 1.00 89.50 397 GLU A CA 1
ATOM 3138 C C . GLU A 1 397 ? 5.683 -15.300 9.560 1.00 89.50 397 GLU A C 1
ATOM 3140 O O . GLU A 1 397 ? 5.129 -15.020 10.625 1.00 89.50 397 GLU A O 1
ATOM 3145 N N . ARG A 1 398 ? 6.982 -15.028 9.378 1.00 94.00 398 ARG A N 1
ATOM 3146 C CA . ARG A 1 398 ? 7.780 -14.298 10.371 1.00 94.00 398 ARG A CA 1
ATOM 3147 C C . ARG A 1 398 ? 7.588 -12.794 10.213 1.00 94.00 398 ARG A C 1
ATOM 3149 O O . ARG A 1 398 ? 8.350 -12.124 9.516 1.00 94.00 398 ARG A O 1
ATOM 3156 N N . ALA A 1 399 ? 6.589 -12.261 10.904 1.00 97.38 399 ALA A N 1
ATOM 3157 C CA . ALA A 1 399 ? 6.300 -10.836 10.918 1.00 97.38 399 ALA A CA 1
ATOM 3158 C C . ALA A 1 399 ? 6.852 -10.124 12.163 1.00 97.38 399 ALA A C 1
ATOM 3160 O O . ALA A 1 399 ? 6.799 -10.625 13.292 1.00 97.38 399 ALA A O 1
ATOM 3161 N N . ILE A 1 400 ? 7.371 -8.916 11.953 1.00 97.88 400 ILE A N 1
ATOM 3162 C CA . ILE A 1 400 ? 7.915 -8.045 12.997 1.00 97.88 400 ILE A CA 1
ATOM 3163 C C . ILE A 1 400 ? 7.515 -6.592 12.748 1.00 97.88 400 ILE A C 1
ATOM 3165 O O . ILE A 1 400 ? 7.284 -6.183 11.613 1.00 97.88 400 ILE A O 1
ATOM 3169 N N . CYS A 1 401 ? 7.500 -5.769 13.790 1.00 98.00 401 CYS A N 1
ATOM 3170 C CA . CYS A 1 401 ? 7.244 -4.340 13.659 1.00 98.00 401 CYS A CA 1
ATOM 3171 C C . CYS A 1 401 ? 8.234 -3.485 14.448 1.00 98.00 401 CYS A C 1
ATOM 3173 O O . CYS A 1 401 ? 8.936 -3.954 15.353 1.00 98.00 401 CYS A O 1
ATOM 3175 N N . SER A 1 402 ? 8.265 -2.190 14.123 1.00 96.12 402 SER A N 1
ATOM 3176 C CA . SER A 1 402 ? 8.932 -1.193 14.964 1.00 96.12 402 SER A CA 1
ATOM 3177 C C . SER A 1 402 ? 8.471 -1.312 16.421 1.00 96.12 402 SER A C 1
ATOM 3179 O O . SER A 1 402 ? 7.293 -1.533 16.698 1.00 96.12 402 SER A O 1
ATOM 3181 N N . THR A 1 403 ? 9.385 -1.103 17.369 1.00 95.38 403 THR A N 1
ATOM 3182 C CA . THR A 1 403 ? 9.069 -1.065 18.808 1.00 95.38 403 THR A CA 1
ATOM 3183 C C . THR A 1 403 ? 8.234 0.158 19.209 1.00 95.38 403 THR A C 1
ATOM 3185 O O . THR A 1 403 ? 7.785 0.253 20.357 1.00 95.38 403 THR A O 1
ATOM 3188 N N . GLU A 1 404 ? 8.012 1.075 18.263 1.00 95.75 404 GLU A N 1
ATOM 3189 C CA . GLU A 1 404 ? 7.086 2.205 18.358 1.00 95.75 404 GLU A CA 1
ATOM 3190 C C . GLU A 1 404 ? 5.619 1.815 18.113 1.00 95.75 404 GLU A C 1
ATOM 3192 O O . GLU A 1 404 ? 4.724 2.604 18.400 1.00 95.75 404 GLU A O 1
ATOM 3197 N N . PHE A 1 405 ? 5.344 0.591 17.659 1.00 97.94 405 PHE A N 1
ATOM 3198 C CA . PHE A 1 405 ? 3.988 0.051 17.630 1.00 97.94 405 PHE A CA 1
ATOM 3199 C C . PHE A 1 405 ? 3.686 -0.748 18.903 1.00 97.94 405 PHE A C 1
ATOM 3201 O O . PHE A 1 405 ? 4.504 -1.545 19.377 1.00 97.94 405 PHE A O 1
ATOM 3208 N N . LEU A 1 406 ? 2.489 -0.547 19.449 1.00 98.25 406 LEU A N 1
ATOM 3209 C CA . LEU A 1 406 ? 1.845 -1.495 20.348 1.00 98.25 406 LEU A CA 1
ATOM 3210 C C . LEU A 1 406 ? 1.269 -2.621 19.490 1.00 98.25 406 LEU A C 1
ATOM 3212 O O . LEU A 1 406 ? 0.492 -2.352 18.579 1.00 98.25 406 LEU A O 1
ATOM 3216 N N . VAL A 1 407 ? 1.660 -3.862 19.775 1.00 98.44 407 VAL A N 1
ATOM 3217 C CA . VAL A 1 407 ? 1.118 -5.052 19.113 1.00 98.44 407 VAL A CA 1
ATOM 3218 C C . VAL A 1 407 ? -0.074 -5.525 19.931 1.00 98.44 407 VAL A C 1
ATOM 3220 O O . VAL A 1 407 ? 0.104 -5.934 21.076 1.00 98.44 407 VAL A O 1
ATOM 3223 N N . LEU A 1 408 ? -1.278 -5.407 19.382 1.00 98.44 408 LEU A N 1
ATOM 3224 C CA . LEU A 1 408 ? -2.534 -5.625 20.096 1.00 98.44 408 LEU A CA 1
ATOM 3225 C C . LEU A 1 408 ? -3.324 -6.760 19.447 1.00 98.44 408 LEU A C 1
ATOM 3227 O O . LEU A 1 408 ? -3.433 -6.808 18.227 1.00 98.44 408 LEU A O 1
ATOM 3231 N N . GLN A 1 409 ? -3.914 -7.640 20.245 1.00 97.31 409 GLN A N 1
ATOM 3232 C CA . GLN A 1 409 ? -4.889 -8.634 19.795 1.00 97.31 409 GLN A CA 1
ATOM 3233 C C . GLN A 1 409 ? -6.200 -8.419 20.546 1.00 97.31 409 GLN A C 1
ATOM 3235 O O . GLN A 1 409 ? -6.191 -8.043 21.717 1.00 97.31 409 GLN A O 1
ATOM 3240 N N . ALA A 1 410 ? -7.331 -8.615 19.872 1.00 96.44 410 ALA A N 1
ATOM 3241 C CA . ALA A 1 410 ? -8.637 -8.471 20.505 1.00 96.44 410 ALA A CA 1
ATOM 3242 C C . ALA A 1 410 ? -8.858 -9.586 21.538 1.00 96.44 410 ALA A C 1
ATOM 3244 O O . ALA A 1 410 ? -8.566 -10.754 21.270 1.00 96.44 410 ALA A O 1
ATOM 3245 N N . ARG A 1 411 ? -9.385 -9.234 22.712 1.00 94.69 411 ARG A N 1
ATOM 3246 C CA . ARG A 1 411 ? -9.883 -10.213 23.682 1.00 94.69 411 ARG A CA 1
ATOM 3247 C C . ARG A 1 411 ? -11.278 -10.670 23.257 1.00 94.69 411 ARG A C 1
ATOM 3249 O O . ARG A 1 411 ? -12.077 -9.820 22.876 1.00 94.69 411 ARG A O 1
ATOM 3256 N N . PRO A 1 412 ? -11.629 -11.962 23.366 1.00 90.69 412 PRO A N 1
ATOM 3257 C CA . PRO A 1 412 ? -13.019 -12.382 23.229 1.00 90.69 412 PRO A CA 1
ATOM 3258 C C . PRO A 1 412 ? -13.927 -11.626 24.220 1.00 90.69 412 PRO A C 1
ATOM 3260 O O . PRO A 1 412 ? -13.508 -11.407 25.358 1.00 90.69 412 PRO A O 1
ATOM 3263 N N . PRO A 1 413 ? -15.157 -11.244 23.829 1.00 90.44 413 PRO A N 1
ATOM 3264 C CA . PRO A 1 413 ? -15.820 -11.535 22.553 1.00 90.44 413 PRO A CA 1
ATOM 3265 C C . PRO A 1 413 ? -15.483 -10.543 21.424 1.00 90.44 413 PRO A C 1
ATOM 3267 O O . PRO A 1 413 ? -16.028 -10.661 20.327 1.00 90.44 413 PRO A O 1
ATOM 3270 N N . PHE A 1 414 ? -14.617 -9.557 21.666 1.00 92.25 414 PHE A N 1
ATOM 3271 C CA . PHE A 1 414 ? -14.290 -8.539 20.677 1.00 92.25 414 PHE A CA 1
ATOM 3272 C C . PHE A 1 414 ? -13.543 -9.133 19.494 1.00 92.25 414 PHE A C 1
ATOM 3274 O O . PHE A 1 414 ? -12.671 -9.995 19.617 1.00 92.25 414 PHE A O 1
ATOM 3281 N N . GLN A 1 415 ? -13.877 -8.613 18.322 1.00 92.62 415 GLN A N 1
ATOM 3282 C CA . GLN A 1 415 ? -13.174 -8.931 17.097 1.00 92.62 415 GLN A CA 1
ATOM 3283 C C . GLN A 1 415 ? -12.119 -7.874 16.805 1.00 92.62 415 GLN A C 1
ATOM 3285 O O . GLN A 1 415 ? -12.193 -6.716 17.220 1.00 92.62 415 GLN A O 1
ATOM 3290 N N . ARG A 1 416 ? -11.136 -8.268 16.009 1.00 94.38 416 ARG A N 1
ATOM 3291 C CA . ARG A 1 416 ? -10.067 -7.389 15.557 1.00 94.38 416 ARG A CA 1
ATOM 3292 C C . ARG A 1 416 ? -10.569 -6.141 14.817 1.00 94.38 416 ARG A C 1
ATOM 3294 O O . ARG A 1 416 ? -10.008 -5.063 14.992 1.00 94.38 416 ARG A O 1
ATOM 3301 N N . SER A 1 417 ? -11.631 -6.272 14.022 1.00 93.94 417 SER A N 1
ATOM 3302 C CA . SER A 1 417 ? -12.289 -5.159 13.321 1.00 93.94 417 SER A CA 1
ATOM 3303 C C . SER A 1 417 ? -12.855 -4.112 14.287 1.00 93.94 417 SER A C 1
ATOM 3305 O O . SER A 1 417 ? -12.707 -2.916 14.038 1.00 93.94 417 SER A O 1
ATOM 3307 N N . TYR A 1 418 ? -13.423 -4.550 15.417 1.00 94.12 418 TYR A N 1
ATOM 3308 C CA . TYR A 1 418 ? -13.892 -3.666 16.485 1.00 94.12 418 TYR A CA 1
ATOM 3309 C C . TYR A 1 418 ? -12.732 -2.861 17.073 1.00 94.12 418 TYR A C 1
ATOM 3311 O O . TYR A 1 418 ? -12.808 -1.638 17.147 1.00 94.12 418 TYR A O 1
ATOM 3319 N N . VAL A 1 419 ? -11.619 -3.525 17.407 1.00 96.06 419 VAL A N 1
ATOM 3320 C CA . VAL A 1 419 ? -10.405 -2.861 17.914 1.00 96.06 419 VAL A CA 1
ATOM 3321 C C . VAL A 1 419 ? -9.869 -1.849 16.904 1.00 96.06 419 VAL A C 1
ATOM 3323 O O . VAL A 1 419 ? -9.568 -0.711 17.263 1.00 96.06 419 VAL A O 1
ATOM 3326 N N . TYR A 1 420 ? -9.779 -2.239 15.632 1.00 96.38 420 TYR A N 1
ATOM 3327 C CA . TYR A 1 420 ? -9.314 -1.360 14.565 1.00 96.38 420 TYR A CA 1
ATOM 3328 C C . TYR A 1 420 ? -10.160 -0.085 14.464 1.00 96.38 420 TYR A C 1
ATOM 3330 O O . TYR A 1 420 ? -9.611 1.015 14.502 1.00 96.38 420 TYR A O 1
ATOM 3338 N N . CYS A 1 421 ? -11.488 -0.214 14.425 1.00 95.62 421 CYS A N 1
ATOM 3339 C CA . CYS A 1 421 ? -12.385 0.939 14.355 1.00 95.62 421 CYS A CA 1
ATOM 3340 C C . CYS A 1 421 ? -12.356 1.777 15.641 1.00 95.62 421 CYS A C 1
ATOM 3342 O O . CYS A 1 421 ? -12.303 3.004 15.561 1.00 95.62 421 CYS A O 1
ATOM 3344 N N . LEU A 1 422 ? -12.302 1.136 16.815 1.00 95.06 422 LEU A N 1
ATOM 3345 C CA . LEU A 1 422 ? -12.213 1.814 18.108 1.00 95.06 422 LEU A CA 1
ATOM 3346 C C . LEU A 1 422 ? -10.969 2.701 18.185 1.00 95.06 422 LEU A C 1
ATOM 3348 O O . LEU A 1 422 ? -11.089 3.884 18.498 1.00 95.06 422 LEU A O 1
ATOM 3352 N N . THR A 1 423 ? -9.792 2.178 17.823 1.00 95.50 423 THR A N 1
ATOM 3353 C CA . THR A 1 423 ? -8.533 2.952 17.858 1.00 95.50 423 THR A CA 1
ATOM 3354 C C . THR A 1 423 ? -8.497 4.140 16.892 1.00 95.50 423 THR A C 1
ATOM 3356 O O . THR A 1 423 ? -7.662 5.036 17.034 1.00 95.50 423 THR A O 1
ATOM 3359 N N . ARG A 1 424 ? -9.411 4.162 15.918 1.00 94.50 424 ARG A N 1
ATOM 3360 C CA . ARG A 1 424 ? -9.555 5.202 14.889 1.00 94.50 424 ARG A CA 1
ATOM 3361 C C . ARG A 1 424 ? -10.818 6.045 15.069 1.00 94.50 424 ARG A C 1
ATOM 3363 O O . ARG A 1 424 ? -11.144 6.864 14.204 1.00 94.50 424 ARG A O 1
ATOM 3370 N N . SER A 1 425 ? -11.536 5.834 16.172 1.00 92.44 425 SER A N 1
ATOM 3371 C CA . SER A 1 425 ? -12.708 6.619 16.545 1.00 92.44 425 SER A CA 1
ATOM 3372 C C . SER A 1 425 ? -12.288 7.999 17.068 1.00 92.44 425 SER A C 1
ATOM 3374 O O . SER A 1 425 ? -11.246 8.107 17.721 1.00 92.44 425 SER A O 1
ATOM 3376 N N . PRO A 1 426 ? -13.080 9.064 16.838 1.00 90.00 426 PRO A N 1
ATOM 3377 C CA . PRO A 1 426 ? -12.723 10.410 17.290 1.00 90.00 426 PRO A CA 1
ATOM 3378 C C . PRO A 1 426 ? -12.420 10.498 18.793 1.00 90.00 426 PRO A C 1
ATOM 3380 O O . PRO A 1 426 ? -11.452 11.147 19.182 1.00 90.00 426 PRO A O 1
ATOM 3383 N N . LEU A 1 427 ? -13.201 9.795 19.623 1.00 89.00 427 LEU A N 1
ATOM 3384 C CA . LEU A 1 427 ? -13.032 9.789 21.076 1.00 89.00 427 LEU A CA 1
ATOM 3385 C C . LEU A 1 427 ? -11.684 9.178 21.487 1.00 89.00 427 LEU A C 1
ATOM 3387 O O . LEU A 1 427 ? -10.912 9.814 22.204 1.00 89.00 427 LEU A O 1
ATOM 3391 N N . PHE A 1 428 ? -11.361 7.986 20.977 1.00 93.69 428 PHE A N 1
ATOM 3392 C CA . PHE A 1 428 ? -10.092 7.324 21.288 1.00 93.69 428 PHE A CA 1
ATOM 3393 C C . PHE A 1 428 ? -8.892 8.138 20.794 1.00 93.69 428 PHE A C 1
ATOM 3395 O O . PHE A 1 428 ? -7.883 8.258 21.489 1.00 93.69 428 PHE A O 1
ATOM 3402 N N . ARG A 1 429 ? -9.003 8.722 19.594 1.00 93.81 429 ARG A N 1
ATOM 3403 C CA . ARG A 1 429 ? -7.960 9.562 18.989 1.00 93.81 429 ARG A CA 1
ATOM 3404 C C . ARG A 1 429 ? -7.678 10.803 19.840 1.00 93.81 429 ARG A C 1
ATOM 3406 O O . ARG A 1 429 ? -6.523 11.070 20.158 1.00 93.81 429 ARG A O 1
ATOM 3413 N N . GLN A 1 430 ? -8.721 11.480 20.314 1.00 92.25 430 GLN A N 1
ATOM 3414 C CA . GLN A 1 430 ? -8.583 12.602 21.244 1.00 92.25 430 GLN A CA 1
ATOM 3415 C C . GLN A 1 430 ? -7.929 12.177 22.570 1.00 92.25 430 GLN A C 1
ATOM 3417 O O . GLN A 1 430 ? -7.041 12.863 23.080 1.00 92.25 430 GLN A O 1
ATOM 3422 N N . GLN A 1 431 ? -8.335 11.030 23.122 1.00 93.56 431 GLN A N 1
ATOM 3423 C CA . GLN A 1 431 ? -7.779 10.494 24.364 1.00 93.56 431 GLN A CA 1
ATOM 3424 C C . GLN A 1 431 ? -6.286 10.156 24.235 1.00 93.56 431 GLN A C 1
ATOM 3426 O O . GLN A 1 431 ? -5.498 10.595 25.073 1.00 93.56 431 GLN A O 1
ATOM 3431 N N . ILE A 1 432 ? -5.862 9.432 23.191 1.00 94.94 432 ILE A N 1
ATOM 3432 C CA . ILE A 1 432 ? -4.446 9.064 23.012 1.00 94.94 432 ILE A CA 1
ATOM 3433 C C . ILE A 1 432 ? -3.560 10.284 22.726 1.00 94.94 432 ILE A C 1
ATOM 3435 O O . ILE A 1 432 ? -2.425 10.331 23.202 1.00 94.94 432 ILE A O 1
ATOM 3439 N N . GLU A 1 433 ? -4.065 11.285 22.003 1.00 92.94 433 GLU A N 1
ATOM 3440 C CA . GLU A 1 433 ? -3.353 12.546 21.763 1.00 92.94 433 GLU A CA 1
ATOM 3441 C C . GLU A 1 433 ? -3.149 13.336 23.064 1.00 92.94 433 GLU A C 1
ATOM 3443 O O . GLU A 1 433 ? -2.069 13.881 23.289 1.00 92.94 433 GLU A O 1
ATOM 3448 N N . SER A 1 434 ? -4.129 13.312 23.975 1.00 92.31 434 SER A N 1
ATOM 3449 C CA . SER A 1 434 ? -4.035 13.977 25.285 1.00 92.31 434 SER A CA 1
ATOM 3450 C C . SER A 1 434 ? -2.992 13.368 26.234 1.00 92.31 434 SER A C 1
ATOM 3452 O O . SER A 1 434 ? -2.567 14.025 27.183 1.00 92.31 434 SER A O 1
ATOM 3454 N N . LEU A 1 435 ? -2.530 12.135 25.974 1.00 92.44 435 LEU A N 1
ATOM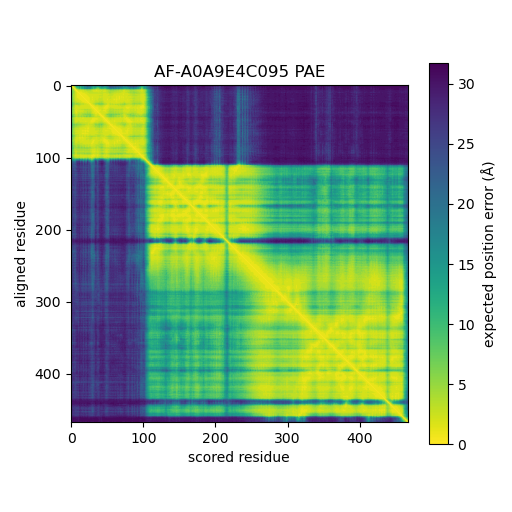 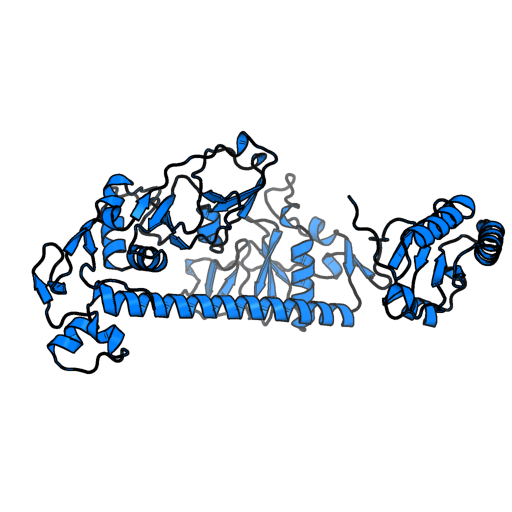3455 C CA . LEU A 1 435 ? -1.486 11.476 26.775 1.00 92.44 435 LEU A CA 1
ATOM 3456 C C . LEU A 1 435 ? -0.097 12.088 26.575 1.00 92.44 435 LEU A C 1
ATOM 3458 O O . LEU A 1 435 ? 0.855 11.723 27.270 1.00 92.44 435 LEU A O 1
ATOM 3462 N N . VAL A 1 436 ? 0.041 12.979 25.602 1.00 87.44 436 VAL A N 1
ATOM 3463 C CA . VAL A 1 436 ? 1.298 13.609 25.250 1.00 87.44 436 VAL A CA 1
ATOM 3464 C C . VAL A 1 436 ? 1.302 15.046 25.759 1.00 87.44 436 VAL A C 1
ATOM 3466 O O . VAL A 1 436 ? 0.539 15.888 25.302 1.00 87.44 436 VAL A O 1
ATOM 3469 N N . THR A 1 437 ? 2.194 15.334 26.705 1.00 67.81 437 THR A N 1
ATOM 3470 C CA . THR A 1 437 ? 2.228 16.616 27.429 1.00 67.81 437 THR A CA 1
ATOM 3471 C C . THR A 1 437 ? 3.288 17.594 26.929 1.00 67.81 437 THR A C 1
ATOM 3473 O O . THR A 1 437 ? 3.324 18.737 27.378 1.00 67.81 437 THR A O 1
ATOM 3476 N N . ASP A 1 438 ? 4.202 17.154 26.063 1.00 66.44 438 ASP A N 1
ATOM 3477 C CA . ASP A 1 438 ? 5.347 17.968 25.657 1.00 66.44 438 ASP A CA 1
ATOM 3478 C C . ASP A 1 438 ? 4.971 18.952 24.538 1.00 66.44 438 ASP A C 1
ATOM 3480 O O . ASP A 1 438 ? 4.185 18.630 23.654 1.00 66.44 438 ASP A O 1
ATOM 3484 N N . THR A 1 439 ? 5.539 20.155 24.539 1.00 58.88 439 THR A N 1
ATOM 3485 C CA . THR A 1 439 ? 5.190 21.211 23.561 1.00 58.88 439 THR A CA 1
ATOM 3486 C C . THR A 1 439 ? 5.878 21.036 22.205 1.00 58.88 439 THR A C 1
ATOM 3488 O O . THR A 1 439 ? 5.491 21.672 21.221 1.00 58.88 439 THR A O 1
ATOM 3491 N N . SER A 1 440 ? 6.884 20.158 22.120 1.00 62.47 440 SER A N 1
ATOM 3492 C CA . SER A 1 440 ? 7.531 19.818 20.852 1.00 62.47 440 SER A CA 1
ATOM 3493 C C . SER A 1 440 ? 6.692 18.798 20.074 1.00 62.47 440 SER A C 1
ATOM 3495 O O . SER A 1 440 ? 6.510 17.673 20.517 1.00 62.47 440 SER A O 1
ATOM 3497 N N . LYS A 1 441 ? 6.199 19.160 18.881 1.00 61.06 441 LYS A N 1
ATOM 3498 C CA . LYS A 1 441 ? 5.366 18.277 18.032 1.00 61.06 441 LYS A CA 1
ATOM 3499 C C . LYS A 1 441 ? 6.114 17.078 17.414 1.00 61.06 441 LYS A C 1
ATOM 3501 O O . LYS A 1 441 ? 5.596 16.402 16.535 1.00 61.06 441 LYS A O 1
ATOM 3506 N N . SER A 1 442 ? 7.365 16.820 17.801 1.00 66.44 442 SER A N 1
ATOM 3507 C CA . SER A 1 442 ? 8.201 15.781 17.188 1.00 66.44 442 SER A CA 1
ATOM 3508 C C . SER A 1 442 ? 8.742 14.801 18.223 1.00 66.44 442 SER A C 1
ATOM 3510 O O . SER A 1 442 ? 9.349 15.221 19.201 1.00 66.44 442 SER A O 1
ATOM 3512 N N . HIS A 1 443 ? 8.617 13.500 17.947 1.00 80.88 443 HIS A N 1
ATOM 3513 C CA . HIS A 1 443 ? 9.107 12.379 18.766 1.00 80.88 443 HIS A CA 1
ATOM 3514 C C . HIS A 1 443 ? 8.422 12.204 20.127 1.00 80.88 443 HIS A C 1
ATOM 3516 O O . HIS A 1 443 ? 8.999 11.655 21.071 1.00 80.88 443 HIS A O 1
ATOM 3522 N N . GLN A 1 444 ? 7.163 12.608 20.203 1.00 86.75 444 GLN A N 1
ATOM 3523 C CA . GLN A 1 444 ? 6.304 12.401 21.355 1.00 86.75 444 GLN A CA 1
ATOM 3524 C C . GLN A 1 444 ? 5.841 10.943 21.450 1.00 86.75 444 GLN A C 1
ATOM 3526 O O . GLN A 1 444 ? 5.617 10.296 20.425 1.00 86.75 444 GLN A O 1
ATOM 3531 N N . ARG A 1 445 ? 5.680 10.410 22.669 1.00 91.88 445 ARG A N 1
ATOM 3532 C CA . ARG A 1 445 ? 5.255 9.017 22.880 1.00 91.88 445 ARG A CA 1
ATOM 3533 C C . ARG A 1 445 ? 4.136 8.897 23.901 1.00 91.88 445 ARG A C 1
ATOM 3535 O O . ARG A 1 445 ? 4.303 9.334 25.034 1.00 91.88 445 ARG A O 1
ATOM 3542 N N . ALA A 1 446 ? 3.061 8.208 23.529 1.00 93.81 446 ALA A N 1
ATOM 3543 C CA . ALA A 1 446 ? 2.043 7.769 24.475 1.00 93.81 446 ALA A CA 1
ATOM 3544 C C . ALA A 1 446 ? 2.551 6.540 25.266 1.00 93.81 446 ALA A C 1
ATOM 3546 O O . ALA A 1 446 ? 2.921 5.523 24.665 1.00 93.81 446 ALA A O 1
ATOM 3547 N N . PRO A 1 447 ? 2.610 6.579 26.610 1.00 94.44 447 PRO A N 1
ATOM 3548 C CA . PRO A 1 447 ? 3.038 5.424 27.396 1.00 94.44 447 PRO A CA 1
ATOM 3549 C C . PRO A 1 447 ? 2.072 4.247 27.223 1.00 94.44 447 PRO A C 1
ATOM 3551 O O . PRO A 1 447 ? 0.871 4.405 27.406 1.00 94.44 447 PRO A O 1
ATOM 3554 N N . ALA A 1 448 ? 2.585 3.046 26.937 1.00 94.62 448 ALA A N 1
ATOM 3555 C CA . ALA A 1 448 ? 1.751 1.870 26.651 1.00 94.62 448 ALA A CA 1
ATOM 3556 C C . ALA A 1 448 ? 0.711 1.575 27.748 1.00 94.62 448 ALA A C 1
ATOM 3558 O O . ALA A 1 448 ? -0.443 1.306 27.441 1.00 94.62 448 ALA A O 1
ATOM 3559 N N . GLY A 1 449 ? 1.110 1.663 29.024 1.00 95.69 449 GLY A N 1
ATOM 3560 C CA . GLY A 1 449 ? 0.192 1.464 30.149 1.00 95.69 449 GLY A CA 1
ATOM 3561 C C . GLY A 1 449 ? -0.919 2.515 30.211 1.00 95.69 449 GLY A C 1
ATOM 3562 O O . GLY A 1 449 ? -2.055 2.166 30.499 1.00 95.69 449 GLY A O 1
ATOM 3563 N N . ALA A 1 450 ? -0.617 3.773 29.872 1.00 96.25 450 ALA A N 1
ATOM 3564 C CA . ALA A 1 450 ? -1.613 4.841 29.819 1.00 96.25 450 ALA A CA 1
ATOM 3565 C C . ALA A 1 450 ? -2.581 4.662 28.639 1.00 96.25 450 ALA A C 1
ATOM 3567 O O . ALA A 1 450 ? -3.773 4.883 28.802 1.00 96.25 450 ALA A O 1
ATOM 3568 N N . VAL A 1 451 ? -2.091 4.190 27.483 1.00 97.12 451 VAL A N 1
ATOM 3569 C CA . VAL A 1 451 ? -2.943 3.849 26.328 1.00 97.12 451 VAL A CA 1
ATOM 3570 C C . VAL A 1 451 ? -3.921 2.724 26.676 1.00 97.12 451 VAL A C 1
ATOM 3572 O O . VAL A 1 451 ? -5.098 2.811 26.348 1.00 97.12 451 VAL A O 1
ATOM 3575 N N . LEU A 1 452 ? -3.457 1.675 27.360 1.00 97.25 452 LEU A N 1
ATOM 3576 C CA . LEU A 1 452 ? -4.322 0.570 27.794 1.00 97.25 452 LEU A CA 1
ATOM 3577 C C . LEU A 1 452 ? -5.324 0.996 28.880 1.00 97.25 452 LEU A C 1
ATOM 3579 O O . LEU A 1 452 ? -6.382 0.390 28.989 1.00 97.25 452 LEU A O 1
ATOM 3583 N N . ALA A 1 453 ? -5.021 2.039 29.652 1.00 96.81 453 ALA A N 1
ATOM 3584 C CA . ALA A 1 453 ? -5.905 2.577 30.685 1.00 96.81 453 ALA A CA 1
ATOM 3585 C C . ALA A 1 453 ? -6.933 3.599 30.161 1.00 96.81 453 ALA A C 1
ATOM 3587 O O . ALA A 1 453 ? -7.725 4.109 30.950 1.00 96.81 453 ALA A O 1
ATOM 3588 N N . LEU A 1 454 ? -6.927 3.927 28.862 1.00 95.25 454 LEU A N 1
ATOM 3589 C CA . LEU A 1 454 ? -7.912 4.844 28.285 1.00 95.25 454 LEU A CA 1
ATOM 3590 C C . LEU A 1 454 ? -9.326 4.287 28.457 1.00 95.25 454 LEU A C 1
ATOM 3592 O O . LEU A 1 454 ? -9.564 3.117 28.166 1.00 95.25 454 LEU A O 1
ATOM 3596 N N . GLY A 1 455 ? -10.251 5.131 28.917 1.00 91.44 455 GLY A N 1
ATOM 3597 C CA . GLY A 1 455 ? -11.643 4.747 29.130 1.00 91.44 455 GLY A CA 1
ATOM 3598 C C . GLY A 1 455 ? -12.332 4.373 27.820 1.00 91.44 455 GLY A C 1
ATOM 3599 O O . GLY A 1 455 ? -12.191 5.085 26.825 1.00 91.44 455 GLY A O 1
ATOM 3600 N N . ALA A 1 456 ? -13.085 3.279 27.836 1.00 89.94 456 ALA A N 1
ATOM 3601 C CA . ALA A 1 456 ? -13.835 2.773 26.697 1.00 89.94 456 ALA A CA 1
ATOM 3602 C C . ALA A 1 456 ? -15.225 2.310 27.141 1.00 89.94 456 ALA A C 1
ATOM 3604 O O . ALA A 1 456 ? -15.386 1.714 28.207 1.00 89.94 456 ALA A O 1
ATOM 3605 N N . THR A 1 457 ? -16.228 2.554 26.301 1.00 88.94 457 THR A N 1
ATOM 3606 C CA . THR A 1 457 ? -17.550 1.958 26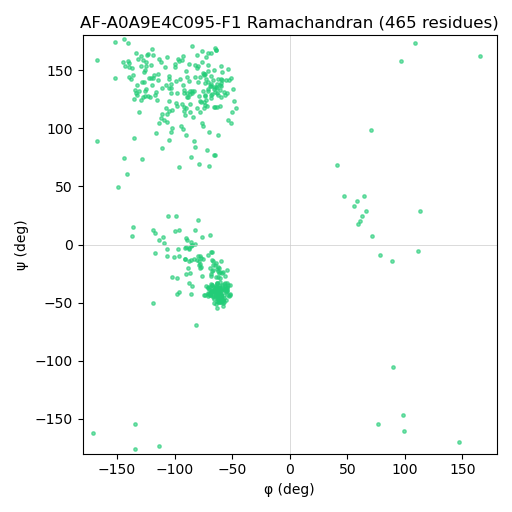.483 1.00 88.94 457 THR A CA 1
ATOM 3607 C C . THR A 1 457 ? -17.518 0.519 25.978 1.00 88.94 457 THR A C 1
ATOM 3609 O O . THR A 1 457 ? -17.079 0.250 24.855 1.00 88.94 457 THR A O 1
ATOM 3612 N N . ILE A 1 458 ? -17.963 -0.410 26.817 1.00 89.38 458 ILE A N 1
ATOM 3613 C CA . ILE A 1 458 ? -17.912 -1.843 26.563 1.00 89.38 458 ILE A CA 1
ATOM 3614 C C . ILE A 1 458 ? -19.342 -2.356 26.362 1.00 89.38 458 ILE A C 1
ATOM 3616 O O . ILE A 1 458 ? -20.127 -2.366 27.314 1.00 89.38 458 ILE A O 1
ATOM 3620 N N . PRO A 1 459 ? -19.701 -2.798 25.144 1.00 86.25 459 PRO A N 1
ATOM 3621 C CA . PRO A 1 459 ? -20.981 -3.440 24.895 1.00 86.25 459 PRO A CA 1
ATOM 3622 C C . PRO A 1 459 ? -21.002 -4.817 25.561 1.00 86.25 459 PRO A C 1
ATOM 3624 O O . PRO A 1 459 ? -20.486 -5.800 25.025 1.00 86.25 459 PRO A O 1
ATOM 3627 N N . ILE A 1 460 ? -21.587 -4.876 26.754 1.00 72.12 460 ILE A N 1
ATOM 3628 C CA . ILE A 1 460 ? -21.827 -6.100 27.516 1.00 72.12 460 ILE A CA 1
ATOM 3629 C C . ILE A 1 460 ? -23.332 -6.373 27.450 1.00 72.12 460 ILE A C 1
ATOM 3631 O O . ILE A 1 460 ? -24.134 -5.452 27.542 1.00 72.12 460 ILE A O 1
ATOM 3635 N N . GLY A 1 461 ? -23.739 -7.630 27.242 1.00 54.28 461 GLY A N 1
ATOM 3636 C CA . GLY A 1 461 ? -25.143 -8.006 27.460 1.00 54.28 461 GLY A CA 1
ATOM 3637 C C . GLY A 1 461 ? -25.998 -8.409 26.256 1.00 54.28 461 GLY A C 1
ATOM 3638 O O . GLY A 1 461 ? -27.215 -8.326 26.344 1.00 54.28 461 GLY A O 1
ATOM 3639 N N . THR A 1 462 ? -25.437 -8.974 25.191 1.00 39.69 462 THR A N 1
ATOM 3640 C CA . THR A 1 462 ? -26.179 -9.977 24.408 1.00 39.69 462 THR A CA 1
ATOM 3641 C C . THR A 1 462 ? -25.245 -11.137 24.117 1.00 39.69 462 THR A C 1
ATOM 3643 O O . THR A 1 462 ? -24.125 -10.961 23.647 1.00 39.69 462 THR A O 1
ATOM 3646 N N . SER A 1 463 ? -25.660 -12.342 24.489 1.00 34.69 463 SER A N 1
ATOM 3647 C CA . SER A 1 463 ? -24.983 -13.579 24.125 1.00 34.69 463 SER A CA 1
ATOM 3648 C C . SER A 1 463 ? -24.760 -13.594 22.612 1.00 34.69 463 SER A C 1
ATOM 3650 O O . SER A 1 463 ? -25.691 -13.829 21.843 1.00 34.69 463 SER A O 1
ATOM 3652 N N . TYR A 1 464 ? -23.518 -13.350 22.187 1.00 38.06 464 TYR A N 1
ATOM 3653 C CA . TYR A 1 464 ? -23.055 -13.587 20.824 1.00 38.06 464 TYR A CA 1
ATOM 3654 C C . TYR A 1 464 ? -23.116 -15.098 20.566 1.00 38.06 464 TYR A C 1
ATOM 3656 O O . TYR A 1 464 ? -22.125 -15.817 20.658 1.00 38.06 464 TYR A O 1
ATOM 3664 N N . SER A 1 465 ? -24.318 -15.612 20.322 1.00 26.44 465 SER A N 1
ATOM 3665 C CA . SER A 1 465 ? -24.495 -16.909 19.687 1.00 26.44 465 SER A CA 1
ATOM 3666 C C . SER A 1 465 ? -24.211 -16.677 18.212 1.00 26.44 465 SER A C 1
ATOM 3668 O O . SER A 1 465 ? -24.978 -16.014 17.519 1.00 26.44 465 SER A O 1
ATOM 3670 N N . CYS A 1 466 ? -23.036 -17.128 17.776 1.00 24.22 466 CYS A N 1
ATOM 3671 C CA . CYS A 1 466 ? -22.649 -17.134 16.375 1.00 24.22 466 CYS A CA 1
ATOM 3672 C C . CYS A 1 466 ? -23.782 -17.744 15.537 1.00 24.22 466 CYS A C 1
ATOM 3674 O O . CYS A 1 466 ? -24.187 -18.879 15.802 1.00 24.22 466 CYS A O 1
ATOM 3676 N N . VAL A 1 467 ? -24.271 -16.989 14.553 1.00 28.28 467 VAL A N 1
ATOM 3677 C CA . VAL A 1 467 ? -24.992 -17.536 13.396 1.00 28.28 467 VAL A CA 1
ATOM 3678 C C . VAL A 1 467 ? -23.988 -17.723 12.276 1.00 28.28 467 VAL A C 1
ATOM 3680 O O . VAL A 1 467 ? -23.192 -16.778 12.063 1.00 28.28 467 VAL A O 1
#

Sequence (467 aa):
MGIEPAIDITTEQRKTVLALLEKHLPNTTAWVYGSRAKWTARPQSDLDMVVFATPEQSSQVFALREAFAESNLPFRVDLFVWDDVPERFRKYIKQDYVVLVGKEERGVKDGWNTVTLGEFAPFTYGKGLPVGKRNPSGVIPVFGSNGIVGYHDSSLTDGPTIIIGRKGTVGAVHYSSIPCWPIDTTFFITGNDPALVKFKYYALSMLGLEHMNSDSAGPGLNRSDAHARTLLVPEEFEQRTISHILGTLDDKIELNRRMNETLEEMARALFKSWFVDFDPVRANMEGRDTGLPPNVAALFPDRLVGSELGEIPEGWEVGCFGDIVEQNRDKESPFATPDTVFRHFSIPAFDKDQWPQTERGENIKSQKSRVPPEAILLSKLNPEIERVWFADVASDERAICSTEFLVLQARPPFQRSYVYCLTRSPLFRQQIESLVTDTSKSHQRAPAGAVLALGATIPIGTSYSCV

Nearest PDB structures (foldseek):
  7vs4-assembly1_C  TM=5.489E-01  e=6.269E-09  Aquipseudomonas alcaligenes
  7vru-assembly1_C  TM=5.416E-01  e=6.635E-09  Aquipseudomonas alcaligenes
  8xeo-assembly1_A  TM=8.831E-01  e=8.578E-05  Legionella pneumophila
  8xeh-assembly1_E  TM=8.762E-01  e=2.249E-04  Legionella pneumophila
  7bxo-assembly1_A  TM=8.151E-01  e=4.195E-04  Shewanella oneidensis MR-1